Protein AF-0000000079821027 (afdb_homodimer)

Sequence (710 aa):
MTSHADPDRARQIRRLFRLGMSVQAATDAVDADRVTMALVDHLIGGGRDFTREEAAGRAGLSLHVAETIDRVAGVGDDARYSESGIHHLALIARLLQVLPEEEVLEQIRADIPILRALALRTLDTARTVFIDAARRDHPDPVDAGVALSEVAKPLLDLSSELVGASYRRVILELMTSDIVVESLRSEGETVDVAVGFVDVVGYTSLSARVDPSGLDEVLTRFESDCQAVVEAHPAVSLVKFMGDAGMFVALDPVELATALFGLVSDRADDDEESIPTSAGIAHGPALLRGGDYFGPPVNEAARLTDLARRHSVLVSDQLKEPLSGDFDLRRLAPVSLHGIGRRRPYALRRAQDDGMTSHADPDRARQIRRLFRLGMSVQAATDAVDADRVTMALVDHLIGGGRDFTREEAAGRAGLSLHVAETIDRVAGVGDDARYSESGIHHLALIARLLQVLPEEEVLEQIRADIPILRALALRTLDTARTVFIDAARRDHPDPVDAGVALSEVAKPLLDLSSELVGASYRRVILELMTSDIVVESLRSEGETVDVAVGFVDVVGYTSLSARVDPSGLDEVLTRFESDCQAVVEAHPAVSLVKFMGDAGMFVALDPVELATALFGLVSDRADDDEESIPTSAGIAHGPALLRGGDYFGPPVNEAARLTDLARRHSVLVSDQLKEPLSGDFDLRRLAPVSLHGIGRRRPYALRRAQDDG

InterPro domains:
  IPR000551 MerR-type HTH domain [PS50937] (1-32)
  IPR001054 Adenylyl cyclase class-3/4/guanylyl cyclase [PF00211] (191-348)
  IPR001054 Adenylyl cyclase class-3/4/guanylyl cyclase [PS50125] (194-305)
  IPR001054 Adenylyl cyclase class-3/4/guanylyl cyclase [cd07302] (192-348)
  IPR029787 Nucleotide cyclase [G3DSA:3.30.70.1230] (178-348)
  IPR029787 Nucleotide cyclase [SSF55073] (187-351)

Foldseek 3Di:
DPPPPPVVLVVQLVLLVVLPDDSVLSNVCSVVVNSQVSLLCPLQQDDLPAFLCRLCVLLVHHSVLSVLLCVLLVHDNGGGHDPVRSVVSNVLVVVVVVDPSVVSSVVSNLCNVVVVVVVVVVVVVCCVPQLVVLCVVDVPSNSSNVRSNVVVNVVVVVVVVVVVVVVVVVVVVLCPDPVNVVCVVPPDQWAKKKKKKKFQPCLVVCVVPDDPVVLVVQQVVQVVLLVVLCVVQVQKDFQDDPRRMTMIIGRQNQSVCVSVLCSAAVPPPPPPPDGWMEMFMEIDIWRQDPSDTHDDRNLRRVQQRVVTDTSKYKYFPVCCVSNVVQWDWAWDDWDQGVPPGIGIIIITHGDPPPD/DPPPPPVVLVVQLVLLVVLPDDSVLSNVCSVVVNSQVSLLCPLQQDDLPAFLCRLCVLLVHHSVLSVLLCVLLVHDNGGGHDPVRSVVSNVLVVVVVVDPSVVSSVVSNLCNVVVVVVVVVVVVVCCVPQLVVLCVVPVPSNSSNVRSNVVVNVVVVVVVVVVVVVVVVVVVVLCPDPQNVVCVVPPDQWAWKKKKKKFQPCLVVCVVPDDPVVLVVLQVVQVVLVVVLCVVQVQKDFQDDPRRMTMIIGRQNQSVCVSVLCSAAVPDPPPPPDGWMEMFMEIDIWGQDPSDTHDDRNLRRVQQRVVTDTSWYKYFPVCCVSNVVQWDWAWDDWDQGPPPGIGIIIITHGDPPPD

Structure (mmCIF, N/CA/C/O backbone):
data_AF-0000000079821027-model_v1
#
loop_
_entity.id
_entity.type
_entity.pdbx_description
1 polymer 'Adenylate cyclase'
#
loop_
_atom_site.group_PDB
_atom_site.id
_atom_site.type_symbol
_atom_site.label_atom_id
_atom_site.label_alt_id
_atom_site.label_comp_id
_atom_site.label_asym_id
_atom_site.label_entity_id
_atom_site.label_seq_id
_atom_site.pdbx_PDB_ins_code
_atom_site.Cartn_x
_atom_site.Cartn_y
_atom_site.Cartn_z
_atom_site.occupancy
_atom_site.B_iso_or_equiv
_atom_site.auth_seq_id
_atom_site.auth_comp_id
_atom_site.auth_asym_id
_atom_site.auth_atom_id
_atom_site.pdbx_PDB_model_num
ATOM 1 N N . MET A 1 1 ? 2.717 -42.781 -24.969 1 29.23 1 MET A N 1
ATOM 2 C CA . MET A 1 1 ? 2.219 -43.062 -23.625 1 29.23 1 MET A CA 1
ATOM 3 C C . MET A 1 1 ? 0.734 -42.719 -23.516 1 29.23 1 MET A C 1
ATOM 5 O O . MET A 1 1 ? 0.291 -41.688 -23.984 1 29.23 1 MET A O 1
ATOM 9 N N . THR A 1 2 ? -0.175 -43.656 -23.547 1 33.66 2 THR A N 1
ATOM 10 C CA . THR A 1 2 ? -1.612 -43.781 -23.766 1 33.66 2 THR A CA 1
ATOM 11 C C . THR A 1 2 ? -2.381 -42.812 -22.891 1 33.66 2 THR A C 1
ATOM 13 O O . THR A 1 2 ? -2.068 -42.656 -21.703 1 33.66 2 THR A O 1
ATOM 16 N N . SER A 1 3 ? -2.816 -41.625 -23.391 1 38 3 SER A N 1
ATOM 17 C CA . SER A 1 3 ? -3.66 -40.5 -23.016 1 38 3 SER A CA 1
ATOM 18 C C . SER A 1 3 ? -4.844 -40.969 -22.172 1 38 3 SER A C 1
ATOM 20 O O . SER A 1 3 ? -5.898 -41.312 -22.703 1 38 3 SER A O 1
ATOM 22 N N . HIS A 1 4 ? -4.785 -42.156 -21.422 1 41.97 4 HIS A N 1
ATOM 23 C CA . HIS A 1 4 ? -5.719 -42.938 -20.625 1 41.97 4 HIS A CA 1
ATOM 24 C C . HIS A 1 4 ? -6.609 -42.031 -19.766 1 41.97 4 HIS A C 1
ATOM 26 O O . HIS A 1 4 ? -6.109 -41.188 -19.016 1 41.97 4 HIS A O 1
ATOM 32 N N . ALA A 1 5 ? -7.832 -41.75 -20.156 1 53.59 5 ALA A N 1
ATOM 33 C CA . ALA A 1 5 ? -9.031 -41.062 -19.703 1 53.59 5 ALA A CA 1
ATOM 34 C C . ALA A 1 5 ? -9.266 -41.281 -18.203 1 53.59 5 ALA A C 1
ATOM 36 O O . ALA A 1 5 ? -9.578 -42.406 -17.781 1 53.59 5 ALA A O 1
ATOM 37 N N . ASP A 1 6 ? -8.492 -40.844 -17.312 1 70.19 6 ASP A N 1
ATOM 38 C CA . ASP A 1 6 ? -8.633 -41 -15.867 1 70.19 6 ASP A CA 1
ATOM 39 C C . ASP A 1 6 ? -10.078 -40.781 -15.43 1 70.19 6 ASP A C 1
ATOM 41 O O . ASP A 1 6 ? -10.68 -39.75 -15.734 1 70.19 6 ASP A O 1
ATOM 45 N N . PRO A 1 7 ? -10.906 -41.906 -15.352 1 77.31 7 PRO A N 1
ATOM 46 C CA . PRO A 1 7 ? -12.312 -41.875 -14.938 1 77.31 7 PRO A CA 1
ATOM 47 C C . PRO A 1 7 ? -12.602 -40.75 -13.945 1 77.31 7 PRO A C 1
ATOM 49 O O . PRO A 1 7 ? -13.664 -40.125 -14.008 1 77.31 7 PRO A O 1
ATOM 52 N N . ASP A 1 8 ? -11.711 -40.469 -13.148 1 85.56 8 ASP A N 1
ATOM 53 C CA . ASP A 1 8 ? -11.906 -39.406 -12.164 1 85.56 8 ASP A CA 1
ATOM 54 C C . ASP A 1 8 ? -11.906 -38.062 -12.836 1 85.56 8 ASP A C 1
ATOM 56 O O . ASP A 1 8 ? -12.695 -37.188 -12.461 1 85.56 8 ASP A O 1
ATOM 60 N N . ARG A 1 9 ? -11.141 -37.938 -13.836 1 90.06 9 ARG A N 1
ATOM 61 C CA . ARG A 1 9 ? -11.094 -36.688 -14.594 1 90.06 9 ARG A CA 1
ATOM 62 C C . ARG A 1 9 ? -12.422 -36.406 -15.281 1 90.06 9 ARG A C 1
ATOM 64 O O . ARG A 1 9 ? -12.977 -35.312 -15.164 1 90.06 9 ARG A O 1
ATOM 71 N N . ALA A 1 10 ? -12.977 -37.375 -15.992 1 90 10 ALA A N 1
ATOM 72 C CA . ALA A 1 10 ? -14.242 -37.219 -16.703 1 90 10 ALA A CA 1
ATOM 73 C C . ALA A 1 10 ? -15.391 -36.969 -15.734 1 90 10 ALA A C 1
ATOM 75 O O . ALA A 1 10 ? -16.281 -36.156 -16.031 1 90 10 ALA A O 1
ATOM 76 N N . ARG A 1 11 ? -15.344 -37.625 -14.68 1 91.06 11 ARG A N 1
ATOM 77 C CA . ARG A 1 11 ? -16.375 -37.438 -13.656 1 91.06 11 ARG A CA 1
ATOM 78 C C . ARG A 1 11 ? -16.359 -36 -13.125 1 91.06 11 ARG A C 1
ATOM 80 O O . ARG A 1 11 ? -17.406 -35.406 -12.961 1 91.06 11 ARG A O 1
ATOM 87 N N . GLN A 1 12 ? -15.203 -35.5 -12.82 1 91.94 12 GLN A N 1
ATOM 88 C CA . GLN A 1 12 ? -15.078 -34.125 -12.305 1 91.94 12 GLN A CA 1
ATOM 89 C C . GLN A 1 12 ? -15.57 -33.125 -13.32 1 91.94 12 GLN A C 1
ATOM 91 O O . GLN A 1 12 ? -16.297 -32.188 -12.969 1 91.94 12 GLN A O 1
ATOM 96 N N . ILE A 1 13 ? -15.211 -33.281 -14.547 1 93.19 13 ILE A N 1
ATOM 97 C CA . ILE A 1 13 ? -15.609 -32.375 -15.609 1 93.19 13 ILE A CA 1
ATOM 98 C C . ILE A 1 13 ? -17.125 -32.375 -15.742 1 93.19 13 ILE A C 1
ATOM 100 O O . ILE A 1 13 ? -17.75 -31.297 -15.852 1 93.19 13 ILE A O 1
ATOM 104 N N . ARG A 1 14 ? -17.75 -33.531 -15.711 1 91.94 14 ARG A N 1
ATOM 105 C CA . ARG A 1 14 ? -19.203 -33.656 -15.812 1 91.94 14 ARG A CA 1
ATOM 106 C C . ARG A 1 14 ? -19.891 -32.969 -14.648 1 91.94 14 ARG A C 1
ATOM 108 O O . ARG A 1 14 ? -20.906 -32.281 -14.836 1 91.94 14 ARG A O 1
ATOM 115 N N . ARG A 1 15 ? -19.391 -33.094 -13.531 1 92.94 15 ARG A N 1
ATOM 116 C CA . ARG A 1 15 ? -19.969 -32.469 -12.344 1 92.94 15 ARG A CA 1
ATOM 117 C C . ARG A 1 15 ? -19.859 -30.953 -12.422 1 92.94 15 ARG A C 1
ATOM 119 O O . ARG A 1 15 ? -20.812 -30.25 -12.086 1 92.94 15 ARG A O 1
ATOM 126 N N . LEU A 1 16 ? -18.703 -30.516 -12.797 1 92.12 16 LEU A N 1
ATOM 127 C CA . LEU A 1 16 ? -18.516 -29.078 -12.953 1 92.12 16 LEU A CA 1
ATOM 128 C C . LEU A 1 16 ? -19.469 -28.516 -13.992 1 92.12 16 LEU A C 1
ATOM 130 O O . LEU A 1 16 ? -20.031 -27.438 -13.812 1 92.12 16 LEU A O 1
ATOM 134 N N . PHE A 1 17 ? -19.688 -29.281 -15.039 1 90.38 17 PHE A N 1
ATOM 135 C CA . PHE A 1 17 ? -20.625 -28.875 -16.078 1 90.38 17 PHE A CA 1
ATOM 136 C C . PHE A 1 17 ? -22.047 -28.781 -15.531 1 90.38 17 PHE A C 1
ATOM 138 O O . PHE A 1 17 ? -22.766 -27.844 -15.836 1 90.38 17 PHE A O 1
ATOM 145 N N . ARG A 1 18 ? -22.422 -29.672 -14.734 1 90.62 18 ARG A N 1
ATOM 146 C CA . ARG A 1 18 ? -23.75 -29.703 -14.125 1 90.62 18 ARG A CA 1
ATOM 147 C C . ARG A 1 18 ? -23.938 -28.516 -13.188 1 90.62 18 ARG A C 1
ATOM 149 O O . ARG A 1 18 ? -25.062 -28.078 -12.945 1 90.62 18 ARG A O 1
ATOM 156 N N . LEU A 1 19 ? -22.812 -28.047 -12.727 1 89.94 19 LEU A N 1
ATOM 157 C CA . LEU A 1 19 ? -22.859 -26.922 -11.797 1 89.94 19 LEU A CA 1
ATOM 158 C C . LEU A 1 19 ? -22.766 -25.594 -12.547 1 89.94 19 LEU A C 1
ATOM 160 O O . LEU A 1 19 ? -22.594 -24.547 -11.93 1 89.94 19 LEU A O 1
ATOM 164 N N . GLY A 1 20 ? -22.734 -25.672 -13.883 1 86.25 20 GLY A N 1
ATOM 165 C CA . GLY A 1 20 ? -22.938 -24.453 -14.664 1 86.25 20 GLY A CA 1
ATOM 166 C C . GLY A 1 20 ? -21.672 -23.984 -15.367 1 86.25 20 GLY A C 1
ATOM 167 O O . GLY A 1 20 ? -21.672 -22.969 -16.047 1 86.25 20 GLY A O 1
ATOM 168 N N . MET A 1 21 ? -20.578 -24.734 -15.18 1 86.62 21 MET A N 1
ATOM 169 C CA . MET A 1 21 ? -19.359 -24.328 -15.867 1 86.62 21 MET A CA 1
ATOM 170 C C . MET A 1 21 ? -19.375 -24.781 -17.328 1 86.62 21 MET A C 1
ATOM 172 O O . MET A 1 21 ? -19.969 -25.797 -17.656 1 86.62 21 MET A O 1
ATOM 176 N N . SER A 1 22 ? -18.812 -23.953 -18.188 1 84.75 22 SER A N 1
ATOM 177 C CA . SER A 1 22 ? -18.609 -24.438 -19.562 1 84.75 22 SER A CA 1
ATOM 178 C C . SER A 1 22 ? -17.672 -25.641 -19.594 1 84.75 22 SER A C 1
ATOM 180 O O . SER A 1 22 ? -16.891 -25.844 -18.672 1 84.75 22 SER A O 1
ATOM 182 N N . VAL A 1 23 ? -17.766 -26.375 -20.641 1 87.19 23 VAL A N 1
ATOM 183 C CA . VAL A 1 23 ? -16.922 -27.562 -20.797 1 87.19 23 VAL A CA 1
ATOM 184 C C . VAL A 1 23 ? -15.445 -27.141 -20.812 1 87.19 23 VAL A C 1
ATOM 186 O O . VAL A 1 23 ? -14.609 -27.797 -20.188 1 87.19 23 VAL A O 1
ATOM 189 N N . GLN A 1 24 ? -15.188 -26.109 -21.484 1 86.12 24 GLN A N 1
ATOM 190 C CA . GLN A 1 24 ? -13.812 -25.625 -21.562 1 86.12 24 GLN A CA 1
ATOM 191 C C . GLN A 1 24 ? -13.297 -25.203 -20.203 1 86.12 24 GLN A C 1
ATOM 193 O O . GLN A 1 24 ? -12.18 -25.578 -19.812 1 86.12 24 GLN A O 1
ATOM 198 N N . ALA A 1 25 ? -14.031 -24.484 -19.5 1 82.75 25 ALA A N 1
ATOM 199 C CA . ALA A 1 25 ? -13.625 -24.016 -18.188 1 82.75 25 ALA A CA 1
ATOM 200 C C . ALA A 1 25 ? -13.422 -25.188 -17.219 1 82.75 25 ALA A C 1
ATOM 202 O O . ALA A 1 25 ? -12.484 -25.203 -16.422 1 82.75 25 ALA A O 1
ATOM 203 N N . ALA A 1 26 ? -14.367 -26.125 -17.297 1 89.06 26 ALA A N 1
ATOM 204 C CA . ALA A 1 26 ? -14.273 -27.328 -16.469 1 89.06 26 ALA A CA 1
ATOM 205 C C . ALA A 1 26 ? -13.008 -28.125 -16.766 1 89.06 26 ALA A C 1
ATOM 207 O O . ALA A 1 26 ? -12.297 -28.547 -15.852 1 89.06 26 ALA A O 1
ATOM 208 N N . THR A 1 27 ? -12.766 -28.25 -18.031 1 89.12 27 THR A N 1
ATOM 209 C CA . THR A 1 27 ? -11.586 -29 -18.469 1 89.12 27 THR A CA 1
ATOM 210 C C . THR A 1 27 ? -10.312 -28.297 -18.016 1 89.12 27 THR A C 1
ATOM 212 O O . THR A 1 27 ? -9.391 -28.938 -17.516 1 89.12 27 THR A O 1
ATOM 215 N N . ASP A 1 28 ? -10.281 -27.016 -18.172 1 84 28 ASP A N 1
ATOM 216 C CA . ASP A 1 28 ? -9.117 -26.234 -17.766 1 84 28 ASP A CA 1
ATOM 217 C C . ASP A 1 28 ? -8.867 -26.359 -16.266 1 84 28 ASP A C 1
ATOM 219 O O . ASP A 1 28 ? -7.723 -26.484 -15.82 1 84 28 ASP A O 1
ATOM 223 N N . ALA A 1 29 ? -9.891 -26.297 -15.516 1 85.56 29 ALA A N 1
ATOM 224 C CA . ALA A 1 29 ? -9.789 -26.375 -14.062 1 85.56 29 ALA A CA 1
ATOM 225 C C . ALA A 1 29 ? -9.227 -27.719 -13.625 1 85.56 29 ALA A C 1
ATOM 227 O O . ALA A 1 29 ? -8.375 -27.781 -12.727 1 85.56 29 ALA A O 1
ATOM 228 N N . VAL A 1 30 ? -9.727 -28.781 -14.242 1 87.94 30 VAL A N 1
ATOM 229 C CA . VAL A 1 30 ? -9.305 -30.125 -13.883 1 87.94 30 VAL A CA 1
ATOM 230 C C . VAL A 1 30 ? -7.852 -30.344 -14.305 1 87.94 30 VAL A C 1
ATOM 232 O O . VAL A 1 30 ? -7.047 -30.875 -13.539 1 87.94 30 VAL A O 1
ATOM 235 N N . ASP A 1 31 ? -7.551 -29.828 -15.469 1 85.44 31 ASP A N 1
ATOM 236 C CA . ASP A 1 31 ? -6.207 -30.016 -16 1 85.44 31 ASP A CA 1
ATOM 237 C C . ASP A 1 31 ? -5.176 -29.234 -15.18 1 85.44 31 ASP A C 1
ATOM 239 O O . ASP A 1 31 ? -4.035 -29.672 -15.031 1 85.44 31 ASP A O 1
ATOM 243 N N . ALA A 1 32 ? -5.648 -28.156 -14.711 1 78 32 ALA A N 1
ATOM 244 C CA . ALA A 1 32 ? -4.742 -27.312 -13.953 1 78 32 ALA A CA 1
ATOM 245 C C . ALA A 1 32 ? -4.809 -27.625 -12.461 1 78 32 ALA A C 1
ATOM 247 O O . ALA A 1 32 ? -4.137 -26.984 -11.648 1 78 32 ALA A O 1
ATOM 248 N N . ASP A 1 33 ? -5.602 -28.594 -12.086 1 80.5 33 ASP A N 1
ATOM 249 C CA . ASP A 1 33 ? -5.797 -29 -10.695 1 80.5 33 ASP A CA 1
ATOM 250 C C . ASP A 1 33 ? -6.246 -27.812 -9.844 1 80.5 33 ASP A C 1
ATOM 252 O O . ASP A 1 33 ? -5.66 -27.547 -8.789 1 80.5 33 ASP A O 1
ATOM 256 N N . ARG A 1 34 ? -7.184 -27.109 -10.375 1 82.69 34 ARG A N 1
ATOM 257 C CA . ARG A 1 34 ? -7.715 -25.938 -9.695 1 82.69 34 ARG A CA 1
ATOM 258 C C . ARG A 1 34 ? -9.234 -26.016 -9.57 1 82.69 34 ARG A C 1
ATOM 260 O O . ARG A 1 34 ? -9.914 -25 -9.617 1 82.69 34 ARG A O 1
ATOM 267 N N . VAL A 1 35 ? -9.672 -27.141 -9.422 1 86 35 VAL A N 1
ATOM 268 C CA . VAL A 1 35 ? -11.102 -27.406 -9.492 1 86 35 VAL A CA 1
ATOM 269 C C . VAL A 1 35 ? -11.836 -26.625 -8.406 1 86 35 VAL A C 1
ATOM 271 O O . VAL A 1 35 ? -12.812 -25.922 -8.68 1 86 35 VAL A O 1
ATOM 274 N N . THR A 1 36 ? -11.336 -26.672 -7.18 1 85.75 36 THR A N 1
ATOM 275 C CA . THR A 1 36 ? -12.031 -26.062 -6.047 1 85.75 36 THR A CA 1
ATOM 276 C C . THR A 1 36 ? -12.188 -24.562 -6.246 1 85.75 36 THR A C 1
ATOM 278 O O . THR A 1 36 ? -13.305 -24.047 -6.227 1 85.75 36 THR A O 1
ATOM 281 N N . MET A 1 37 ? -11.156 -23.891 -6.566 1 82.69 37 MET A N 1
ATOM 282 C CA . MET A 1 37 ? -11.195 -22.438 -6.637 1 82.69 37 MET A CA 1
ATOM 283 C C . MET A 1 37 ? -11.883 -21.969 -7.918 1 82.69 37 MET A C 1
ATOM 285 O O . MET A 1 37 ? -12.547 -20.938 -7.926 1 82.69 37 MET A O 1
ATOM 289 N N . ALA A 1 38 ? -11.703 -22.734 -8.969 1 82.25 38 ALA A N 1
ATOM 290 C CA . ALA A 1 38 ? -12.391 -22.391 -10.219 1 82.25 38 ALA A CA 1
ATOM 291 C C . ALA A 1 38 ? -13.906 -22.469 -10.047 1 82.25 38 ALA A C 1
ATOM 293 O O . ALA A 1 38 ? -14.633 -21.641 -10.586 1 82.25 38 ALA A O 1
ATOM 294 N N . LEU A 1 39 ? -14.281 -23.453 -9.328 1 84.56 39 LEU A N 1
ATOM 295 C CA . LEU A 1 39 ? -15.711 -23.609 -9.086 1 84.56 39 LEU A CA 1
ATOM 296 C C . LEU A 1 39 ? -16.234 -22.5 -8.188 1 84.56 39 LEU A C 1
ATOM 298 O O . LEU A 1 39 ? -17.312 -21.953 -8.43 1 84.56 39 LEU A O 1
ATOM 302 N N . VAL A 1 40 ? -15.492 -22.125 -7.188 1 85.38 40 VAL A N 1
ATOM 303 C CA . VAL A 1 40 ? -15.891 -21.047 -6.301 1 85.38 40 VAL A CA 1
ATOM 304 C C . VAL A 1 40 ? -16.031 -19.75 -7.098 1 85.38 40 VAL A C 1
ATOM 306 O O . VAL A 1 40 ? -17.016 -19.031 -6.957 1 85.38 40 VAL A O 1
ATOM 309 N N . ASP A 1 41 ? -15.047 -19.484 -7.863 1 82.12 41 ASP A N 1
ATOM 310 C CA . ASP A 1 41 ? -15.07 -18.297 -8.703 1 82.12 41 ASP A CA 1
ATOM 311 C C . ASP A 1 41 ? -16.328 -18.266 -9.57 1 82.12 41 ASP A C 1
ATOM 313 O O . ASP A 1 41 ? -16.984 -17.219 -9.688 1 82.12 41 ASP A O 1
ATOM 317 N N . HIS A 1 42 ? -16.594 -19.406 -10.148 1 80.5 42 HIS A N 1
ATOM 318 C CA . HIS A 1 42 ? -17.75 -19.516 -11.023 1 80.5 42 HIS A CA 1
ATOM 319 C C . HIS A 1 42 ? -19.047 -19.281 -10.242 1 80.5 42 HIS A C 1
ATOM 321 O O . HIS A 1 42 ? -19.922 -18.531 -10.695 1 80.5 42 HIS A O 1
ATOM 327 N N . LEU A 1 43 ? -19.141 -19.828 -9.141 1 80.31 43 LEU A N 1
ATOM 328 C CA . LEU A 1 43 ? -20.391 -19.812 -8.383 1 80.31 43 LEU A CA 1
ATOM 329 C C . LEU A 1 43 ? -20.609 -18.453 -7.73 1 80.31 43 LEU A C 1
ATOM 331 O O . LEU A 1 43 ? -21.75 -18.016 -7.562 1 80.31 43 LEU A O 1
ATOM 335 N N . ILE A 1 44 ? -19.5 -17.766 -7.383 1 80.25 44 ILE A N 1
ATOM 336 C CA . ILE A 1 44 ? -19.625 -16.484 -6.688 1 80.25 44 ILE A CA 1
ATOM 337 C C . ILE A 1 44 ? -19.656 -15.352 -7.703 1 80.25 44 ILE A C 1
ATOM 339 O O . ILE A 1 44 ? -20.359 -14.359 -7.52 1 80.25 44 ILE A O 1
ATOM 343 N N . GLY A 1 45 ? -18.781 -15.359 -8.609 1 74.44 45 GLY A N 1
ATOM 344 C CA . GLY A 1 45 ? -18.625 -14.273 -9.562 1 74.44 45 GLY A CA 1
ATOM 345 C C . GLY A 1 45 ? -19.734 -14.219 -10.586 1 74.44 45 GLY A C 1
ATOM 346 O O . GLY A 1 45 ? -19.922 -13.195 -11.258 1 74.44 45 GLY A O 1
ATOM 347 N N . GLY A 1 46 ? -20.531 -15.211 -10.547 1 69.56 46 GLY A N 1
ATOM 348 C CA . GLY A 1 46 ? -21.562 -15.297 -11.57 1 69.56 46 GLY A CA 1
ATOM 349 C C . GLY A 1 46 ? -21.016 -15.641 -12.945 1 69.56 46 GLY A C 1
ATOM 350 O O . GLY A 1 46 ? -19.797 -15.812 -13.109 1 69.56 46 GLY A O 1
ATOM 351 N N . GLY A 1 47 ? -21.797 -15.922 -13.891 1 67.69 47 GLY A N 1
ATOM 352 C CA . GLY A 1 47 ? -21.406 -16.219 -15.258 1 67.69 47 GLY A CA 1
ATOM 353 C C . GLY A 1 47 ? -20.812 -15.016 -15.977 1 67.69 47 GLY A C 1
ATOM 354 O O . GLY A 1 47 ? -21.219 -13.875 -15.734 1 67.69 47 GLY A O 1
ATOM 355 N N . ARG A 1 48 ? -19.484 -15.023 -16.469 1 77.5 48 ARG A N 1
ATOM 356 C CA . ARG A 1 48 ? -18.891 -14.016 -17.344 1 77.5 48 ARG A CA 1
ATOM 357 C C . ARG A 1 48 ? -19.406 -14.148 -18.766 1 77.5 48 ARG A C 1
ATOM 359 O O . ARG A 1 48 ? -18.641 -14.484 -19.688 1 77.5 48 ARG A O 1
ATOM 366 N N . ASP A 1 49 ? -20.766 -13.68 -18.797 1 79.31 49 ASP A N 1
ATOM 367 C CA . ASP A 1 49 ? -21.5 -13.992 -20.016 1 79.31 49 ASP A CA 1
ATOM 368 C C . ASP A 1 49 ? -21.438 -12.836 -21.016 1 79.31 49 ASP A C 1
ATOM 370 O O . ASP A 1 49 ? -21.859 -12.977 -22.172 1 79.31 49 ASP A O 1
ATOM 374 N N . PHE A 1 50 ? -20.922 -11.781 -20.672 1 88.44 50 PHE A N 1
ATOM 375 C CA . PHE A 1 50 ? -20.969 -10.602 -21.516 1 88.44 50 PHE A CA 1
ATOM 376 C C . PHE A 1 50 ? -19.609 -10.305 -22.125 1 88.44 50 PHE A C 1
ATOM 378 O O . PHE A 1 50 ? -18.578 -10.453 -21.453 1 88.44 50 PHE A O 1
ATOM 385 N N . THR A 1 51 ? -19.656 -9.992 -23.344 1 90.56 51 THR A N 1
ATOM 386 C CA . THR A 1 51 ? -18.438 -9.508 -23.984 1 90.56 51 THR A CA 1
ATOM 387 C C . THR A 1 51 ? -18.109 -8.094 -23.516 1 90.56 51 THR A C 1
ATOM 389 O O . THR A 1 51 ? -18.938 -7.418 -22.906 1 90.56 51 THR A O 1
ATOM 392 N N . ARG A 1 52 ? -16.922 -7.703 -23.828 1 91.88 52 ARG A N 1
ATOM 393 C CA . ARG A 1 52 ? -16.531 -6.34 -23.484 1 91.88 52 ARG A CA 1
ATOM 394 C C . ARG A 1 52 ? -17.422 -5.316 -24.172 1 91.88 52 ARG A C 1
ATOM 396 O O . ARG A 1 52 ? -17.781 -4.293 -23.578 1 91.88 52 ARG A O 1
ATOM 403 N N . GLU A 1 53 ? -17.688 -5.625 -25.391 1 94 53 GLU A N 1
ATOM 404 C CA . GLU A 1 53 ? -18.547 -4.727 -26.141 1 94 53 GLU A CA 1
ATOM 405 C C . GLU A 1 53 ? -19.922 -4.605 -25.5 1 94 53 GLU A C 1
ATOM 407 O O . GLU A 1 53 ? -20.453 -3.5 -25.359 1 94 53 GLU A O 1
ATOM 412 N N . GLU A 1 54 ? -20.484 -5.707 -25.125 1 94.31 54 GLU A N 1
ATOM 413 C CA . GLU A 1 54 ? -21.781 -5.711 -24.469 1 94.31 54 GLU A CA 1
ATOM 414 C C . GLU A 1 54 ? -21.719 -4.984 -23.125 1 94.31 54 GLU A C 1
ATOM 416 O O . GLU A 1 54 ? -22.625 -4.207 -22.797 1 94.31 54 GLU A O 1
ATOM 421 N N . ALA A 1 55 ? -20.703 -5.309 -22.375 1 94.06 55 ALA A N 1
ATOM 422 C CA . ALA A 1 55 ? -20.531 -4.695 -21.047 1 94.06 55 ALA A CA 1
ATOM 423 C C . ALA A 1 55 ? -20.375 -3.182 -21.172 1 94.06 55 ALA A C 1
ATOM 425 O O . ALA A 1 55 ? -20.984 -2.428 -20.406 1 94.06 55 ALA A O 1
ATOM 426 N N . ALA A 1 56 ? -19.547 -2.77 -22.125 1 95.5 56 ALA A N 1
ATOM 427 C CA . ALA A 1 56 ? -19.359 -1.343 -22.359 1 95.5 56 ALA A CA 1
ATOM 428 C C . ALA A 1 56 ? -20.672 -0.656 -22.703 1 95.5 56 ALA A C 1
ATOM 430 O O . ALA A 1 56 ? -20.984 0.402 -22.156 1 95.5 56 ALA A O 1
ATOM 431 N N . GLY A 1 57 ? -21.438 -1.253 -23.562 1 95.75 57 GLY A N 1
ATOM 432 C CA . GLY A 1 57 ? -22.734 -0.708 -23.938 1 95.75 57 GLY A CA 1
ATOM 433 C C . GLY A 1 57 ? -23.688 -0.579 -22.766 1 95.75 57 GLY A C 1
ATOM 434 O O . GLY A 1 57 ? -24.328 0.454 -22.594 1 95.75 57 GLY A O 1
ATOM 435 N N . ARG A 1 58 ? -23.734 -1.531 -21.953 1 95.38 58 ARG A N 1
ATOM 436 C CA . ARG A 1 58 ? -24.625 -1.535 -20.797 1 95.38 58 ARG A CA 1
ATOM 437 C C . ARG A 1 58 ? -24.172 -0.527 -19.75 1 95.38 58 ARG A C 1
ATOM 439 O O . ARG A 1 58 ? -25 0.013 -19 1 95.38 58 ARG A O 1
ATOM 446 N N . ALA A 1 59 ? -22.922 -0.295 -19.703 1 95.38 59 ALA A N 1
ATOM 447 C CA . ALA A 1 59 ? -22.359 0.632 -18.734 1 95.38 59 ALA A CA 1
ATOM 448 C C . ALA A 1 59 ? -22.391 2.066 -19.25 1 95.38 59 ALA A C 1
ATOM 450 O O . ALA A 1 59 ? -22.094 3.008 -18.516 1 95.38 59 ALA A O 1
ATOM 451 N N . GLY A 1 60 ? -22.75 2.242 -20.547 1 94.44 60 GLY A N 1
ATOM 452 C CA . GLY A 1 60 ? -22.781 3.57 -21.141 1 94.44 60 GLY A CA 1
ATOM 453 C C . GLY A 1 60 ? -21.406 4.078 -21.531 1 94.44 60 GLY A C 1
ATOM 454 O O . GLY A 1 60 ? -21.125 5.273 -21.422 1 94.44 60 GLY A O 1
ATOM 455 N N . LEU A 1 61 ? -20.484 3.199 -21.828 1 95.38 61 LEU A N 1
ATOM 456 C CA . LEU A 1 61 ? -19.141 3.559 -22.25 1 95.38 61 LEU A CA 1
ATOM 457 C C . LEU A 1 61 ? -18.891 3.16 -23.688 1 95.38 61 LEU A C 1
ATOM 459 O O . LEU A 1 61 ? -19.531 2.242 -24.203 1 95.38 61 LEU A O 1
ATOM 463 N N . SER A 1 62 ? -18.047 3.883 -24.359 1 94.62 62 SER A N 1
ATOM 464 C CA . SER A 1 62 ? -17.547 3.4 -25.641 1 94.62 62 SER A CA 1
ATOM 465 C C . SER A 1 62 ? -16.641 2.188 -25.469 1 94.62 62 SER A C 1
ATOM 467 O O . SER A 1 62 ? -16.047 2.002 -24.406 1 94.62 62 SER A O 1
ATOM 469 N N . LEU A 1 63 ? -16.594 1.32 -26.484 1 94.06 63 LEU A N 1
ATOM 470 C CA . LEU A 1 63 ? -15.727 0.151 -26.453 1 94.06 63 LEU A CA 1
ATOM 471 C C . LEU A 1 63 ? -14.273 0.562 -26.234 1 94.06 63 LEU A C 1
ATOM 473 O O . LEU A 1 63 ? -13.539 -0.106 -25.5 1 94.06 63 LEU A O 1
ATOM 477 N N . HIS A 1 64 ? -13.922 1.671 -26.828 1 92.75 64 HIS A N 1
ATOM 478 C CA . HIS A 1 64 ? -12.547 2.152 -26.719 1 92.75 64 HIS A CA 1
ATOM 479 C C . HIS A 1 64 ? -12.195 2.5 -25.281 1 92.75 64 HIS A C 1
ATOM 481 O O . HIS A 1 64 ? -11.117 2.139 -24.797 1 92.75 64 HIS A O 1
ATOM 487 N N . VAL A 1 65 ? -13.078 3.162 -24.594 1 92.88 65 VAL A N 1
ATOM 488 C CA . VAL A 1 65 ? -12.828 3.564 -23.203 1 92.88 65 VAL A CA 1
ATOM 489 C C . VAL A 1 65 ? -12.789 2.33 -22.312 1 92.88 65 VAL A C 1
ATOM 491 O O . VAL A 1 65 ? -11.938 2.229 -21.422 1 92.88 65 VAL A O 1
ATOM 494 N N . ALA A 1 66 ? -13.719 1.427 -22.562 1 93.12 66 ALA A N 1
ATOM 495 C CA . ALA A 1 66 ? -13.727 0.193 -21.781 1 93.12 66 ALA A CA 1
ATOM 496 C C . ALA A 1 66 ? -12.43 -0.584 -21.969 1 93.12 66 ALA A C 1
ATOM 498 O O . ALA A 1 66 ? -11.898 -1.15 -21 1 93.12 66 ALA A O 1
ATOM 499 N N . GLU A 1 67 ? -11.93 -0.619 -23.172 1 90.19 67 GLU A N 1
ATOM 500 C CA . GLU A 1 67 ? -10.664 -1.289 -23.469 1 90.19 67 GLU A CA 1
ATOM 501 C C . GLU A 1 67 ? -9.508 -0.62 -22.734 1 90.19 67 GLU A C 1
ATOM 503 O O . GLU A 1 67 ? -8.617 -1.299 -22.219 1 90.19 67 GLU A O 1
ATOM 508 N N . THR A 1 68 ? -9.555 0.676 -22.719 1 87.44 68 THR A N 1
ATOM 509 C CA . THR A 1 68 ? -8.5 1.426 -22.047 1 87.44 68 THR A CA 1
ATOM 510 C C . THR A 1 68 ? -8.531 1.157 -20.547 1 87.44 68 THR A C 1
ATOM 512 O O . THR A 1 68 ? -7.48 0.985 -19.922 1 87.44 68 THR A O 1
ATOM 515 N N . ILE A 1 69 ? -9.75 1.106 -19.984 1 88.94 69 ILE A N 1
ATOM 516 C CA . ILE A 1 69 ? -9.922 0.831 -18.562 1 88.94 69 ILE A CA 1
ATOM 517 C C . ILE A 1 69 ? -9.383 -0.562 -18.25 1 88.94 69 ILE A C 1
ATOM 519 O O . ILE A 1 69 ? -8.648 -0.741 -17.266 1 88.94 69 ILE A O 1
ATOM 523 N N . ASP A 1 70 ? -9.75 -1.495 -19.078 1 86.12 70 ASP A N 1
ATOM 524 C CA . ASP A 1 70 ? -9.305 -2.871 -18.875 1 86.12 70 ASP A CA 1
ATOM 525 C C . ASP A 1 70 ? -7.785 -2.979 -18.953 1 86.12 70 ASP A C 1
ATOM 527 O O . ASP A 1 70 ? -7.168 -3.703 -18.156 1 86.12 70 ASP A O 1
ATOM 531 N N . ARG A 1 71 ? -7.238 -2.314 -19.875 1 78.69 71 ARG A N 1
ATOM 532 C CA . ARG A 1 71 ? -5.789 -2.324 -20.047 1 78.69 71 ARG A CA 1
ATOM 533 C C . ARG A 1 71 ? -5.09 -1.776 -18.812 1 78.69 71 ARG A C 1
ATOM 535 O O . ARG A 1 71 ? -4.121 -2.367 -18.328 1 78.69 71 ARG A O 1
ATOM 542 N N . VAL A 1 72 ? -5.648 -0.693 -18.297 1 77.62 72 VAL A N 1
ATOM 543 C CA . VAL A 1 72 ? -5.039 -0.058 -17.141 1 77.62 72 VAL A CA 1
ATOM 544 C C . VAL A 1 72 ? -5.238 -0.938 -15.906 1 77.62 72 VAL A C 1
ATOM 546 O O . VAL A 1 72 ? -4.375 -0.991 -15.031 1 77.62 72 VAL A O 1
ATOM 549 N N . ALA A 1 73 ? -6.34 -1.671 -15.938 1 77.25 73 ALA A N 1
ATOM 550 C CA . ALA A 1 73 ? -6.66 -2.521 -14.797 1 77.25 73 ALA A CA 1
ATOM 551 C C . ALA A 1 73 ? -5.965 -3.875 -14.906 1 77.25 73 ALA A C 1
ATOM 553 O O . ALA A 1 73 ? -6.074 -4.711 -14.008 1 77.25 73 ALA A O 1
ATOM 554 N N . GLY A 1 74 ? -5.301 -4.156 -16.031 1 69.56 74 GLY A N 1
ATOM 555 C CA . GLY A 1 74 ? -4.598 -5.414 -16.234 1 69.56 74 GLY A CA 1
ATOM 556 C C . GLY A 1 74 ? -5.512 -6.547 -16.656 1 69.56 74 GLY A C 1
ATOM 557 O O . GLY A 1 74 ? -5.25 -7.711 -16.344 1 69.56 74 GLY A O 1
ATOM 558 N N . VAL A 1 75 ? -6.633 -6.199 -17.203 1 71.75 75 VAL A N 1
ATOM 559 C CA . VAL A 1 75 ? -7.582 -7.207 -17.656 1 71.75 75 VAL A CA 1
ATOM 560 C C . VAL A 1 75 ? -7.281 -7.57 -19.109 1 71.75 75 VAL A C 1
ATOM 562 O O . VAL A 1 75 ? -7.023 -6.691 -19.938 1 71.75 75 VAL A O 1
ATOM 565 N N . GLY A 1 76 ? -7.223 -8.812 -19.344 1 69.5 76 GLY A N 1
ATOM 566 C CA . GLY A 1 76 ? -6.855 -9.32 -20.672 1 69.5 76 GLY A CA 1
ATOM 567 C C . GLY A 1 76 ? -7.887 -9 -21.734 1 69.5 76 GLY A C 1
ATOM 568 O O . GLY A 1 76 ? -9.031 -8.656 -21.422 1 69.5 76 GLY A O 1
ATOM 569 N N . ASP A 1 77 ? -7.508 -9.086 -22.906 1 64.56 77 ASP A N 1
ATOM 570 C CA . ASP A 1 77 ? -8.305 -8.711 -24.062 1 64.56 77 ASP A CA 1
ATOM 571 C C . ASP A 1 77 ? -9.539 -9.602 -24.188 1 64.56 77 ASP A C 1
ATOM 573 O O . ASP A 1 77 ? -10.586 -9.156 -24.672 1 64.56 77 ASP A O 1
ATOM 577 N N . ASP A 1 78 ? -9.438 -10.758 -23.766 1 68.75 78 ASP A N 1
ATOM 578 C CA . ASP A 1 78 ? -10.539 -11.695 -23.953 1 68.75 78 ASP A CA 1
ATOM 579 C C . ASP A 1 78 ? -11.375 -11.828 -22.672 1 68.75 78 ASP A C 1
ATOM 581 O O . ASP A 1 78 ? -12.086 -12.82 -22.5 1 68.75 78 ASP A O 1
ATOM 585 N N . ALA A 1 79 ? -11.227 -10.828 -22.078 1 74.69 79 ALA A N 1
ATOM 586 C CA . ALA A 1 79 ? -11.922 -10.922 -20.797 1 74.69 79 ALA A CA 1
ATOM 587 C C . ALA A 1 79 ? -13.438 -10.828 -20.984 1 74.69 79 ALA A C 1
ATOM 589 O O . ALA A 1 79 ? -13.914 -10.109 -21.859 1 74.69 79 ALA A O 1
ATOM 590 N N . ARG A 1 80 ? -14.18 -11.656 -20.266 1 83.12 80 ARG A N 1
ATOM 591 C CA . ARG A 1 80 ? -15.633 -11.594 -20.203 1 83.12 80 ARG A CA 1
ATOM 592 C C . ARG A 1 80 ? -16.094 -10.945 -18.891 1 83.12 80 ARG A C 1
ATOM 594 O O . ARG A 1 80 ? -15.328 -10.875 -17.938 1 83.12 80 ARG A O 1
ATOM 601 N N . TYR A 1 81 ? -17.344 -10.367 -18.984 1 86.81 81 TYR A N 1
ATOM 602 C CA . TYR A 1 81 ? -17.828 -9.586 -17.844 1 86.81 81 TYR A CA 1
ATOM 603 C C . TYR A 1 81 ? -19.047 -10.25 -17.219 1 86.81 81 TYR A C 1
ATOM 605 O O . TYR A 1 81 ? -19.875 -10.836 -17.922 1 86.81 81 TYR A O 1
ATOM 613 N N . SER A 1 82 ? -19.062 -10.203 -15.922 1 85.06 82 SER A N 1
ATOM 614 C CA . SER A 1 82 ? -20.266 -10.508 -15.164 1 85.06 82 SER A CA 1
ATOM 615 C C . SER A 1 82 ? -21.109 -9.258 -14.93 1 85.06 82 SER A C 1
ATOM 617 O O . SER A 1 82 ? -20.703 -8.156 -15.312 1 85.06 82 SER A O 1
ATOM 619 N N . GLU A 1 83 ? -22.297 -9.484 -14.32 1 85.25 83 GLU A N 1
ATOM 620 C CA . GLU A 1 83 ? -23.125 -8.344 -13.953 1 85.25 83 GLU A CA 1
ATOM 621 C C . GLU A 1 83 ? -22.375 -7.395 -13.016 1 85.25 83 GLU A C 1
ATOM 623 O O . GLU A 1 83 ? -22.516 -6.176 -13.125 1 85.25 83 GLU A O 1
ATOM 628 N N . SER A 1 84 ? -21.641 -8 -12.156 1 86.19 84 SER A N 1
ATOM 629 C CA . SER A 1 84 ? -20.859 -7.188 -11.234 1 86.19 84 SER A CA 1
ATOM 630 C C . SER A 1 84 ? -19.797 -6.395 -11.977 1 86.19 84 SER A C 1
ATOM 632 O O . SER A 1 84 ? -19.469 -5.27 -11.586 1 86.19 84 SER A O 1
ATOM 634 N N . GLY A 1 85 ? -19.219 -7.02 -12.938 1 88.88 85 GLY A N 1
ATOM 635 C CA . GLY A 1 85 ? -18.266 -6.301 -13.766 1 88.88 85 GLY A CA 1
ATOM 636 C C . GLY A 1 85 ? -18.891 -5.129 -14.508 1 88.88 85 GLY A C 1
ATOM 637 O O . GLY A 1 85 ? -18.266 -4.07 -14.625 1 88.88 85 GLY A O 1
ATOM 638 N N . ILE A 1 86 ? -20.078 -5.332 -14.992 1 91.81 86 ILE A N 1
ATOM 639 C CA . ILE A 1 86 ? -20.797 -4.266 -15.68 1 91.81 86 ILE A CA 1
ATOM 640 C C . ILE A 1 86 ? -21.109 -3.131 -14.703 1 91.81 86 ILE A C 1
ATOM 642 O O . ILE A 1 86 ? -20.953 -1.954 -15.039 1 91.81 86 ILE A O 1
ATOM 646 N N . HIS A 1 87 ? -21.516 -3.521 -13.555 1 92.19 87 HIS A N 1
ATOM 647 C CA . HIS A 1 87 ? -21.781 -2.523 -12.523 1 92.19 87 HIS A CA 1
ATOM 648 C C . HIS A 1 87 ? -20.516 -1.709 -12.227 1 92.19 87 HIS A C 1
ATOM 650 O O . HIS A 1 87 ? -20.594 -0.486 -12.078 1 92.19 87 HIS A O 1
ATOM 656 N N . HIS A 1 88 ? -19.391 -2.361 -12.133 1 93.25 88 HIS A N 1
ATOM 657 C CA . HIS A 1 88 ? -18.109 -1.7 -11.906 1 93.25 88 HIS A CA 1
ATOM 658 C C . HIS A 1 88 ? -17.812 -0.694 -13.016 1 93.25 88 HIS A C 1
ATOM 660 O O . HIS A 1 88 ? -17.422 0.443 -12.734 1 93.25 88 HIS A O 1
ATOM 666 N N . LEU A 1 89 ? -18.016 -1.085 -14.242 1 93.81 89 LEU A N 1
ATOM 667 C CA . LEU A 1 89 ? -17.781 -0.199 -15.375 1 93.81 89 LEU A CA 1
ATOM 668 C C . LEU A 1 89 ? -18.734 0.992 -15.328 1 93.81 89 LEU A C 1
ATOM 670 O O . LEU A 1 89 ? -18.359 2.109 -15.688 1 93.81 89 LEU A O 1
ATOM 674 N N . ALA A 1 90 ? -19.953 0.728 -14.914 1 95.56 90 ALA A N 1
ATOM 675 C CA . ALA A 1 90 ? -20.938 1.802 -14.828 1 95.56 90 ALA A CA 1
ATOM 676 C C . ALA A 1 90 ? -20.516 2.848 -13.805 1 95.56 90 ALA A C 1
ATOM 678 O O . ALA A 1 90 ? -20.75 4.043 -13.992 1 95.56 90 ALA A O 1
ATOM 679 N N . LEU A 1 91 ? -19.984 2.387 -12.75 1 95.06 91 LEU A N 1
ATOM 680 C CA . LEU A 1 91 ? -19.5 3.32 -11.742 1 95.06 91 LEU A CA 1
ATOM 681 C C . LEU A 1 91 ? -18.344 4.152 -12.289 1 95.06 91 LEU A C 1
ATOM 683 O O . LEU A 1 91 ? -18.266 5.355 -12.031 1 95.06 91 LEU A O 1
ATOM 687 N N . ILE A 1 92 ? -17.469 3.508 -13.023 1 94.81 92 ILE A N 1
ATOM 688 C CA . ILE A 1 92 ? -16.359 4.23 -13.648 1 94.81 92 ILE A CA 1
ATOM 689 C C . ILE A 1 92 ? -16.906 5.25 -14.648 1 94.81 92 ILE A C 1
ATOM 691 O O . ILE A 1 92 ? -16.406 6.371 -14.734 1 94.81 92 ILE A O 1
ATOM 695 N N . ALA A 1 93 ? -17.938 4.84 -15.344 1 95.38 93 ALA A N 1
ATOM 696 C CA . ALA A 1 93 ? -18.578 5.75 -16.297 1 95.38 93 ALA A CA 1
ATOM 697 C C . ALA A 1 93 ? -19.109 6.992 -15.578 1 95.38 93 ALA A C 1
ATOM 699 O O . ALA A 1 93 ? -19.016 8.102 -16.109 1 95.38 93 ALA A O 1
ATOM 700 N N . ARG A 1 94 ? -19.703 6.809 -14.461 1 94.56 94 ARG A N 1
ATOM 701 C CA . ARG A 1 94 ? -20.188 7.941 -13.68 1 94.56 94 ARG A CA 1
ATOM 702 C C . ARG A 1 94 ? -19.047 8.844 -13.234 1 94.56 94 ARG A C 1
ATOM 704 O O . ARG A 1 94 ? -19.172 10.062 -13.219 1 94.56 94 ARG A O 1
ATOM 711 N N . LEU A 1 95 ? -17.953 8.242 -12.852 1 92.75 95 LEU A N 1
ATOM 712 C CA . LEU A 1 95 ? -16.781 9.023 -12.453 1 92.75 95 LEU A CA 1
ATOM 713 C C . LEU A 1 95 ? -16.25 9.852 -13.617 1 92.75 95 LEU A C 1
ATOM 715 O O . LEU A 1 95 ? -15.789 10.977 -13.422 1 92.75 95 LEU A O 1
ATOM 719 N N . LEU A 1 96 ? -16.344 9.281 -14.82 1 93.31 96 LEU A N 1
ATOM 720 C CA . LEU A 1 96 ? -15.875 9.93 -16.031 1 93.31 96 LEU A CA 1
ATOM 721 C C . LEU A 1 96 ? -16.734 11.141 -16.375 1 93.31 96 LEU A C 1
ATOM 723 O O . LEU A 1 96 ? -16.344 11.984 -17.188 1 93.31 96 LEU A O 1
ATOM 727 N N . GLN A 1 97 ? -17.906 11.25 -15.758 1 91.69 97 GLN A N 1
ATOM 728 C CA . GLN A 1 97 ? -18.766 12.414 -15.961 1 91.69 97 GLN A CA 1
ATOM 729 C C . GLN A 1 97 ? -18.297 13.594 -15.102 1 91.69 97 GLN A C 1
ATOM 731 O O . GLN A 1 97 ? -18.688 14.734 -15.344 1 91.69 97 GLN A O 1
ATOM 736 N N . VAL A 1 98 ? -17.484 13.305 -14.117 1 88.88 98 VAL A N 1
ATOM 737 C CA . VAL A 1 98 ? -17.141 14.344 -13.148 1 88.88 98 VAL A CA 1
ATOM 738 C C . VAL A 1 98 ? -15.641 14.648 -13.227 1 88.88 98 VAL A C 1
ATOM 740 O O . VAL A 1 98 ? -15.203 15.734 -12.828 1 88.88 98 VAL A O 1
ATOM 743 N N . LEU A 1 99 ? -14.852 13.688 -13.664 1 90.06 99 LEU A N 1
ATOM 744 C CA . LEU A 1 99 ? -13.398 13.844 -13.719 1 90.06 99 LEU A CA 1
ATOM 745 C C . LEU A 1 99 ? -12.883 13.648 -15.141 1 90.06 99 LEU A C 1
ATOM 747 O O . LEU A 1 99 ? -13.477 12.898 -15.922 1 90.06 99 LEU A O 1
ATOM 751 N N . PRO A 1 100 ? -11.836 14.367 -15.43 1 88 100 PRO A N 1
ATOM 752 C CA . PRO A 1 100 ? -11.195 14.102 -16.719 1 88 100 PRO A CA 1
ATOM 753 C C . PRO A 1 100 ? -10.727 12.656 -16.859 1 88 100 PRO A C 1
ATOM 755 O O . PRO A 1 100 ? -10.32 12.039 -15.867 1 88 100 PRO A O 1
ATOM 758 N N . GLU A 1 101 ? -10.828 12.109 -18.094 1 89.56 101 GLU A N 1
ATOM 759 C CA . GLU A 1 101 ? -10.492 10.719 -18.375 1 89.56 101 GLU A CA 1
ATOM 760 C C . GLU A 1 101 ? -9.086 10.383 -17.875 1 89.56 101 GLU A C 1
ATOM 762 O O . GLU A 1 101 ? -8.875 9.32 -17.297 1 89.56 101 GLU A O 1
ATOM 767 N N . GLU A 1 102 ? -8.156 11.289 -18.078 1 83.19 102 GLU A N 1
ATOM 768 C CA . GLU A 1 102 ? -6.77 11.039 -17.688 1 83.19 102 GLU A CA 1
ATOM 769 C C . GLU A 1 102 ? -6.656 10.82 -16.172 1 83.19 102 GLU A C 1
ATOM 771 O O . GLU A 1 102 ? -5.887 9.977 -15.727 1 83.19 102 GLU A O 1
ATOM 776 N N . GLU A 1 103 ? -7.43 11.594 -15.391 1 84.12 103 GLU A N 1
ATOM 777 C CA . GLU A 1 103 ? -7.406 11.469 -13.938 1 84.12 103 GLU A CA 1
ATOM 778 C C . GLU A 1 103 ? -8.039 10.156 -13.484 1 84.12 103 GLU A C 1
ATOM 780 O O . GLU A 1 103 ? -7.555 9.523 -12.539 1 84.12 103 GLU A O 1
ATOM 785 N N . VAL A 1 104 ? -9.117 9.812 -14.172 1 89.75 104 VAL A N 1
ATOM 786 C CA . VAL A 1 104 ? -9.797 8.562 -13.836 1 89.75 104 VAL A CA 1
ATOM 787 C C . VAL A 1 104 ? -8.875 7.379 -14.102 1 89.75 104 VAL A C 1
ATOM 789 O O . VAL A 1 104 ? -8.727 6.496 -13.25 1 89.75 104 VAL A O 1
ATOM 792 N N . LEU A 1 105 ? -8.242 7.352 -15.258 1 85.31 105 LEU A N 1
ATOM 793 C CA . LEU A 1 105 ? -7.359 6.254 -15.633 1 85.31 105 LEU A CA 1
ATOM 794 C C . LEU A 1 105 ? -6.164 6.176 -14.688 1 85.31 105 LEU A C 1
ATOM 796 O O . LEU A 1 105 ? -5.742 5.082 -14.305 1 85.31 105 LEU A O 1
ATOM 800 N N . GLU A 1 106 ? -5.648 7.324 -14.297 1 78.75 106 GLU A N 1
ATOM 801 C CA . GLU A 1 106 ? -4.539 7.359 -13.352 1 78.75 106 GLU A CA 1
ATOM 802 C C . GLU A 1 106 ? -4.961 6.816 -11.984 1 78.75 106 GLU A C 1
ATOM 804 O O . GLU A 1 106 ? -4.191 6.121 -11.32 1 78.75 106 GLU A O 1
ATOM 809 N N . GLN A 1 107 ? -6.148 7.16 -11.633 1 83.44 107 GLN A N 1
ATOM 810 C CA . GLN A 1 107 ? -6.664 6.688 -10.352 1 83.44 107 GLN A CA 1
ATOM 811 C C . GLN A 1 107 ? -6.82 5.168 -10.344 1 83.44 107 GLN A C 1
ATOM 813 O O . GLN A 1 107 ? -6.445 4.504 -9.383 1 83.44 107 GLN A O 1
ATOM 818 N N . ILE A 1 108 ? -7.387 4.66 -11.414 1 85.94 108 ILE A N 1
ATOM 819 C CA . ILE A 1 108 ? -7.566 3.217 -11.523 1 85.94 108 ILE A CA 1
ATOM 820 C C . ILE A 1 108 ? -6.211 2.518 -11.461 1 85.94 108 ILE A C 1
ATOM 822 O O . ILE A 1 108 ? -6.027 1.565 -10.703 1 85.94 108 ILE A O 1
ATOM 826 N N . ARG A 1 109 ? -5.297 3.018 -12.219 1 76.75 109 ARG A N 1
ATOM 827 C CA . ARG A 1 109 ? -3.955 2.449 -12.273 1 76.75 109 ARG A CA 1
ATOM 828 C C . ARG A 1 109 ? -3.305 2.436 -10.898 1 76.75 109 ARG A C 1
ATOM 830 O O . ARG A 1 109 ? -2.646 1.463 -10.523 1 76.75 109 ARG A O 1
ATOM 837 N N . ALA A 1 110 ? -3.471 3.477 -10.195 1 74.38 110 ALA A N 1
ATOM 838 C CA . ALA A 1 110 ? -2.832 3.639 -8.891 1 74.38 110 ALA A CA 1
ATOM 839 C C . ALA A 1 110 ? -3.537 2.807 -7.828 1 74.38 110 ALA A C 1
ATOM 841 O O . ALA A 1 110 ? -2.904 2.328 -6.883 1 74.38 110 ALA A O 1
ATOM 842 N N . ASP A 1 111 ? -4.809 2.566 -7.961 1 85.44 111 ASP A N 1
ATOM 843 C CA . ASP A 1 111 ? -5.613 1.911 -6.934 1 85.44 111 ASP A CA 1
ATOM 844 C C . ASP A 1 111 ? -5.453 0.393 -6.996 1 85.44 111 ASP A C 1
ATOM 846 O O . ASP A 1 111 ? -5.551 -0.289 -5.973 1 85.44 111 ASP A O 1
ATOM 850 N N . ILE A 1 112 ? -5.176 -0.127 -8.164 1 81.62 112 ILE A N 1
ATOM 851 C CA . ILE A 1 112 ? -5.254 -1.567 -8.383 1 81.62 112 ILE A CA 1
ATOM 852 C C . ILE A 1 112 ? -4.246 -2.281 -7.488 1 81.62 112 ILE A C 1
ATOM 854 O O . ILE A 1 112 ? -4.598 -3.223 -6.77 1 81.62 112 ILE A O 1
ATOM 858 N N . PRO A 1 113 ? -2.998 -1.818 -7.473 1 74.19 113 PRO A N 1
ATOM 859 C CA . PRO A 1 113 ? -2.053 -2.518 -6.602 1 74.19 113 PRO A CA 1
ATOM 860 C C . PRO A 1 113 ? -2.447 -2.445 -5.125 1 74.19 113 PRO A C 1
ATOM 862 O O . PRO A 1 113 ? -2.174 -3.375 -4.363 1 74.19 113 PRO A O 1
ATOM 865 N N . ILE A 1 114 ? -3.047 -1.362 -4.73 1 80.69 114 ILE A N 1
ATOM 866 C CA . ILE A 1 114 ? -3.48 -1.185 -3.348 1 80.69 114 ILE A CA 1
ATOM 867 C C . ILE A 1 114 ? -4.641 -2.131 -3.045 1 80.69 114 ILE A C 1
ATOM 869 O O . ILE A 1 114 ? -4.645 -2.809 -2.014 1 80.69 114 ILE A O 1
ATOM 873 N N . LEU A 1 115 ? -5.57 -2.205 -3.959 1 88.19 115 LEU A N 1
ATOM 874 C CA . LEU A 1 115 ? -6.723 -3.086 -3.793 1 88.19 115 LEU A CA 1
ATOM 875 C C . LEU A 1 115 ? -6.297 -4.551 -3.82 1 88.19 115 LEU A C 1
ATOM 877 O O . LEU A 1 115 ? -6.891 -5.387 -3.139 1 88.19 115 LEU A O 1
ATOM 881 N N . ARG A 1 116 ? -5.301 -4.812 -4.605 1 82.62 116 ARG A N 1
ATOM 882 C CA . ARG A 1 116 ? -4.758 -6.168 -4.637 1 82.62 116 ARG A CA 1
ATOM 883 C C . ARG A 1 116 ? -4.219 -6.574 -3.268 1 82.62 116 ARG A C 1
ATOM 885 O O . ARG A 1 116 ? -4.426 -7.707 -2.824 1 82.62 116 ARG A O 1
ATOM 892 N N . ALA A 1 117 ? -3.508 -5.695 -2.662 1 77.44 117 ALA A N 1
ATOM 893 C CA . ALA A 1 117 ? -2.994 -5.977 -1.324 1 77.44 117 ALA A CA 1
ATOM 894 C C . ALA A 1 117 ? -4.133 -6.27 -0.35 1 77.44 117 ALA A C 1
ATOM 896 O O . ALA A 1 117 ? -4.059 -7.215 0.437 1 77.44 117 ALA A O 1
ATOM 897 N N . LEU A 1 118 ? -5.188 -5.465 -0.403 1 86.5 118 LEU A N 1
ATOM 898 C CA . LEU A 1 118 ? -6.359 -5.672 0.441 1 86.5 118 LEU A CA 1
ATOM 899 C C . LEU A 1 118 ? -6.992 -7.035 0.168 1 86.5 118 LEU A C 1
ATOM 901 O O . LEU A 1 118 ? -7.332 -7.762 1.103 1 86.5 118 LEU A O 1
ATOM 905 N N . ALA A 1 119 ? -7.152 -7.328 -1.093 1 88.19 119 ALA A N 1
ATOM 906 C CA . ALA A 1 119 ? -7.789 -8.57 -1.511 1 88.19 119 ALA A CA 1
ATOM 907 C C . ALA A 1 119 ? -6.965 -9.781 -1.068 1 88.19 119 ALA A C 1
ATOM 909 O O . ALA A 1 119 ? -7.52 -10.789 -0.617 1 88.19 119 ALA A O 1
ATOM 910 N N . LEU A 1 120 ? -5.699 -9.688 -1.218 1 81.56 120 LEU A N 1
ATOM 911 C CA . LEU A 1 120 ? -4.832 -10.797 -0.853 1 81.56 120 LEU A CA 1
ATOM 912 C C . LEU A 1 120 ? -4.875 -11.055 0.651 1 81.56 120 LEU A C 1
ATOM 914 O O . LEU A 1 120 ? -4.816 -12.203 1.093 1 81.56 120 LEU A O 1
ATOM 918 N N . ARG A 1 121 ? -4.926 -10.047 1.416 1 79.06 121 ARG A N 1
ATOM 919 C CA . ARG A 1 121 ? -5.062 -10.211 2.859 1 79.06 121 ARG A CA 1
ATOM 920 C C . ARG A 1 121 ? -6.375 -10.906 3.211 1 79.06 121 ARG A C 1
ATOM 922 O O . ARG A 1 121 ? -6.414 -11.758 4.102 1 79.06 121 ARG A O 1
ATOM 929 N N . THR A 1 122 ? -7.441 -10.492 2.529 1 85.25 122 THR A N 1
ATOM 930 C CA . THR A 1 122 ? -8.734 -11.133 2.732 1 85.25 122 THR A CA 1
ATOM 931 C C . THR A 1 122 ? -8.672 -12.609 2.371 1 85.25 122 THR A C 1
ATOM 933 O O . THR A 1 122 ? -9.188 -13.453 3.1 1 85.25 122 THR A O 1
ATOM 936 N N . LEU A 1 123 ? -8.016 -12.891 1.269 1 82.62 123 LEU A N 1
ATOM 937 C CA . LEU A 1 123 ? -7.906 -14.273 0.819 1 82.62 123 LEU A CA 1
ATOM 938 C C . LEU A 1 123 ? -7.066 -15.102 1.789 1 82.62 123 LEU A C 1
ATOM 940 O O . LEU A 1 123 ? -7.34 -16.281 2.006 1 82.62 123 LEU A O 1
ATOM 944 N N . ASP A 1 124 ? -6.086 -14.492 2.352 1 76.62 124 ASP A N 1
ATOM 945 C CA . ASP A 1 124 ? -5.258 -15.18 3.344 1 76.62 124 ASP A CA 1
ATOM 946 C C . ASP A 1 124 ? -6.082 -15.555 4.574 1 76.62 124 ASP A C 1
ATOM 948 O O . ASP A 1 124 ? -5.953 -16.656 5.098 1 76.62 124 ASP A O 1
ATOM 952 N N . THR A 1 125 ? -6.828 -14.617 5.039 1 78.56 125 THR A N 1
ATOM 953 C CA . THR A 1 125 ? -7.711 -14.891 6.172 1 78.56 125 THR A CA 1
ATOM 954 C C . THR A 1 125 ? -8.711 -15.992 5.824 1 78.56 125 THR A C 1
ATOM 956 O O . THR A 1 125 ? -8.969 -16.875 6.637 1 78.56 125 THR A O 1
ATOM 959 N N . ALA A 1 126 ? -9.289 -15.93 4.613 1 82 126 ALA A N 1
ATOM 960 C CA . ALA A 1 126 ? -10.266 -16.922 4.164 1 82 126 ALA A CA 1
ATOM 961 C C . ALA A 1 126 ? -9.633 -18.312 4.074 1 82 126 ALA A C 1
ATOM 963 O O . ALA A 1 126 ? -10.289 -19.328 4.324 1 82 126 ALA A O 1
ATOM 964 N N . ARG A 1 127 ? -8.406 -18.328 3.65 1 77.62 127 ARG A N 1
ATOM 965 C CA . ARG A 1 127 ? -7.695 -19.609 3.562 1 77.62 127 ARG A CA 1
ATOM 966 C C . ARG A 1 127 ? -7.629 -20.297 4.926 1 77.62 127 ARG A C 1
ATOM 968 O O . ARG A 1 127 ? -7.988 -21.469 5.055 1 77.62 127 ARG A O 1
ATOM 975 N N . THR A 1 128 ? -7.203 -19.562 5.902 1 73.88 128 THR A N 1
ATOM 976 C CA . THR A 1 128 ? -6.977 -20.094 7.238 1 73.88 128 THR A CA 1
ATOM 977 C C . THR A 1 128 ? -8.297 -20.5 7.891 1 73.88 128 THR A C 1
ATOM 979 O O . THR A 1 128 ? -8.367 -21.516 8.578 1 73.88 128 THR A O 1
ATOM 982 N N . VAL A 1 129 ? -9.328 -19.797 7.531 1 80.94 129 VAL A N 1
ATOM 983 C CA . VAL A 1 129 ? -10.555 -19.984 8.289 1 80.94 129 VAL A CA 1
ATOM 984 C C . VAL A 1 129 ? -11.508 -20.891 7.527 1 80.94 129 VAL A C 1
ATOM 986 O O . VAL A 1 129 ? -12.242 -21.688 8.133 1 80.94 129 VAL A O 1
ATOM 989 N N . PHE A 1 130 ? -11.492 -20.797 6.184 1 85.06 130 PHE A N 1
ATOM 990 C CA . PHE A 1 130 ? -12.547 -21.484 5.445 1 85.06 130 PHE A CA 1
ATOM 991 C C . PHE A 1 130 ? -11.961 -22.516 4.484 1 85.06 130 PHE A C 1
ATOM 993 O O . PHE A 1 130 ? -12.422 -23.656 4.438 1 85.06 130 PHE A O 1
ATOM 1000 N N . ILE A 1 131 ? -10.969 -22.156 3.744 1 80.19 131 ILE A N 1
ATOM 1001 C CA . ILE A 1 131 ? -10.5 -22.984 2.629 1 80.19 131 ILE A CA 1
ATOM 1002 C C . ILE A 1 131 ? -9.852 -24.25 3.16 1 80.19 131 ILE A C 1
ATOM 1004 O O . ILE A 1 131 ? -10.188 -25.359 2.717 1 80.19 131 ILE A O 1
ATOM 1008 N N . ASP A 1 132 ? -9.016 -24.125 4.125 1 78 132 ASP A N 1
ATOM 1009 C CA . ASP A 1 132 ? -8.359 -25.297 4.695 1 78 132 ASP A CA 1
ATOM 1010 C C . ASP A 1 132 ? -9.367 -26.219 5.355 1 78 132 ASP A C 1
ATOM 1012 O O . ASP A 1 132 ? -9.266 -27.453 5.223 1 78 132 ASP A O 1
ATOM 1016 N N . ALA A 1 133 ? -10.305 -25.656 5.992 1 82.56 133 ALA A N 1
ATOM 1017 C CA . ALA A 1 133 ? -11.344 -26.453 6.641 1 82.56 133 ALA A CA 1
ATOM 1018 C C . ALA A 1 133 ? -12.203 -27.188 5.609 1 82.56 133 ALA A C 1
ATOM 1020 O O . ALA A 1 133 ? -12.539 -28.359 5.789 1 82.56 133 ALA A O 1
ATOM 1021 N N . ALA A 1 134 ? -12.609 -26.531 4.574 1 84.19 134 ALA A N 1
ATOM 1022 C CA . ALA A 1 134 ? -13.43 -27.125 3.527 1 84.19 134 ALA A CA 1
ATOM 1023 C C . ALA A 1 134 ? -12.695 -28.297 2.865 1 84.19 134 ALA A C 1
ATOM 1025 O O . ALA A 1 134 ? -13.305 -29.328 2.562 1 84.19 134 ALA A O 1
ATOM 1026 N N . ARG A 1 135 ? -11.453 -28.156 2.676 1 80.94 135 ARG A N 1
ATOM 1027 C CA . ARG A 1 135 ? -10.656 -29.203 2.045 1 80.94 135 ARG A CA 1
ATOM 1028 C C . ARG A 1 135 ? -10.5 -30.406 2.971 1 80.94 135 ARG A C 1
ATOM 1030 O O . ARG A 1 135 ? -10.477 -31.562 2.512 1 80.94 135 ARG A O 1
ATOM 1037 N N . ARG A 1 136 ? -10.367 -30.078 4.172 1 83.25 136 ARG A N 1
ATOM 1038 C CA . ARG A 1 136 ? -10.266 -31.156 5.16 1 83.25 136 ARG A CA 1
ATOM 1039 C C . ARG A 1 136 ? -11.578 -31.922 5.277 1 83.25 136 ARG A C 1
ATOM 1041 O O . ARG A 1 136 ? -11.578 -33.156 5.324 1 83.25 136 ARG A O 1
ATOM 1048 N N . ASP A 1 137 ? -12.602 -31.203 5.266 1 89.62 137 ASP A N 1
ATOM 1049 C CA . ASP A 1 137 ? -13.914 -31.781 5.496 1 89.62 137 ASP A CA 1
ATOM 1050 C C . ASP A 1 137 ? -14.461 -32.438 4.227 1 89.62 137 ASP A C 1
ATOM 1052 O O . ASP A 1 137 ? -15.32 -33.312 4.293 1 89.62 137 ASP A O 1
ATOM 1056 N N . HIS A 1 138 ? -14.008 -31.906 3.062 1 90.5 138 HIS A N 1
ATOM 1057 C CA . HIS A 1 138 ? -14.453 -32.406 1.77 1 90.5 138 HIS A CA 1
ATOM 1058 C C . HIS A 1 138 ? -13.258 -32.781 0.882 1 90.5 138 HIS A C 1
ATOM 1060 O O . HIS A 1 138 ? -12.805 -31.938 0.087 1 90.5 138 HIS A O 1
ATOM 1066 N N . PRO A 1 139 ? -12.875 -33.969 0.867 1 85.12 139 PRO A N 1
ATOM 1067 C CA . PRO A 1 139 ? -11.695 -34.375 0.098 1 85.12 139 PRO A CA 1
ATOM 1068 C C . PRO A 1 139 ? -11.898 -34.25 -1.409 1 85.12 139 PRO A C 1
ATOM 1070 O O . PRO A 1 139 ? -10.938 -34.062 -2.15 1 85.12 139 PRO A O 1
ATOM 1073 N N . ASP A 1 140 ? -13.172 -34.438 -1.831 1 89.5 140 ASP A N 1
ATOM 1074 C CA . ASP A 1 140 ? -13.469 -34.219 -3.242 1 89.5 140 ASP A CA 1
ATOM 1075 C C . ASP A 1 140 ? -13.445 -32.719 -3.582 1 89.5 140 ASP A C 1
ATOM 1077 O O . ASP A 1 140 ? -14.18 -31.938 -2.984 1 89.5 140 ASP A O 1
ATOM 1081 N N . PRO A 1 141 ? -12.633 -32.312 -4.523 1 88.88 141 PRO A N 1
ATOM 1082 C CA . PRO A 1 141 ? -12.469 -30.891 -4.828 1 88.88 141 PRO A CA 1
ATOM 1083 C C . PRO A 1 141 ? -13.766 -30.234 -5.27 1 88.88 141 PRO A C 1
ATOM 1085 O O . PRO A 1 141 ? -13.977 -29.047 -5.004 1 88.88 141 PRO A O 1
ATOM 1088 N N . VAL A 1 142 ? -14.617 -30.984 -5.906 1 91.62 142 VAL A N 1
ATOM 1089 C CA . VAL A 1 142 ? -15.891 -30.422 -6.332 1 91.62 142 VAL A CA 1
ATOM 1090 C C . VAL A 1 142 ? -16.766 -30.141 -5.113 1 91.62 142 VAL A C 1
ATOM 1092 O O . VAL A 1 142 ? -17.391 -29.094 -5.012 1 91.62 142 VAL A O 1
ATOM 1095 N N . ASP A 1 143 ? -16.766 -31.078 -4.199 1 91.94 143 ASP A N 1
ATOM 1096 C CA . ASP A 1 143 ? -17.547 -30.906 -2.971 1 91.94 143 ASP A CA 1
ATOM 1097 C C . ASP A 1 143 ? -16.984 -29.766 -2.135 1 91.94 143 ASP A C 1
ATOM 1099 O O . ASP A 1 143 ? -17.75 -29 -1.536 1 91.94 143 ASP A O 1
ATOM 1103 N N . ALA A 1 144 ? -15.695 -29.734 -2.07 1 89.75 144 ALA A N 1
ATOM 1104 C CA . ALA A 1 144 ? -15.055 -28.625 -1.359 1 89.75 144 ALA A CA 1
ATOM 1105 C C . ALA A 1 144 ? -15.422 -27.281 -1.981 1 89.75 144 ALA A C 1
ATOM 1107 O O . ALA A 1 144 ? -15.672 -26.312 -1.268 1 89.75 144 ALA A O 1
ATOM 1108 N N . GLY A 1 145 ? -15.445 -27.219 -3.303 1 89 145 GLY A N 1
ATOM 1109 C CA . GLY A 1 145 ? -15.812 -26 -4.004 1 89 145 GLY A CA 1
ATOM 1110 C C . GLY A 1 145 ? -17.234 -25.562 -3.732 1 89 145 GLY A C 1
ATOM 1111 O O . GLY A 1 145 ? -17.484 -24.375 -3.533 1 89 145 GLY A O 1
ATOM 1112 N N . VAL A 1 146 ? -18.109 -26.516 -3.701 1 89.94 146 VAL A N 1
ATOM 1113 C CA . VAL A 1 146 ? -19.516 -26.219 -3.428 1 89.94 146 VAL A CA 1
ATOM 1114 C C . VAL A 1 146 ? -19.656 -25.688 -2.004 1 89.94 146 VAL A C 1
ATOM 1116 O O . VAL 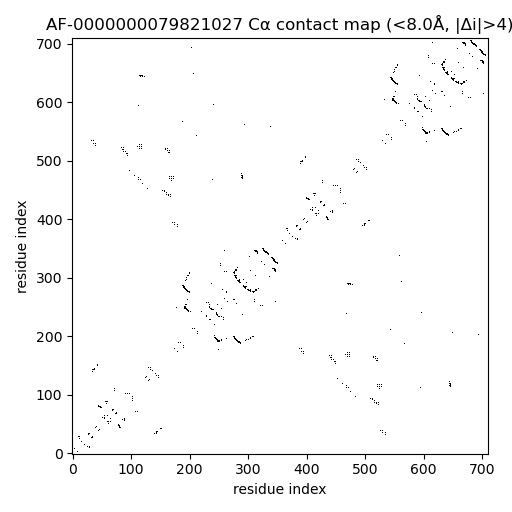A 1 146 ? -20.312 -24.656 -1.78 1 89.94 146 VAL A O 1
ATOM 1119 N N . ALA A 1 147 ? -19.047 -26.359 -1.107 1 89.69 147 ALA A N 1
ATOM 1120 C CA . ALA A 1 147 ? -19.109 -25.953 0.294 1 89.69 147 ALA A CA 1
ATOM 1121 C C . ALA A 1 147 ? -18.531 -24.547 0.488 1 89.69 147 ALA A C 1
ATOM 1123 O O . ALA A 1 147 ? -19.125 -23.719 1.201 1 89.69 147 ALA A O 1
ATOM 1124 N N . LEU A 1 148 ? -17.422 -24.281 -0.12 1 88.38 148 LEU A N 1
ATOM 1125 C CA . LEU A 1 148 ? -16.766 -22.984 0.003 1 88.38 148 LEU A CA 1
ATOM 1126 C C . LEU A 1 148 ? -17.594 -21.891 -0.635 1 88.38 148 LEU A C 1
ATOM 1128 O O . LEU A 1 148 ? -17.609 -20.75 -0.148 1 88.38 148 LEU A O 1
ATOM 1132 N N . SER A 1 149 ? -18.25 -22.234 -1.711 1 88.69 149 SER A N 1
ATOM 1133 C CA . SER A 1 149 ? -19.031 -21.219 -2.424 1 88.69 149 SER A CA 1
ATOM 1134 C C . SER A 1 149 ? -20.203 -20.719 -1.574 1 88.69 149 SER A C 1
ATOM 1136 O O . SER A 1 149 ? -20.578 -19.547 -1.666 1 88.69 149 SER A O 1
ATOM 1138 N N . GLU A 1 150 ? -20.734 -21.5 -0.77 1 87.69 150 GLU A N 1
ATOM 1139 C CA . GLU A 1 150 ? -21.859 -21.141 0.083 1 87.69 150 GLU A CA 1
ATOM 1140 C C . GLU A 1 150 ? -21.469 -20.062 1.09 1 87.69 150 GLU A C 1
ATOM 1142 O O . GLU A 1 150 ? -22.281 -19.203 1.439 1 87.69 150 GLU A O 1
ATOM 1147 N N . VAL A 1 151 ? -20.266 -20.094 1.446 1 87.69 151 VAL A N 1
ATOM 1148 C CA . VAL A 1 151 ? -19.797 -19.125 2.428 1 87.69 151 VAL A CA 1
ATOM 1149 C C . VAL A 1 151 ? -19.141 -17.938 1.716 1 87.69 151 VAL A C 1
ATOM 1151 O O . VAL A 1 151 ? -19.219 -16.797 2.174 1 87.69 151 VAL A O 1
ATOM 1154 N N . ALA A 1 152 ? -18.578 -18.234 0.614 1 88.31 152 ALA A N 1
ATOM 1155 C CA . ALA A 1 152 ? -17.75 -17.25 -0.084 1 88.31 152 ALA A CA 1
ATOM 1156 C C . ALA A 1 152 ? -18.609 -16.109 -0.635 1 88.31 152 ALA A C 1
ATOM 1158 O O . ALA A 1 152 ? -18.203 -14.945 -0.61 1 88.31 152 ALA A O 1
ATOM 1159 N N . LYS A 1 153 ? -19.797 -16.438 -1.086 1 87.5 153 LYS A N 1
ATOM 1160 C CA . LYS A 1 153 ? -20.625 -15.414 -1.724 1 87.5 153 LYS A CA 1
ATOM 1161 C C . LYS A 1 153 ? -21.047 -14.352 -0.718 1 87.5 153 LYS A C 1
ATOM 1163 O O . LYS A 1 153 ? -20.797 -13.156 -0.918 1 87.5 153 LYS A O 1
ATOM 1168 N N . PRO A 1 154 ? -21.703 -14.766 0.377 1 87.94 154 PRO A N 1
ATOM 1169 C CA . PRO A 1 154 ? -22.078 -13.742 1.354 1 87.94 154 PRO A CA 1
ATOM 1170 C C . PRO A 1 154 ? -20.875 -13 1.929 1 87.94 154 PRO A C 1
ATOM 1172 O O . PRO A 1 154 ? -20.969 -11.805 2.223 1 87.94 154 PRO A O 1
ATOM 1175 N N . LEU A 1 155 ? -19.781 -13.648 2.062 1 89.56 155 LEU A N 1
ATOM 1176 C CA . LEU A 1 155 ? -18.594 -13.016 2.605 1 89.56 155 LEU A CA 1
ATOM 1177 C C . LEU A 1 155 ? -18.031 -11.977 1.631 1 89.56 155 LEU A C 1
ATOM 1179 O O . LEU A 1 155 ? -17.547 -10.93 2.047 1 89.56 155 LEU A O 1
ATOM 1183 N N . LEU A 1 156 ? -18.047 -12.344 0.403 1 90.25 156 LEU A N 1
ATOM 1184 C CA . LEU A 1 156 ? -17.578 -11.406 -0.617 1 90.25 156 LEU A CA 1
ATOM 1185 C C . LEU A 1 156 ? -18.453 -10.156 -0.653 1 90.25 156 LEU A C 1
ATOM 1187 O O . LEU A 1 156 ? -17.938 -9.039 -0.768 1 90.25 156 LEU A O 1
ATOM 1191 N N . ASP A 1 157 ? -19.797 -10.352 -0.568 1 90.94 157 ASP A N 1
ATOM 1192 C CA . ASP A 1 157 ? -20.719 -9.219 -0.532 1 90.94 157 ASP A CA 1
ATOM 1193 C C . ASP A 1 157 ? -20.438 -8.328 0.676 1 90.94 157 ASP A C 1
ATOM 1195 O O . ASP A 1 157 ? -20.344 -7.102 0.543 1 90.94 157 ASP A O 1
ATOM 1199 N N . LEU A 1 158 ? -20.297 -8.945 1.771 1 92.88 158 LEU A N 1
ATOM 1200 C CA . LEU A 1 158 ? -20.062 -8.227 3.018 1 92.88 158 LEU A CA 1
ATOM 1201 C C . LEU A 1 158 ? -18.719 -7.508 2.982 1 92.88 158 LEU A C 1
ATOM 1203 O O . LEU A 1 158 ? -18.625 -6.336 3.355 1 92.88 158 LEU A O 1
ATOM 1207 N N . SER A 1 159 ? -17.719 -8.188 2.539 1 93.69 159 SER A N 1
ATOM 1208 C CA . SER A 1 159 ? -16.375 -7.613 2.518 1 93.69 159 SER A CA 1
ATOM 1209 C C . SER A 1 159 ? -16.297 -6.43 1.557 1 93.69 159 SER A C 1
ATOM 1211 O O . SER A 1 159 ? -15.641 -5.43 1.848 1 93.69 159 SER A O 1
ATOM 1213 N N . SER A 1 160 ? -16.953 -6.566 0.416 1 93.31 160 SER A N 1
ATOM 1214 C CA . SER A 1 160 ? -16.953 -5.473 -0.553 1 93.31 160 SER A CA 1
ATOM 1215 C C . SER A 1 160 ? -17.641 -4.234 0.015 1 93.31 160 SER A C 1
ATOM 1217 O O . SER A 1 160 ? -17.141 -3.115 -0.161 1 93.31 160 SER A O 1
ATOM 1219 N N . GLU A 1 161 ? -18.719 -4.48 0.638 1 93.38 161 GLU A N 1
ATOM 1220 C CA . GLU A 1 161 ? -19.422 -3.373 1.271 1 93.38 161 GLU A CA 1
ATOM 1221 C C . GLU A 1 161 ? -18.594 -2.748 2.385 1 93.38 161 GLU A C 1
ATOM 1223 O O . GLU A 1 161 ? -18.547 -1.523 2.525 1 93.38 161 GLU A O 1
ATOM 1228 N N . LEU A 1 162 ? -17.984 -3.561 3.146 1 94.31 162 LEU A N 1
ATOM 1229 C CA . LEU A 1 162 ? -17.172 -3.098 4.27 1 94.31 162 LEU A CA 1
ATOM 1230 C C . LEU A 1 162 ? -15.977 -2.287 3.781 1 94.31 162 LEU A C 1
ATOM 1232 O O . LEU A 1 162 ? -15.617 -1.278 4.395 1 94.31 162 LEU A O 1
ATOM 1236 N N . VAL A 1 163 ? -15.367 -2.727 2.732 1 94.62 163 VAL A N 1
ATOM 1237 C CA . VAL A 1 163 ? -14.234 -2.006 2.174 1 94.62 163 VAL A CA 1
ATOM 1238 C C . VAL A 1 163 ? -14.664 -0.599 1.762 1 94.62 163 VAL A C 1
ATOM 1240 O O . VAL A 1 163 ? -13.984 0.382 2.082 1 94.62 163 VAL A O 1
ATOM 1243 N N . GLY A 1 164 ? -15.797 -0.518 1.05 1 94.38 164 GLY A N 1
ATOM 1244 C CA . GLY A 1 164 ? -16.312 0.788 0.677 1 94.38 164 GLY A CA 1
ATOM 1245 C C . GLY A 1 164 ? -16.641 1.668 1.872 1 94.38 164 GLY A C 1
ATOM 1246 O O . GLY A 1 164 ? -16.312 2.857 1.878 1 94.38 164 GLY A O 1
ATOM 1247 N N . ALA A 1 165 ? -17.203 1.067 2.879 1 92.5 165 ALA A N 1
ATOM 1248 C CA . ALA A 1 165 ? -17.578 1.808 4.086 1 92.5 165 ALA A CA 1
ATOM 1249 C C . ALA A 1 165 ? -16.328 2.246 4.855 1 92.5 165 ALA A C 1
ATOM 1251 O O . ALA A 1 165 ? -16.297 3.346 5.414 1 92.5 165 ALA A O 1
ATOM 1252 N N . SER A 1 166 ? -15.375 1.383 4.98 1 93.69 166 SER A N 1
ATOM 1253 C CA . SER A 1 166 ? -14.133 1.71 5.672 1 93.69 166 SER A CA 1
ATOM 1254 C C . SER A 1 166 ? -13.383 2.83 4.957 1 93.69 166 SER A C 1
ATOM 1256 O O . SER A 1 166 ? -12.828 3.725 5.602 1 93.69 166 SER A O 1
ATOM 1258 N N . TYR A 1 167 ? -13.367 2.73 3.662 1 93.44 167 TYR A N 1
ATOM 1259 C CA . TYR A 1 167 ? -12.758 3.779 2.848 1 93.44 167 TYR A CA 1
ATOM 1260 C C . TYR A 1 167 ? -13.414 5.129 3.117 1 93.44 167 TYR A C 1
ATOM 1262 O O . TYR A 1 167 ? -12.727 6.137 3.291 1 93.44 167 TYR A O 1
ATOM 1270 N N . ARG A 1 168 ? -14.688 5.145 3.131 1 88.69 168 ARG A N 1
ATOM 1271 C CA . ARG A 1 168 ? -15.453 6.359 3.412 1 88.69 168 ARG A CA 1
ATOM 1272 C C . ARG A 1 168 ? -15.07 6.945 4.766 1 88.69 168 ARG A C 1
ATOM 1274 O O . ARG A 1 168 ? -14.844 8.148 4.883 1 88.69 168 ARG A O 1
ATOM 1281 N N . ARG A 1 169 ? -15.023 6.125 5.703 1 87.19 169 ARG A N 1
ATOM 1282 C CA . ARG A 1 169 ? -14.672 6.574 7.043 1 87.19 169 ARG A CA 1
ATOM 1283 C C . ARG A 1 169 ? -13.258 7.148 7.074 1 87.19 169 ARG A C 1
ATOM 1285 O O . ARG A 1 169 ? -13.023 8.195 7.684 1 87.19 169 ARG A O 1
ATOM 1292 N N . VAL A 1 170 ? -12.375 6.5 6.453 1 86.75 170 VAL A N 1
ATOM 1293 C CA . VAL A 1 170 ? -10.969 6.895 6.473 1 86.75 170 VAL A CA 1
ATOM 1294 C C . VAL A 1 170 ? -10.805 8.234 5.773 1 86.75 170 VAL A C 1
ATOM 1296 O O . VAL A 1 170 ? -10.102 9.125 6.273 1 86.75 170 VAL A O 1
ATOM 1299 N N . ILE A 1 171 ? -11.445 8.375 4.594 1 87.56 171 ILE A N 1
ATOM 1300 C CA . ILE A 1 171 ? -11.281 9.609 3.838 1 87.56 171 ILE A CA 1
ATOM 1301 C C . ILE A 1 171 ? -11.852 10.781 4.625 1 87.56 171 ILE A C 1
ATOM 1303 O O . ILE A 1 171 ? -11.281 11.883 4.629 1 87.56 171 ILE A O 1
ATOM 1307 N N . LEU A 1 172 ? -12.953 10.617 5.344 1 82.69 172 LEU A N 1
ATOM 1308 C CA . LEU A 1 172 ? -13.555 11.664 6.16 1 82.69 172 LEU A CA 1
ATOM 1309 C C . LEU A 1 172 ? -12.633 12.047 7.316 1 82.69 172 LEU A C 1
ATOM 1311 O O . LEU A 1 172 ? -12.508 13.227 7.656 1 82.69 172 LEU A O 1
ATOM 1315 N N . GLU A 1 173 ? -11.992 11.078 7.879 1 79.25 173 GLU A N 1
ATOM 1316 C CA . GLU A 1 173 ? -11.047 11.344 8.953 1 79.25 173 GLU A CA 1
ATOM 1317 C C . GLU A 1 173 ? -9.828 12.117 8.453 1 79.25 173 GLU A C 1
ATOM 1319 O O . GLU A 1 173 ? -9.352 13.031 9.117 1 79.25 173 GLU A O 1
ATOM 1324 N N . LEU A 1 174 ? -9.383 11.742 7.312 1 77.5 174 LEU A N 1
ATOM 1325 C CA . LEU A 1 174 ? -8.195 12.375 6.742 1 77.5 174 LEU A CA 1
ATOM 1326 C C . LEU A 1 174 ? -8.484 13.828 6.367 1 77.5 174 LEU A C 1
ATOM 1328 O O . LEU A 1 174 ? -7.605 14.688 6.48 1 77.5 174 LEU A O 1
ATOM 1332 N N . MET A 1 175 ? -9.664 14.117 5.93 1 76 175 MET A N 1
ATOM 1333 C CA . MET A 1 175 ? -10.047 15.469 5.512 1 76 175 MET A CA 1
ATOM 1334 C C . MET A 1 175 ? -9.953 16.438 6.68 1 76 175 MET A C 1
ATOM 1336 O O . MET A 1 175 ? -9.836 17.656 6.473 1 76 175 MET A O 1
ATOM 1340 N N . THR A 1 176 ? -10 15.891 7.879 1 71.88 176 THR A N 1
ATOM 1341 C CA . THR A 1 176 ? -9.961 16.766 9.047 1 71.88 176 THR A CA 1
ATOM 1342 C C . THR A 1 176 ? -8.625 16.625 9.781 1 71.88 176 THR A C 1
ATOM 1344 O O . THR A 1 176 ? -8.43 17.234 10.836 1 71.88 176 THR A O 1
ATOM 1347 N N . SER A 1 177 ? -7.785 15.742 9.227 1 68.69 177 SER A N 1
ATOM 1348 C CA . SER A 1 177 ? -6.484 15.578 9.867 1 68.69 177 SER A CA 1
ATOM 1349 C C . SER A 1 177 ? -5.574 16.766 9.57 1 68.69 177 SER A C 1
ATOM 1351 O O . SER A 1 177 ? -5.605 17.328 8.477 1 68.69 177 SER A O 1
ATOM 1353 N N . ASP A 1 178 ? -4.773 17.078 10.531 1 61.56 178 ASP A N 1
ATOM 1354 C CA . ASP A 1 178 ? -3.922 18.25 10.453 1 61.56 178 ASP A CA 1
ATOM 1355 C C . ASP A 1 178 ? -2.984 18.172 9.25 1 61.56 178 ASP A C 1
ATOM 1357 O O . ASP A 1 178 ? -2.828 19.141 8.508 1 61.56 178 ASP A O 1
ATOM 1361 N N . ILE A 1 179 ? -2.465 17.031 9.062 1 55.22 179 ILE A N 1
ATOM 1362 C CA . ILE A 1 179 ? -1.442 16.891 8.031 1 55.22 179 ILE A CA 1
ATOM 1363 C C . ILE A 1 179 ? -2.072 17.047 6.648 1 55.22 179 ILE A C 1
ATOM 1365 O O . ILE A 1 179 ? -1.525 17.75 5.789 1 55.22 179 ILE A O 1
ATOM 1369 N N . VAL A 1 180 ? -3.223 16.5 6.441 1 64 180 VAL A N 1
ATOM 1370 C CA . VAL A 1 180 ? -3.867 16.547 5.133 1 64 180 VAL A CA 1
ATOM 1371 C C . VAL A 1 180 ? -4.41 17.953 4.875 1 64 180 VAL A C 1
ATOM 1373 O O . VAL A 1 180 ? -4.254 18.5 3.775 1 64 180 VAL A O 1
ATOM 1376 N N . VAL A 1 181 ? -4.859 18.578 5.941 1 65.06 181 VAL A N 1
ATOM 1377 C CA . VAL A 1 181 ? -5.379 19.922 5.801 1 65.06 181 VAL A CA 1
ATOM 1378 C C . VAL A 1 181 ? -4.242 20.875 5.445 1 65.06 181 VAL A C 1
ATOM 1380 O O . VAL A 1 181 ? -4.398 21.75 4.574 1 65.06 181 VAL A O 1
ATOM 1383 N N . GLU A 1 182 ? -3.17 20.625 6.109 1 65.75 182 GLU A N 1
ATOM 1384 C CA . GLU A 1 182 ? -2.012 21.469 5.816 1 65.75 182 GLU A CA 1
ATOM 1385 C C . GLU A 1 182 ? -1.512 21.25 4.395 1 65.75 182 GLU A C 1
ATOM 1387 O O . GLU A 1 182 ? -1.127 22.188 3.707 1 65.75 182 GLU A O 1
ATOM 1392 N N . SER A 1 183 ? -1.542 20.047 4.023 1 63.34 183 SER A N 1
ATOM 1393 C CA . SER A 1 183 ? -1.083 19.719 2.678 1 63.34 183 SER A CA 1
ATOM 1394 C C . SER A 1 183 ? -2.006 20.312 1.617 1 63.34 183 SER A C 1
ATOM 1396 O O . SER A 1 183 ? -1.55 20.719 0.548 1 63.34 183 SER A O 1
ATOM 1398 N N . LEU A 1 184 ? -3.207 20.359 1.998 1 63.19 184 LEU A N 1
ATOM 1399 C CA . LEU A 1 184 ? -4.191 20.875 1.053 1 63.19 184 LEU A CA 1
ATOM 1400 C C . LEU A 1 184 ? -4.152 22.391 1.008 1 63.19 184 LEU A C 1
ATOM 1402 O O . LEU A 1 184 ? -4.605 23 0.036 1 63.19 184 LEU A O 1
ATOM 1406 N N . ARG A 1 185 ? -3.584 22.938 2.078 1 62.53 185 ARG A N 1
ATOM 1407 C CA . ARG A 1 185 ? -3.475 24.391 2.168 1 62.53 185 ARG A CA 1
ATOM 1408 C C . ARG A 1 185 ? -2.193 24.875 1.507 1 62.53 185 ARG A C 1
ATOM 1410 O O . ARG A 1 185 ? -2.148 26 0.988 1 62.53 185 ARG A O 1
ATOM 1417 N N . SER A 1 186 ? -1.168 24.031 1.737 1 56.34 186 SER A N 1
ATOM 1418 C CA . SER A 1 186 ? 0.14 24.484 1.285 1 56.34 186 SER A CA 1
ATOM 1419 C C . SER A 1 186 ? 0.153 24.719 -0.222 1 56.34 186 SER A C 1
ATOM 1421 O O . SER A 1 186 ? -0.49 23.984 -0.975 1 56.34 186 SER A O 1
ATOM 1423 N N . GLU A 1 187 ? 0.323 25.953 -0.523 1 54.03 187 GLU A N 1
ATOM 1424 C CA . GLU A 1 187 ? 0.472 26.281 -1.935 1 54.03 187 GLU A CA 1
ATOM 1425 C C . GLU A 1 187 ? 1.524 25.406 -2.605 1 54.03 187 GLU A C 1
ATOM 1427 O O . GLU A 1 187 ? 1.492 25.219 -3.822 1 54.03 187 GLU A O 1
ATOM 1432 N N . GLY A 1 188 ? 2.426 24.844 -1.755 1 59.69 188 GLY A N 1
ATOM 1433 C CA . GLY A 1 188 ? 3.516 24.078 -2.348 1 59.69 188 GLY A CA 1
ATOM 1434 C C . GLY A 1 188 ? 3.242 22.594 -2.4 1 59.69 188 GLY A C 1
ATOM 1435 O O . GLY A 1 188 ? 2.178 22.141 -1.979 1 59.69 188 GLY A O 1
ATOM 1436 N N . GLU A 1 189 ? 4.059 22.016 -3.178 1 67.88 189 GLU A N 1
ATOM 1437 C CA . GLU A 1 189 ? 3.916 20.578 -3.426 1 67.88 189 GLU A CA 1
ATOM 1438 C C . GLU A 1 189 ? 4.508 19.766 -2.283 1 67.88 189 GLU A C 1
ATOM 1440 O O . GLU A 1 189 ? 4.375 18.531 -2.258 1 67.88 189 GLU A O 1
ATOM 1445 N N . THR A 1 190 ? 5.16 20.641 -1.316 1 78.75 190 THR A N 1
ATOM 1446 C CA . THR A 1 190 ? 5.816 19.891 -0.253 1 78.75 190 THR A CA 1
ATOM 1447 C C . THR A 1 190 ? 5.254 20.266 1.111 1 78.75 190 THR A C 1
ATOM 1449 O O . THR A 1 190 ? 4.621 21.312 1.252 1 78.75 190 THR A O 1
ATOM 1452 N N . VAL A 1 191 ? 5.375 19.516 2.107 1 80.88 191 VAL A N 1
ATOM 1453 C CA . VAL A 1 191 ? 5.035 19.75 3.51 1 80.88 191 VAL A CA 1
ATOM 1454 C C . VAL A 1 191 ? 6.273 19.562 4.379 1 80.88 191 VAL A C 1
ATOM 1456 O O . VAL A 1 191 ? 7.062 18.625 4.164 1 80.88 191 VAL A O 1
ATOM 1459 N N . ASP A 1 192 ? 6.539 20.484 5.258 1 88.75 192 ASP A N 1
ATOM 1460 C CA . ASP A 1 192 ? 7.617 20.312 6.227 1 88.75 192 ASP A CA 1
ATOM 1461 C C . ASP A 1 192 ? 7.238 19.281 7.285 1 88.75 192 ASP A C 1
ATOM 1463 O O . ASP A 1 192 ? 6.32 19.5 8.078 1 88.75 192 ASP A O 1
ATOM 1467 N N . VAL A 1 193 ? 7.953 18.156 7.297 1 91.69 193 VAL A N 1
ATOM 1468 C CA . VAL A 1 193 ? 7.539 17.047 8.148 1 91.69 193 VAL A CA 1
ATOM 1469 C C . VAL A 1 193 ? 8.766 16.312 8.68 1 91.69 193 VAL A C 1
ATOM 1471 O O . VAL A 1 193 ? 9.82 16.328 8.047 1 91.69 193 VAL A O 1
ATOM 1474 N N . ALA A 1 194 ? 8.648 15.797 9.875 1 96.25 194 ALA A N 1
ATOM 1475 C CA . ALA A 1 194 ? 9.609 14.812 10.375 1 96.25 194 ALA A CA 1
ATOM 1476 C C . ALA A 1 194 ? 9.297 13.414 9.844 1 96.25 194 ALA A C 1
ATOM 1478 O O . ALA A 1 194 ? 8.141 12.992 9.859 1 96.25 194 ALA A O 1
ATOM 1479 N N . VAL A 1 195 ? 10.289 12.789 9.344 1 96.94 195 VAL A N 1
ATOM 1480 C CA . VAL A 1 195 ? 10.156 11.438 8.812 1 96.94 195 VAL A CA 1
ATOM 1481 C C . VAL A 1 195 ? 11.023 10.477 9.625 1 96.94 195 VAL A C 1
ATOM 1483 O O . VAL A 1 195 ? 12.164 10.797 9.969 1 96.94 195 VAL A O 1
ATOM 1486 N N . GLY A 1 196 ? 10.445 9.328 9.938 1 97.44 196 GLY A N 1
ATOM 1487 C CA . GLY A 1 196 ? 11.18 8.297 10.648 1 97.44 196 GLY A CA 1
ATOM 1488 C C . GLY A 1 196 ? 10.969 6.91 10.07 1 97.44 196 GLY A C 1
ATOM 1489 O O . GLY A 1 196 ? 9.875 6.59 9.594 1 97.44 196 GLY A O 1
ATOM 1490 N N . PHE A 1 197 ? 12 6.191 10.094 1 96.81 197 PHE A N 1
ATOM 1491 C CA . PHE A 1 197 ? 11.93 4.773 9.758 1 96.81 197 PHE A CA 1
ATOM 1492 C C . PHE A 1 197 ? 12.352 3.916 10.945 1 96.81 197 PHE A C 1
ATOM 1494 O O . PHE A 1 197 ? 13.242 4.297 11.711 1 96.81 197 PHE A O 1
ATOM 1501 N N . VAL A 1 198 ? 11.711 2.811 11.109 1 95.62 198 VAL A N 1
ATOM 1502 C CA . VAL A 1 198 ? 12.102 1.775 12.062 1 95.62 198 VAL A CA 1
ATOM 1503 C C . VAL A 1 198 ? 12.367 0.466 11.32 1 95.62 198 VAL A C 1
ATOM 1505 O O . VAL A 1 198 ? 11.586 0.068 10.453 1 95.62 198 VAL A O 1
ATOM 1508 N N . ASP A 1 199 ? 13.391 -0.144 11.641 1 92.88 199 ASP A N 1
ATOM 1509 C CA . ASP A 1 199 ? 13.773 -1.382 10.977 1 92.88 199 ASP A CA 1
ATOM 1510 C C . ASP A 1 199 ? 14.102 -2.477 11.984 1 92.88 199 ASP A C 1
ATOM 1512 O O . ASP A 1 199 ? 14.695 -2.207 13.031 1 92.88 199 ASP A O 1
ATOM 1516 N N . VAL A 1 200 ? 13.664 -3.684 11.633 1 90.25 200 VAL A N 1
ATOM 1517 C CA . VAL A 1 200 ? 14.031 -4.844 12.438 1 90.25 200 VAL A CA 1
ATOM 1518 C C . VAL A 1 200 ? 15.516 -5.148 12.258 1 90.25 200 VAL A C 1
ATOM 1520 O O . VAL A 1 200 ? 15.969 -5.418 11.148 1 90.25 200 VAL A O 1
ATOM 1523 N N . VAL A 1 201 ? 16.297 -5.098 13.32 1 87.06 201 VAL A N 1
ATOM 1524 C CA . VAL A 1 201 ? 17.734 -5.355 13.25 1 87.06 201 VAL A CA 1
ATOM 1525 C C . VAL A 1 201 ? 17.984 -6.855 13.125 1 87.06 201 VAL A C 1
ATOM 1527 O O . VAL A 1 201 ? 17.422 -7.652 13.875 1 87.06 201 VAL A O 1
ATOM 1530 N N . GLY A 1 202 ? 18.797 -7.219 12.156 1 82.75 202 GLY A N 1
ATOM 1531 C CA . GLY A 1 202 ? 19.156 -8.617 11.945 1 82.75 202 GLY A CA 1
ATOM 1532 C C . GLY A 1 202 ? 18.109 -9.375 11.148 1 82.75 202 GLY A C 1
ATOM 1533 O O . GLY A 1 202 ? 18.109 -10.609 11.141 1 82.75 202 GLY A O 1
ATOM 1534 N N . TYR A 1 203 ? 17.188 -8.758 10.555 1 81.56 203 TYR A N 1
ATOM 1535 C CA . TYR A 1 203 ? 16.094 -9.375 9.82 1 81.56 203 TYR A CA 1
ATOM 1536 C C . TYR A 1 203 ? 16.625 -10.273 8.711 1 81.56 203 TYR A C 1
ATOM 1538 O O . TYR A 1 203 ? 16.109 -11.375 8.5 1 81.56 203 TYR A O 1
ATOM 1546 N N . THR A 1 204 ? 17.625 -9.75 8.031 1 75.88 204 THR A N 1
ATOM 1547 C CA . THR A 1 204 ? 18.141 -10.5 6.895 1 75.88 204 THR A CA 1
ATOM 1548 C C . THR A 1 204 ? 18.672 -11.867 7.344 1 75.88 204 THR A C 1
ATOM 1550 O O . THR A 1 204 ? 18.375 -12.883 6.715 1 75.88 204 THR A O 1
ATOM 1553 N N . SER A 1 205 ? 19.391 -11.852 8.438 1 78.62 205 SER A N 1
ATOM 1554 C CA . SER A 1 205 ? 19.859 -13.109 9.008 1 78.62 205 SER A CA 1
ATOM 1555 C C . SER A 1 205 ? 18.719 -13.953 9.539 1 78.62 205 SER A C 1
ATOM 1557 O O . SER A 1 205 ? 18.703 -15.172 9.359 1 78.62 205 SER A O 1
ATOM 1559 N N . LEU A 1 206 ? 17.766 -13.328 10.148 1 79.88 206 LEU A N 1
ATOM 1560 C CA . LEU A 1 206 ? 16.609 -14.008 10.711 1 79.88 206 LEU A CA 1
ATOM 1561 C C . LEU A 1 206 ? 15.781 -14.656 9.602 1 79.88 206 LEU A C 1
ATOM 1563 O O . LEU A 1 206 ? 15.336 -15.797 9.75 1 79.88 206 LEU A O 1
ATOM 1567 N N . SER A 1 207 ? 15.555 -13.922 8.57 1 80.69 207 SER A N 1
ATOM 1568 C CA . SER A 1 207 ? 14.719 -14.414 7.477 1 80.69 207 SER A CA 1
ATOM 1569 C C . SER A 1 207 ? 15.359 -15.617 6.793 1 80.69 207 SER A C 1
ATOM 1571 O O . SER A 1 207 ? 14.672 -16.422 6.172 1 80.69 207 SER A O 1
ATOM 1573 N N . ALA A 1 208 ? 16.688 -15.734 6.891 1 76.56 208 ALA A N 1
ATOM 1574 C CA . ALA A 1 208 ? 17.422 -16.844 6.289 1 76.56 208 ALA A CA 1
ATOM 1575 C C . ALA A 1 208 ? 17.375 -18.078 7.191 1 76.56 208 ALA A C 1
ATOM 1577 O O . ALA A 1 208 ? 17.484 -19.203 6.715 1 76.56 208 ALA A O 1
ATOM 1578 N N . ARG A 1 209 ? 17.172 -17.812 8.461 1 77.31 209 ARG A N 1
ATOM 1579 C CA . ARG A 1 209 ? 17.359 -18.891 9.422 1 77.31 209 ARG A CA 1
ATOM 1580 C C . ARG A 1 209 ? 16.016 -19.438 9.906 1 77.31 209 ARG A C 1
ATOM 1582 O O . ARG A 1 209 ? 15.898 -20.609 10.273 1 77.31 209 ARG A O 1
ATOM 1589 N N . VAL A 1 210 ? 15.047 -18.594 9.977 1 75.56 210 VAL A N 1
ATOM 1590 C CA . VAL A 1 210 ? 13.773 -18.969 10.578 1 75.56 210 VAL A CA 1
ATOM 1591 C C . VAL A 1 210 ? 12.844 -19.547 9.516 1 75.56 210 VAL A C 1
ATOM 1593 O O . VAL A 1 210 ? 12.93 -19.188 8.344 1 75.56 210 VAL A O 1
ATOM 1596 N N . ASP A 1 211 ? 12.094 -20.438 9.914 1 79.44 211 ASP A N 1
ATOM 1597 C CA . ASP A 1 211 ? 11.094 -20.984 8.992 1 79.44 211 ASP A CA 1
ATOM 1598 C C . ASP A 1 211 ? 10.008 -19.938 8.703 1 79.44 211 ASP A C 1
ATOM 1600 O O . ASP A 1 211 ? 9.898 -18.938 9.406 1 79.44 211 ASP A O 1
ATOM 1604 N N . PRO A 1 212 ? 9.297 -20.141 7.719 1 77.19 212 PRO A N 1
ATOM 1605 C CA . PRO A 1 212 ? 8.305 -19.156 7.258 1 77.19 212 PRO A CA 1
ATOM 1606 C C . PRO A 1 212 ? 7.301 -18.781 8.344 1 77.19 212 PRO A C 1
ATOM 1608 O O . PRO A 1 212 ? 6.914 -17.625 8.453 1 77.19 212 PRO A O 1
ATOM 1611 N N . SER A 1 213 ? 6.891 -19.766 9.094 1 77.75 213 SER A N 1
ATOM 1612 C CA . SER A 1 213 ? 5.961 -19.484 10.18 1 77.75 213 SER A CA 1
ATOM 1613 C C . SER A 1 213 ? 6.59 -18.562 11.227 1 77.75 213 SER A C 1
ATOM 1615 O O . SER A 1 213 ? 5.934 -17.656 11.742 1 77.75 213 SER A O 1
ATOM 1617 N N . GLY A 1 214 ? 7.832 -18.891 11.5 1 81 214 GLY A N 1
ATOM 1618 C CA . GLY A 1 214 ? 8.562 -18.031 12.422 1 81 214 GLY A CA 1
ATOM 1619 C C . GLY A 1 214 ? 8.742 -16.609 11.914 1 81 214 GLY A C 1
ATOM 1620 O O . GLY A 1 214 ? 8.578 -15.648 12.664 1 81 214 GLY A O 1
ATOM 1621 N N . LEU A 1 215 ? 9 -16.516 10.672 1 82.69 215 LEU A N 1
ATOM 1622 C CA . LEU A 1 215 ? 9.156 -15.195 10.07 1 82.69 215 LEU A CA 1
ATOM 1623 C C . LEU A 1 215 ? 7.84 -14.422 10.117 1 82.69 215 LEU A C 1
ATOM 1625 O O . LEU A 1 215 ? 7.832 -13.219 10.398 1 82.69 215 LEU A O 1
ATOM 1629 N N . ASP A 1 216 ? 6.746 -15.094 9.859 1 80 216 ASP A N 1
ATOM 1630 C CA . ASP A 1 216 ? 5.422 -14.492 9.922 1 80 216 ASP A CA 1
ATOM 1631 C C . ASP A 1 216 ? 5.129 -13.945 11.312 1 80 216 ASP A C 1
ATOM 1633 O O . ASP A 1 216 ? 4.559 -12.859 11.453 1 80 216 ASP A O 1
ATOM 1637 N N . GLU A 1 217 ? 5.539 -14.672 12.242 1 81.69 217 GLU A N 1
ATOM 1638 C CA . GLU A 1 217 ? 5.312 -14.266 13.633 1 81.69 217 GLU A CA 1
ATOM 1639 C C . GLU A 1 217 ? 6.098 -13 13.969 1 81.69 217 GLU A C 1
ATOM 1641 O O . GLU A 1 217 ? 5.578 -12.109 14.641 1 81.69 217 GLU A O 1
ATOM 1646 N N . VAL A 1 218 ? 7.32 -12.977 13.547 1 83.62 218 VAL A N 1
ATOM 1647 C CA . VAL A 1 218 ? 8.18 -11.828 13.805 1 83.62 218 VAL A CA 1
ATOM 1648 C C . VAL A 1 218 ? 7.609 -10.586 13.133 1 83.62 218 VAL A C 1
ATOM 1650 O O . VAL A 1 218 ? 7.523 -9.523 13.75 1 83.62 218 VAL A O 1
ATOM 1653 N N . LEU A 1 219 ? 7.164 -10.734 11.906 1 83.5 219 LEU A N 1
ATOM 1654 C CA . LEU A 1 219 ? 6.625 -9.609 11.148 1 83.5 219 LEU A CA 1
ATOM 1655 C C . LEU A 1 219 ? 5.309 -9.133 11.758 1 83.5 219 LEU A C 1
ATOM 1657 O O . LEU A 1 219 ? 5.07 -7.926 11.859 1 83.5 219 LEU A O 1
ATOM 1661 N N . THR A 1 220 ? 4.48 -10.078 12.203 1 79.56 220 THR A N 1
ATOM 1662 C CA . THR A 1 220 ? 3.207 -9.742 12.828 1 79.56 220 THR A CA 1
ATOM 1663 C C . THR A 1 220 ? 3.428 -8.977 14.133 1 79.56 220 THR A C 1
ATOM 1665 O O . THR A 1 220 ? 2.748 -7.98 14.391 1 79.56 220 THR A O 1
ATOM 1668 N N . ARG A 1 221 ? 4.328 -9.406 14.859 1 82.88 221 ARG A N 1
ATOM 1669 C CA . ARG A 1 221 ? 4.641 -8.742 16.125 1 82.88 221 ARG A CA 1
ATOM 1670 C C . ARG A 1 221 ? 5.199 -7.348 15.883 1 82.88 221 ARG A C 1
ATOM 1672 O O . ARG A 1 221 ? 4.836 -6.398 16.578 1 82.88 221 ARG A O 1
ATOM 1679 N N . PHE A 1 222 ? 6.086 -7.281 14.93 1 87.56 222 PHE A N 1
ATOM 1680 C CA . PHE A 1 222 ? 6.66 -5.992 14.57 1 87.56 222 PHE A CA 1
ATOM 1681 C C . PHE A 1 222 ? 5.57 -5.008 14.164 1 87.56 222 PHE A C 1
ATOM 1683 O O . PHE A 1 222 ? 5.527 -3.877 14.648 1 87.56 222 PHE A O 1
ATOM 1690 N N . GLU A 1 223 ? 4.742 -5.438 13.297 1 82.25 223 GLU A N 1
ATOM 1691 C CA . GLU A 1 223 ? 3.646 -4.59 12.828 1 82.25 223 GLU A CA 1
ATOM 1692 C C . GLU A 1 223 ? 2.742 -4.176 13.984 1 82.25 223 GLU A C 1
ATOM 1694 O O . GLU A 1 223 ? 2.309 -3.021 14.062 1 82.25 223 GLU A O 1
ATOM 1699 N N . SER A 1 224 ? 2.475 -5.098 14.859 1 80.81 224 SER A N 1
ATOM 1700 C CA . SER A 1 224 ? 1.65 -4.816 16.031 1 80.81 224 SER A CA 1
ATOM 1701 C C . SER A 1 224 ? 2.293 -3.756 16.922 1 80.81 224 SER A C 1
ATOM 1703 O O . SER A 1 224 ? 1.609 -2.857 17.422 1 80.81 224 SER A O 1
ATOM 1705 N N . ASP A 1 225 ? 3.555 -3.875 17.094 1 86.44 225 ASP A N 1
ATOM 1706 C CA . ASP A 1 225 ? 4.285 -2.91 17.906 1 86.44 225 ASP A CA 1
ATOM 1707 C C . ASP A 1 225 ? 4.234 -1.517 17.297 1 86.44 225 ASP A C 1
ATOM 1709 O O . ASP A 1 225 ? 4.043 -0.523 18 1 86.44 225 ASP A O 1
ATOM 1713 N N . CYS A 1 226 ? 4.461 -1.462 16 1 88.06 226 CYS A N 1
ATOM 1714 C CA . CYS A 1 226 ? 4.41 -0.186 15.305 1 88.06 226 CYS A CA 1
ATOM 1715 C C . CYS A 1 226 ? 3.025 0.443 15.414 1 88.06 226 CYS A C 1
ATOM 1717 O O . CYS A 1 226 ? 2.902 1.649 15.625 1 88.06 226 CYS A O 1
ATOM 1719 N N . GLN A 1 227 ? 2.047 -0.356 15.297 1 80.12 227 GLN A N 1
ATOM 1720 C CA . GLN A 1 227 ? 0.678 0.142 15.367 1 80.12 227 GLN A CA 1
ATOM 1721 C C . GLN A 1 227 ? 0.35 0.642 16.781 1 80.12 227 GLN A C 1
ATOM 1723 O O . GLN A 1 227 ? -0.341 1.649 16.938 1 80.12 227 GLN A O 1
ATOM 1728 N N . ALA A 1 228 ? 0.803 -0.055 17.75 1 80.12 228 ALA A N 1
ATOM 1729 C CA . ALA A 1 228 ? 0.582 0.345 19.141 1 80.12 228 ALA A CA 1
ATOM 1730 C C . ALA A 1 228 ? 1.187 1.719 19.422 1 80.12 228 ALA A C 1
ATOM 1732 O O . ALA A 1 228 ? 0.625 2.508 20.188 1 80.12 228 ALA A O 1
ATOM 1733 N N . VAL A 1 229 ? 2.258 2.006 18.781 1 85 229 VAL A N 1
ATOM 1734 C CA . VAL A 1 229 ? 2.939 3.281 18.969 1 85 229 VAL A CA 1
ATOM 1735 C C . VAL A 1 229 ? 2.084 4.414 18.406 1 85 229 VAL A C 1
ATOM 1737 O O . VAL A 1 229 ? 1.918 5.453 19.047 1 85 229 VAL A O 1
ATOM 1740 N N . VAL A 1 230 ? 1.567 4.242 17.25 1 81.88 230 VAL A N 1
ATOM 1741 C CA . VAL A 1 230 ? 0.775 5.289 16.609 1 81.88 230 VAL A CA 1
ATOM 1742 C C . VAL A 1 230 ? -0.535 5.48 17.375 1 81.88 230 VAL A C 1
ATOM 1744 O O . VAL A 1 230 ? -1.054 6.594 17.469 1 81.88 230 VAL A O 1
ATOM 1747 N N . GLU A 1 231 ? -1.016 4.402 17.969 1 74.88 231 GLU A N 1
ATOM 1748 C CA . GLU A 1 231 ? -2.207 4.508 18.812 1 74.88 231 GLU A CA 1
ATOM 1749 C C . GLU A 1 231 ? -1.947 5.379 20.031 1 74.88 231 GLU A C 1
ATOM 1751 O O . GLU A 1 231 ? -2.811 6.164 20.438 1 74.88 231 GLU A O 1
ATOM 1756 N N . ALA A 1 232 ? -0.803 5.25 20.594 1 81.56 232 ALA A N 1
ATOM 1757 C CA . ALA A 1 232 ? -0.434 5.969 21.812 1 81.56 232 ALA A CA 1
ATOM 1758 C C . ALA A 1 232 ? -0.028 7.406 21.5 1 81.56 232 ALA A C 1
ATOM 1760 O O . ALA A 1 232 ? -0.015 8.258 22.391 1 81.56 232 ALA A O 1
ATOM 1761 N N . HIS A 1 233 ? 0.369 7.691 20.25 1 86.38 233 HIS A N 1
ATOM 1762 C CA . HIS A 1 233 ? 0.816 9.008 19.812 1 86.38 233 HIS A CA 1
ATOM 1763 C C . HIS A 1 233 ? 0.015 9.492 18.609 1 86.38 233 HIS A C 1
ATOM 1765 O O . HIS A 1 233 ? 0.502 9.445 17.469 1 86.38 233 HIS A O 1
ATOM 1771 N N . PRO A 1 234 ? -1.09 10.078 18.766 1 75.31 234 PRO A N 1
ATOM 1772 C CA . PRO A 1 234 ? -2.012 10.43 17.688 1 75.31 234 PRO A CA 1
ATOM 1773 C C . PRO A 1 234 ? -1.404 11.414 16.688 1 75.31 234 PRO A C 1
ATOM 1775 O O . PRO A 1 234 ? -1.886 11.531 15.562 1 75.31 234 PRO A O 1
ATOM 1778 N N . ALA A 1 235 ? -0.391 12.117 17.125 1 82.12 235 ALA A N 1
ATOM 1779 C CA . ALA A 1 235 ? 0.258 13.086 16.25 1 82.12 235 ALA A CA 1
ATOM 1780 C C . ALA A 1 235 ? 1.187 12.383 15.258 1 82.12 235 ALA A C 1
ATOM 1782 O O . ALA A 1 235 ? 1.668 13 14.305 1 82.12 235 ALA A O 1
ATOM 1783 N N . VAL A 1 236 ? 1.426 11.094 15.516 1 87.56 236 VAL A N 1
ATOM 1784 C CA . VAL A 1 236 ? 2.322 10.312 14.672 1 87.56 236 VAL A CA 1
ATOM 1785 C C . VAL A 1 236 ? 1.506 9.406 13.758 1 87.56 236 VAL A C 1
ATOM 1787 O O . VAL A 1 236 ? 0.533 8.789 14.195 1 87.56 236 VAL A O 1
ATOM 1790 N N . SER A 1 237 ? 1.857 9.43 12.516 1 84.44 237 SER A N 1
ATOM 1791 C CA . SER A 1 237 ? 1.154 8.594 11.555 1 84.44 237 SER A CA 1
ATOM 1792 C C . SER A 1 237 ? 2.064 7.496 11.008 1 84.44 237 SER A C 1
ATOM 1794 O O . SER A 1 237 ? 3.209 7.762 10.633 1 84.44 237 SER A O 1
ATOM 1796 N N . LEU A 1 238 ? 1.581 6.305 10.992 1 87 238 LEU A N 1
ATOM 1797 C CA . LEU A 1 238 ? 2.207 5.223 10.242 1 87 238 LEU A CA 1
ATOM 1798 C C . LEU A 1 238 ? 1.838 5.301 8.766 1 87 238 LEU A C 1
ATOM 1800 O O . LEU A 1 238 ? 0.668 5.152 8.406 1 87 238 LEU A O 1
ATOM 1804 N N . VAL A 1 239 ? 2.811 5.555 7.941 1 83.94 239 VAL A N 1
ATOM 1805 C CA . VAL A 1 239 ? 2.566 5.777 6.523 1 83.94 239 VAL A CA 1
ATOM 1806 C C . VAL A 1 239 ? 2.438 4.438 5.805 1 83.94 239 VAL A C 1
ATOM 1808 O O . VAL A 1 239 ? 1.489 4.219 5.047 1 83.94 239 VAL A O 1
ATOM 1811 N N . LYS A 1 240 ? 3.43 3.531 5.984 1 82.5 240 LYS A N 1
ATOM 1812 C CA . LYS A 1 240 ? 3.424 2.225 5.332 1 82.5 240 LYS A CA 1
ATOM 1813 C C . LYS A 1 240 ? 4.473 1.301 5.941 1 82.5 240 LYS A C 1
ATOM 1815 O O . LYS A 1 240 ? 5.395 1.762 6.617 1 82.5 240 LYS A O 1
ATOM 1820 N N . PHE A 1 241 ? 4.23 0.032 5.676 1 82.94 241 PHE A N 1
ATOM 1821 C CA . PHE A 1 241 ? 5.242 -0.973 5.969 1 82.94 241 PHE A CA 1
ATOM 1822 C C . PHE A 1 241 ? 6.055 -1.305 4.723 1 82.94 241 PHE A C 1
ATOM 1824 O O . PHE A 1 241 ? 5.527 -1.28 3.609 1 82.94 241 PHE A O 1
ATOM 1831 N N . MET A 1 242 ? 7.293 -1.483 4.895 1 81.44 242 MET A N 1
ATOM 1832 C CA . MET A 1 242 ? 8.203 -1.901 3.832 1 81.44 242 MET A CA 1
ATOM 1833 C C . MET A 1 242 ? 8.789 -3.279 4.125 1 81.44 242 MET A C 1
ATOM 1835 O O . MET A 1 242 ? 10 -3.482 4.008 1 81.44 242 MET A O 1
ATOM 1839 N N . GLY A 1 243 ? 7.863 -4.176 4.625 1 78.06 243 GLY A N 1
ATOM 1840 C CA . GLY A 1 243 ? 8.305 -5.484 5.078 1 78.06 243 GLY A CA 1
ATOM 1841 C C . GLY A 1 243 ? 8.727 -5.504 6.531 1 78.06 243 GLY A C 1
ATOM 1842 O O . GLY A 1 243 ? 7.887 -5.617 7.43 1 78.06 243 GLY A O 1
ATOM 1843 N N . ASP A 1 244 ? 10.078 -5.324 6.637 1 84.5 244 ASP A N 1
ATOM 1844 C CA . ASP A 1 244 ? 10.641 -5.371 7.984 1 84.5 244 ASP A CA 1
ATOM 1845 C C . ASP A 1 244 ? 10.867 -3.965 8.531 1 84.5 244 ASP A C 1
ATOM 1847 O O . ASP A 1 244 ? 11.562 -3.789 9.531 1 84.5 244 ASP A O 1
ATOM 1851 N N . ALA A 1 245 ? 10.336 -3.027 7.797 1 90.62 245 ALA A N 1
ATOM 1852 C CA . ALA A 1 245 ? 10.492 -1.636 8.211 1 90.62 245 ALA A CA 1
ATOM 1853 C C . ALA A 1 245 ? 9.156 -0.894 8.164 1 90.62 245 ALA A C 1
ATOM 1855 O O . ALA A 1 245 ? 8.25 -1.283 7.434 1 90.62 245 ALA A O 1
ATOM 1856 N N . GLY A 1 246 ? 9.039 0.072 8.984 1 91.69 246 GLY A N 1
ATOM 1857 C CA . GLY A 1 246 ? 7.902 0.979 8.984 1 91.69 246 GLY A CA 1
ATOM 1858 C C . GLY A 1 246 ? 8.297 2.432 8.805 1 91.69 246 GLY A C 1
ATOM 1859 O O . GLY A 1 246 ? 9.344 2.861 9.297 1 91.69 246 GLY A O 1
ATOM 1860 N N . MET A 1 247 ? 7.496 3.145 8.102 1 93.62 247 MET A N 1
ATOM 1861 C CA . MET A 1 247 ? 7.688 4.578 7.887 1 93.62 247 MET A CA 1
ATOM 1862 C C . MET A 1 247 ? 6.676 5.387 8.688 1 93.62 247 MET A C 1
ATOM 1864 O O . MET A 1 247 ? 5.477 5.105 8.648 1 93.62 247 MET A O 1
ATOM 1868 N N . PHE A 1 248 ? 7.184 6.359 9.352 1 94.69 248 PHE A N 1
ATOM 1869 C CA . PHE A 1 248 ? 6.363 7.219 10.203 1 94.69 248 PHE A CA 1
ATOM 1870 C C . PHE A 1 248 ? 6.594 8.688 9.859 1 94.69 248 PHE A C 1
ATOM 1872 O O . PHE A 1 248 ? 7.668 9.062 9.383 1 94.69 248 PHE A O 1
ATOM 1879 N N . VAL A 1 249 ? 5.535 9.484 10.148 1 92.75 249 VAL A N 1
ATOM 1880 C CA . VAL A 1 249 ? 5.688 10.93 9.969 1 92.75 249 VAL A CA 1
ATOM 1881 C C . VAL A 1 249 ? 4.945 11.672 11.078 1 92.75 249 VAL A C 1
ATOM 1883 O O . VAL A 1 249 ? 4.004 11.133 11.664 1 92.75 249 VAL A O 1
ATOM 1886 N N . ALA A 1 250 ? 5.418 12.836 11.383 1 92.5 250 ALA A N 1
ATOM 1887 C CA . ALA A 1 250 ? 4.766 13.797 12.266 1 92.5 250 ALA A CA 1
ATOM 1888 C C . ALA A 1 250 ? 5.156 15.227 11.906 1 92.5 250 ALA A C 1
ATOM 1890 O O . ALA A 1 250 ? 6.246 15.469 11.383 1 92.5 250 ALA A O 1
ATOM 1891 N N . LEU A 1 251 ? 4.258 16.172 12.172 1 89.62 251 LEU A N 1
ATOM 1892 C CA . LEU A 1 251 ? 4.602 17.562 11.953 1 89.62 251 LEU A CA 1
ATOM 1893 C C . LEU A 1 251 ? 5.637 18.031 12.969 1 89.62 251 LEU A C 1
ATOM 1895 O O . LEU A 1 251 ? 6.57 18.766 12.617 1 89.62 251 LEU A O 1
ATOM 1899 N N . ASP A 1 252 ? 5.465 17.609 14.164 1 92.31 252 ASP A N 1
ATOM 1900 C CA . ASP A 1 252 ? 6.387 17.969 15.242 1 92.31 252 ASP A CA 1
ATOM 1901 C C . ASP A 1 252 ? 7.457 16.891 15.43 1 92.31 252 ASP A C 1
ATOM 1903 O O . ASP A 1 252 ? 7.156 15.773 15.844 1 92.31 252 ASP A O 1
ATOM 1907 N N . PRO A 1 253 ? 8.711 17.234 15.203 1 95.5 253 PRO A N 1
ATOM 1908 C CA . PRO A 1 253 ? 9.781 16.234 15.328 1 95.5 253 PRO A CA 1
ATOM 1909 C C . PRO A 1 253 ? 9.898 15.672 16.734 1 95.5 253 PRO A C 1
ATOM 1911 O O . PRO A 1 253 ? 10.312 14.523 16.906 1 95.5 253 PRO A O 1
ATOM 1914 N N . VAL A 1 254 ? 9.555 16.422 17.719 1 95.44 254 VAL A N 1
ATOM 1915 C CA . VAL A 1 254 ? 9.641 15.953 19.094 1 95.44 254 VAL A CA 1
ATOM 1916 C C . VAL A 1 254 ? 8.664 14.805 19.312 1 95.44 254 VAL A C 1
ATOM 1918 O O . VAL A 1 254 ? 8.992 13.812 19.969 1 95.44 254 VAL A O 1
ATOM 1921 N N . GLU A 1 255 ? 7.453 14.961 18.766 1 94.06 255 GLU A N 1
ATOM 1922 C CA . GLU A 1 255 ? 6.445 13.914 18.891 1 94.06 255 GLU A CA 1
ATOM 1923 C C . GLU A 1 255 ? 6.914 12.617 18.234 1 94.06 255 GLU A C 1
ATOM 1925 O O . GLU A 1 255 ? 6.738 11.531 18.781 1 94.06 255 GLU A O 1
ATOM 1930 N N . LEU A 1 256 ? 7.492 12.766 17.062 1 96.25 256 LEU A N 1
ATOM 1931 C CA . LEU A 1 256 ? 7.969 11.578 16.359 1 96.25 256 LEU A CA 1
ATOM 1932 C C . LEU A 1 256 ? 9.117 10.922 17.109 1 96.25 256 LEU A C 1
ATOM 1934 O O . LEU A 1 256 ? 9.141 9.703 17.281 1 96.25 256 LEU A O 1
ATOM 1938 N N . ALA A 1 257 ? 10.078 11.719 17.531 1 96.25 257 ALA A N 1
ATOM 1939 C CA . ALA A 1 257 ? 11.234 11.203 18.266 1 96.25 257 ALA A CA 1
ATOM 1940 C C . ALA A 1 257 ? 10.805 10.484 19.531 1 96.25 257 ALA A C 1
ATOM 1942 O O . ALA A 1 257 ? 11.344 9.422 19.875 1 96.25 257 ALA A O 1
ATOM 1943 N N . THR A 1 258 ? 9.852 11.047 20.234 1 94.75 258 THR A N 1
ATOM 1944 C CA . THR A 1 258 ? 9.352 10.445 21.469 1 94.75 258 THR A CA 1
ATOM 1945 C C . THR A 1 258 ? 8.727 9.086 21.188 1 94.75 258 THR A C 1
ATOM 1947 O O . THR A 1 258 ? 9 8.109 21.891 1 94.75 258 THR A O 1
ATOM 1950 N N . ALA A 1 259 ? 7.922 9.039 20.188 1 94.38 259 ALA A N 1
ATOM 1951 C CA . ALA A 1 259 ? 7.238 7.805 19.812 1 94.38 259 ALA A CA 1
ATOM 1952 C C . ALA A 1 259 ? 8.242 6.723 19.422 1 94.38 259 ALA A C 1
ATOM 1954 O O . ALA A 1 259 ? 8.172 5.594 19.922 1 94.38 259 ALA A O 1
ATOM 1955 N N . LEU A 1 260 ? 9.188 7.098 18.547 1 95.62 260 LEU A N 1
ATOM 1956 C CA . LEU A 1 260 ? 10.102 6.098 18 1 95.62 260 LEU A CA 1
ATOM 1957 C C . LEU A 1 260 ? 11.141 5.695 19.047 1 95.62 260 LEU A C 1
ATOM 1959 O O . LEU A 1 260 ? 11.586 4.547 19.078 1 95.62 260 LEU A O 1
ATOM 1963 N N . PHE A 1 261 ? 11.484 6.633 19.844 1 93.56 261 PHE A N 1
ATOM 1964 C CA . PHE A 1 261 ? 12.398 6.289 20.922 1 93.56 261 PHE A CA 1
ATOM 1965 C C . PHE A 1 261 ? 11.773 5.254 21.859 1 93.56 261 PHE A C 1
ATOM 1967 O O . PHE A 1 261 ? 12.445 4.312 22.281 1 93.56 261 PHE A O 1
ATOM 1974 N N . GLY A 1 262 ? 10.547 5.445 22.188 1 90.62 262 GLY A N 1
ATOM 1975 C CA . GLY A 1 262 ? 9.836 4.477 23.016 1 90.62 262 GLY A CA 1
ATOM 1976 C C . GLY A 1 262 ? 9.758 3.104 22.375 1 90.62 262 GLY A C 1
ATOM 1977 O O . GLY A 1 262 ? 9.891 2.086 23.047 1 90.62 262 GLY A O 1
ATOM 1978 N N . LEU A 1 263 ? 9.531 3.09 21.109 1 90.62 263 LEU A N 1
ATOM 1979 C CA . LEU A 1 263 ? 9.398 1.844 20.359 1 90.62 263 LEU A CA 1
ATOM 1980 C C . LEU A 1 263 ? 10.727 1.088 20.328 1 90.62 263 LEU A C 1
ATOM 1982 O O . LEU A 1 263 ? 10.742 -0.139 20.453 1 90.62 263 LEU A O 1
ATOM 1986 N N . VAL A 1 264 ? 11.797 1.832 20.156 1 91.19 264 VAL A N 1
ATOM 1987 C CA . VAL A 1 264 ? 13.109 1.238 19.906 1 91.19 264 VAL A CA 1
ATOM 1988 C C . VAL A 1 264 ? 13.805 0.936 21.234 1 91.19 264 VAL A C 1
ATOM 1990 O O . VAL A 1 264 ? 14.438 -0.108 21.375 1 91.19 264 VAL A O 1
ATOM 1993 N N . SER A 1 265 ? 13.844 1.918 22.188 1 76.31 265 SER A N 1
ATOM 1994 C CA . SER A 1 265 ? 14.633 1.843 23.406 1 76.31 265 SER A CA 1
ATOM 1995 C C . SER A 1 265 ? 13.938 1 24.469 1 76.31 265 SER A C 1
ATOM 1997 O O . SER A 1 265 ? 14.594 0.377 25.312 1 76.31 265 SER A O 1
ATOM 1999 N N . ASP A 1 266 ? 12.641 1.412 24.75 1 60.22 266 ASP A N 1
ATOM 2000 C CA . ASP A 1 266 ? 11.961 0.904 25.938 1 60.22 266 ASP A CA 1
ATOM 2001 C C . ASP A 1 266 ? 11.914 -0.622 25.938 1 60.22 266 ASP A C 1
ATOM 2003 O O . ASP A 1 266 ? 11.398 -1.234 26.875 1 60.22 266 ASP A O 1
ATOM 2007 N N . ARG A 1 267 ? 12.375 -1.267 25.062 1 53.91 267 ARG A N 1
ATOM 2008 C CA . ARG A 1 267 ? 12.195 -2.701 25.266 1 53.91 267 ARG A CA 1
ATOM 2009 C C . ARG A 1 267 ? 13.367 -3.297 26.031 1 53.91 267 ARG A C 1
ATOM 2011 O O . ARG A 1 267 ? 14.516 -3.207 25.609 1 53.91 267 ARG A O 1
ATOM 2018 N N . ALA A 1 268 ? 13.203 -3.217 27.281 1 47.69 268 ALA A N 1
ATOM 2019 C CA . ALA A 1 268 ? 14.086 -3.775 28.312 1 47.69 268 ALA A CA 1
ATOM 2020 C C . ALA A 1 268 ? 14.836 -4.992 27.781 1 47.69 268 ALA A C 1
ATOM 2022 O O . ALA A 1 268 ? 14.258 -5.828 27.078 1 47.69 268 ALA A O 1
ATOM 2023 N N . ASP A 1 269 ? 16.141 -4.887 27.875 1 46.22 269 ASP A N 1
ATOM 2024 C CA . ASP A 1 269 ? 17.109 -5.941 27.641 1 46.22 269 ASP A CA 1
ATOM 2025 C C . ASP A 1 269 ? 16.5 -7.324 27.859 1 46.22 269 ASP A C 1
ATOM 2027 O O . ASP A 1 269 ? 16.953 -8.312 27.281 1 46.22 269 ASP A O 1
ATOM 2031 N N . ASP A 1 270 ? 15.609 -7.348 28.844 1 45.84 270 ASP A N 1
ATOM 2032 C CA . ASP A 1 270 ? 15.281 -8.641 29.438 1 45.84 270 ASP A CA 1
ATOM 2033 C C . ASP A 1 270 ? 14.094 -9.281 28.719 1 45.84 270 ASP A C 1
ATOM 2035 O O . ASP A 1 270 ? 13.641 -10.359 29.094 1 45.84 270 ASP A O 1
ATOM 2039 N N . ASP A 1 271 ? 13.461 -8.508 27.938 1 50.94 271 ASP A N 1
ATOM 2040 C CA . ASP A 1 271 ? 12.32 -9.234 27.391 1 50.94 271 ASP A CA 1
ATOM 2041 C C . ASP A 1 271 ? 12.711 -10 26.125 1 50.94 271 ASP A C 1
ATOM 2043 O O . ASP A 1 271 ? 12.883 -9.406 25.062 1 50.94 271 ASP A O 1
ATOM 2047 N N . GLU A 1 272 ? 13.242 -11.078 26.328 1 53.28 272 GLU A N 1
ATOM 2048 C CA . GLU A 1 272 ? 13.656 -12.07 25.344 1 53.28 272 GLU A CA 1
ATOM 2049 C C . GLU A 1 272 ? 12.719 -12.07 24.141 1 53.28 272 GLU A C 1
ATOM 2051 O O . GLU A 1 272 ? 13.117 -12.461 23.031 1 53.28 272 GLU A O 1
ATOM 2056 N N . GLU A 1 273 ? 11.508 -11.477 24.281 1 60.78 273 GLU A N 1
ATOM 2057 C CA . GLU A 1 273 ? 10.531 -11.656 23.219 1 60.78 273 GLU A CA 1
ATOM 2058 C C . GLU A 1 273 ? 10.453 -10.422 22.328 1 60.78 273 GLU A C 1
ATOM 2060 O O . GLU A 1 273 ? 9.789 -10.43 21.297 1 60.78 273 GLU A O 1
ATOM 2065 N N . SER A 1 274 ? 11.336 -9.445 22.625 1 70.75 274 SER A N 1
ATOM 2066 C CA . SER A 1 274 ? 11.195 -8.227 21.844 1 70.75 274 SER A CA 1
ATOM 2067 C C . SER A 1 274 ? 12.039 -8.281 20.562 1 70.75 274 SER A C 1
ATOM 2069 O O . SER A 1 274 ? 13.109 -8.891 20.562 1 70.75 274 SER A O 1
ATOM 2071 N N . ILE A 1 275 ? 11.492 -7.758 19.531 1 81.38 275 ILE A N 1
ATOM 2072 C CA . ILE A 1 275 ? 12.188 -7.699 18.25 1 81.38 275 ILE A CA 1
ATOM 2073 C C . ILE A 1 275 ? 13.109 -6.48 18.219 1 81.38 275 ILE A C 1
ATOM 2075 O O . ILE A 1 275 ? 12.648 -5.344 18.344 1 81.38 275 ILE A O 1
ATOM 2079 N N . PRO A 1 276 ? 14.414 -6.734 18.219 1 88.12 276 PRO A N 1
ATOM 2080 C CA . PRO A 1 276 ? 15.32 -5.586 18.156 1 88.12 276 PRO A CA 1
ATOM 2081 C C . PRO A 1 276 ? 15.094 -4.711 16.938 1 88.12 276 PRO A C 1
ATOM 2083 O O . PRO A 1 276 ? 15.031 -5.223 15.812 1 88.12 276 PRO A O 1
ATOM 2086 N N . THR A 1 277 ? 14.938 -3.396 17.203 1 93.56 277 THR A N 1
ATOM 2087 C CA . THR A 1 277 ? 14.711 -2.465 16.109 1 93.56 277 THR A CA 1
ATOM 2088 C C . THR A 1 277 ? 15.656 -1.271 16.203 1 93.56 277 THR A C 1
ATOM 2090 O O . THR A 1 277 ? 16.297 -1.067 17.234 1 93.56 277 THR A O 1
ATOM 2093 N N . SER A 1 278 ? 15.883 -0.612 15.148 1 94.44 278 SER A N 1
ATOM 2094 C CA . SER A 1 278 ? 16.594 0.661 15.039 1 94.44 278 SER A CA 1
ATOM 2095 C C . SER A 1 278 ? 15.758 1.692 14.289 1 94.44 278 SER A C 1
ATOM 2097 O O . SER A 1 278 ? 14.797 1.34 13.602 1 94.44 278 SER A O 1
ATOM 2099 N N . ALA A 1 279 ? 16.156 2.924 14.484 1 96.75 279 ALA A N 1
ATOM 2100 C CA . ALA A 1 279 ? 15.359 3.955 13.828 1 96.75 279 ALA A CA 1
ATOM 2101 C C . ALA A 1 279 ? 16.234 5.121 13.375 1 96.75 279 ALA A C 1
ATOM 2103 O O . ALA A 1 279 ? 17.312 5.348 13.93 1 96.75 279 ALA A O 1
ATOM 2104 N N . GLY A 1 280 ? 15.82 5.781 12.398 1 97.25 280 GLY A N 1
ATOM 2105 C CA . GLY A 1 280 ? 16.359 7.035 11.898 1 97.25 280 GLY A CA 1
ATOM 2106 C C . GLY A 1 280 ? 15.305 8.094 11.664 1 97.25 280 GLY A C 1
ATOM 2107 O O . GLY A 1 280 ? 14.195 7.781 11.211 1 97.25 280 GLY A O 1
ATOM 2108 N N . ILE A 1 281 ? 15.641 9.312 12.023 1 98.06 281 ILE A N 1
ATOM 2109 C CA . ILE A 1 281 ? 14.68 10.398 11.875 1 98.06 281 ILE A CA 1
ATOM 2110 C C . ILE A 1 281 ? 15.352 11.594 11.195 1 98.06 281 ILE A C 1
ATOM 2112 O O . ILE A 1 281 ? 16.5 11.93 11.508 1 98.06 281 ILE A O 1
ATOM 2116 N N . ALA A 1 282 ? 14.688 12.188 10.297 1 97.19 282 ALA A N 1
ATOM 2117 C CA . ALA A 1 282 ? 15.094 13.422 9.648 1 97.19 282 ALA A CA 1
ATOM 2118 C C . ALA A 1 282 ? 13.906 14.367 9.469 1 97.19 282 ALA A C 1
ATOM 2120 O O . ALA A 1 282 ? 12.766 14.008 9.781 1 97.19 282 ALA A O 1
ATOM 2121 N N . HIS A 1 283 ? 14.188 15.555 9.125 1 96 283 HIS A N 1
ATOM 2122 C CA . HIS A 1 283 ? 13.148 16.578 8.984 1 96 283 HIS A CA 1
ATOM 2123 C C . HIS A 1 283 ? 13.414 17.469 7.789 1 96 283 HIS A C 1
ATOM 2125 O O . HIS A 1 283 ? 14.57 17.781 7.477 1 96 283 HIS A O 1
ATOM 2131 N N . GLY A 1 284 ? 12.352 17.859 7.109 1 92.38 284 GLY A N 1
ATOM 2132 C CA . GLY A 1 284 ? 12.453 18.797 5.996 1 92.38 284 GLY A CA 1
ATOM 2133 C C . GLY A 1 284 ? 11.266 18.734 5.059 1 92.38 284 GLY A C 1
ATOM 2134 O O . GLY A 1 284 ? 10.258 18.094 5.363 1 92.38 284 GLY A O 1
ATOM 2135 N N . PRO A 1 285 ? 11.328 19.5 3.984 1 89.31 285 PRO A N 1
ATOM 2136 C CA . PRO A 1 285 ? 10.25 19.484 2.994 1 89.31 285 PRO A CA 1
ATOM 2137 C C . PRO A 1 285 ? 10.156 18.156 2.246 1 89.31 285 PRO A C 1
ATOM 2139 O O . PRO A 1 285 ? 11.148 17.688 1.694 1 89.31 285 PRO A O 1
ATOM 2142 N N . ALA A 1 286 ? 9.008 17.531 2.281 1 88.94 286 ALA A N 1
ATOM 2143 C CA . ALA A 1 286 ? 8.758 16.266 1.581 1 88.94 286 ALA A CA 1
ATOM 2144 C C . ALA A 1 286 ? 7.555 16.391 0.65 1 88.94 286 ALA A C 1
ATOM 2146 O O . ALA A 1 286 ? 6.559 17.047 0.993 1 88.94 286 ALA A O 1
ATOM 2147 N N . LEU A 1 287 ? 7.68 15.852 -0.473 1 83.12 287 LEU A N 1
ATOM 2148 C CA . LEU A 1 287 ? 6.562 15.766 -1.409 1 83.12 287 LEU A CA 1
ATOM 2149 C C . LEU A 1 287 ? 5.555 14.719 -0.96 1 83.12 287 LEU A C 1
ATOM 2151 O O . LEU A 1 287 ? 5.914 13.562 -0.735 1 83.12 287 LEU A O 1
ATOM 2155 N N . LEU A 1 288 ? 4.367 15.125 -0.7 1 76.75 288 LEU A N 1
ATOM 2156 C CA . LEU A 1 288 ? 3.285 14.188 -0.413 1 76.75 288 LEU A CA 1
ATOM 2157 C C . LEU A 1 288 ? 2.562 13.789 -1.693 1 76.75 288 LEU A C 1
ATOM 2159 O O . LEU A 1 288 ? 2.051 14.641 -2.42 1 76.75 288 LEU A O 1
ATOM 2163 N N . ARG A 1 289 ? 2.613 12.523 -1.976 1 68.81 289 ARG A N 1
ATOM 2164 C CA . ARG A 1 289 ? 2.002 11.977 -3.186 1 68.81 289 ARG A CA 1
ATOM 2165 C C . ARG A 1 289 ? 1.422 10.594 -2.932 1 68.81 289 ARG A C 1
ATOM 2167 O O . ARG A 1 289 ? 2.143 9.68 -2.531 1 68.81 289 ARG A O 1
ATOM 2174 N N . GLY A 1 290 ? 0.133 10.5 -3.197 1 63.69 290 GLY A N 1
ATOM 2175 C CA . GLY A 1 290 ? -0.49 9.195 -3.059 1 63.69 290 GLY A CA 1
ATOM 2176 C C . GLY A 1 290 ? -0.381 8.625 -1.656 1 63.69 290 GLY A C 1
ATOM 2177 O O . GLY A 1 290 ? -0.175 7.426 -1.482 1 63.69 290 GLY A O 1
ATOM 2178 N N . GLY A 1 291 ? -0.274 9.57 -0.717 1 68.19 291 GLY A N 1
ATOM 2179 C CA . GLY A 1 291 ? -0.218 9.117 0.663 1 68.19 291 GLY A CA 1
ATOM 2180 C C . GLY A 1 291 ? 1.187 8.773 1.122 1 68.19 291 GLY A C 1
ATOM 2181 O O . GLY A 1 291 ? 1.387 8.344 2.26 1 68.19 291 GLY A O 1
ATOM 2182 N N . ASP A 1 292 ? 2.014 8.953 0.196 1 80.12 292 ASP A N 1
ATOM 2183 C CA . ASP A 1 292 ? 3.41 8.68 0.522 1 80.12 292 ASP A CA 1
ATOM 2184 C C . ASP A 1 292 ? 4.23 9.969 0.536 1 80.12 292 ASP A C 1
ATOM 2186 O O . ASP A 1 292 ? 3.742 11.023 0.121 1 80.12 292 ASP A O 1
ATOM 2190 N N . TYR A 1 293 ? 5.363 9.844 1.074 1 86.12 293 TYR A N 1
ATOM 2191 C CA . TYR A 1 293 ? 6.266 10.984 1.185 1 86.12 293 TYR A CA 1
ATOM 2192 C C . TYR A 1 293 ? 7.566 10.727 0.438 1 86.12 293 TYR A C 1
ATOM 2194 O O . TYR A 1 293 ? 8.109 9.617 0.486 1 86.12 293 TYR A O 1
ATOM 2202 N N . PHE A 1 294 ? 8.016 11.766 -0.273 1 86.75 294 PHE A N 1
ATOM 2203 C CA . PHE A 1 294 ? 9.242 11.656 -1.059 1 86.75 294 PHE A CA 1
ATOM 2204 C C . PHE A 1 294 ? 10.133 12.875 -0.85 1 86.75 294 PHE A C 1
ATOM 2206 O O . PHE A 1 294 ? 9.648 13.961 -0.535 1 86.75 294 PHE A O 1
ATOM 2213 N N . GLY A 1 295 ? 11.477 12.633 -1.034 1 89.69 295 GLY A N 1
ATOM 2214 C CA . GLY A 1 295 ? 12.398 13.766 -0.99 1 89.69 295 GLY A CA 1
ATOM 2215 C C . GLY A 1 295 ? 13.57 13.539 -0.055 1 89.69 295 GLY A C 1
ATOM 2216 O O . GLY A 1 295 ? 13.742 12.445 0.487 1 89.69 295 GLY A O 1
ATOM 2217 N N . PRO A 1 296 ? 14.344 14.539 0.216 1 88.62 296 PRO A N 1
ATOM 2218 C CA . PRO A 1 296 ? 15.617 14.422 0.927 1 88.62 296 PRO A CA 1
ATOM 2219 C C . PRO A 1 296 ? 15.453 13.945 2.367 1 88.62 296 PRO A C 1
ATOM 2221 O O . PRO A 1 296 ? 16.203 13.086 2.83 1 88.62 296 PRO A O 1
ATOM 2224 N N . PRO A 1 297 ? 14.414 14.461 3.045 1 93.38 297 PRO A N 1
ATOM 2225 C CA . PRO A 1 297 ? 14.312 13.984 4.426 1 93.38 297 PRO A CA 1
ATOM 2226 C C . PRO A 1 297 ? 13.977 12.5 4.516 1 93.38 297 PRO A C 1
ATOM 2228 O O . PRO A 1 297 ? 14.398 11.82 5.457 1 93.38 297 PRO A O 1
ATOM 2231 N N . VAL A 1 298 ? 13.242 12.016 3.543 1 93.75 298 VAL A N 1
ATOM 2232 C CA . VAL A 1 298 ? 12.898 10.594 3.51 1 93.75 298 VAL A CA 1
ATOM 2233 C C . VAL A 1 298 ? 14.148 9.758 3.279 1 93.75 298 VAL A C 1
ATOM 2235 O O . VAL A 1 298 ? 14.391 8.781 3.99 1 93.75 298 VAL A O 1
ATOM 2238 N N . ASN A 1 299 ? 14.992 10.172 2.322 1 90.19 299 ASN A N 1
ATOM 2239 C CA . ASN A 1 299 ? 16.234 9.469 2.023 1 90.19 299 ASN A CA 1
ATOM 2240 C C . ASN A 1 299 ? 17.188 9.492 3.213 1 90.19 299 ASN A C 1
ATOM 2242 O O . ASN A 1 299 ? 17.812 8.477 3.531 1 90.19 299 ASN A O 1
ATOM 2246 N N . GLU A 1 300 ? 17.266 10.562 3.771 1 93.5 300 GLU A N 1
ATOM 2247 C CA . GLU A 1 300 ? 18.188 10.711 4.891 1 93.5 300 GLU A CA 1
ATOM 2248 C C . GLU A 1 300 ? 17.766 9.844 6.074 1 93.5 300 GLU A C 1
ATOM 2250 O O . GLU A 1 300 ? 18.609 9.188 6.695 1 93.5 300 GLU A O 1
ATOM 2255 N N . ALA A 1 301 ? 16.5 9.867 6.391 1 95.94 301 ALA A N 1
ATOM 2256 C CA . ALA A 1 301 ? 15.992 9.055 7.492 1 95.94 301 ALA A CA 1
ATOM 2257 C C . ALA A 1 301 ? 16.25 7.57 7.246 1 95.94 301 ALA A C 1
ATOM 2259 O O . ALA A 1 301 ? 16.641 6.844 8.164 1 95.94 301 ALA A O 1
ATOM 2260 N N . ALA A 1 302 ? 15.992 7.172 6.035 1 92.69 302 ALA A N 1
ATOM 2261 C CA . ALA A 1 302 ? 16.219 5.773 5.672 1 92.69 302 ALA A CA 1
ATOM 2262 C C . ALA A 1 302 ? 17.688 5.391 5.84 1 92.69 302 ALA A C 1
ATOM 2264 O O . ALA A 1 302 ? 18 4.344 6.41 1 92.69 302 ALA A O 1
ATOM 2265 N N . ARG A 1 303 ? 18.578 6.258 5.379 1 89.88 303 ARG A N 1
ATOM 2266 C CA . ARG A 1 303 ? 20 5.984 5.473 1 89.88 303 ARG A CA 1
ATOM 2267 C C . ARG A 1 303 ? 20.469 5.973 6.93 1 89.88 303 ARG A C 1
ATOM 2269 O O . ARG A 1 303 ? 21.359 5.199 7.301 1 89.88 303 ARG A O 1
ATOM 2276 N N . LEU A 1 304 ? 19.938 6.844 7.68 1 93.75 304 LEU A N 1
ATOM 2277 C CA . LEU A 1 304 ? 20.281 6.875 9.102 1 93.75 304 LEU A CA 1
ATOM 2278 C C . LEU A 1 304 ? 19.828 5.59 9.789 1 93.75 304 LEU A C 1
ATOM 2280 O O . LEU A 1 304 ? 20.531 5.082 10.672 1 93.75 304 LEU A O 1
ATOM 2284 N N . THR A 1 305 ? 18.688 5.121 9.422 1 93.19 305 THR A N 1
ATOM 2285 C CA . THR A 1 305 ? 18.188 3.875 9.984 1 93.19 305 THR A CA 1
ATOM 2286 C C . THR A 1 305 ? 19.125 2.715 9.656 1 93.19 305 THR A C 1
ATOM 2288 O O . THR A 1 305 ? 19.375 1.852 10.5 1 93.19 305 THR A O 1
ATOM 2291 N N . ASP A 1 306 ? 19.625 2.75 8.438 1 87.62 306 ASP A N 1
ATOM 2292 C CA . ASP A 1 306 ? 20.547 1.709 8.008 1 87.62 306 ASP A CA 1
ATOM 2293 C C . ASP A 1 306 ? 21.812 1.712 8.867 1 87.62 306 ASP A C 1
ATOM 2295 O O . ASP A 1 306 ? 22.438 0.665 9.07 1 87.62 306 ASP A O 1
ATOM 2299 N N . LEU A 1 307 ? 22.219 2.814 9.352 1 88.56 307 LEU A N 1
ATOM 2300 C CA . LEU A 1 307 ? 23.453 2.984 10.102 1 88.56 307 LEU A CA 1
ATOM 2301 C C . LEU A 1 307 ? 23.219 2.711 11.586 1 88.56 307 LEU A C 1
ATOM 2303 O O . LEU A 1 307 ? 24.172 2.426 12.32 1 88.56 307 LEU A O 1
ATOM 2307 N N . ALA A 1 308 ? 22 2.855 11.984 1 91.62 308 ALA A N 1
ATOM 2308 C CA . ALA A 1 308 ? 21.688 2.775 13.406 1 91.62 308 ALA A CA 1
ATOM 2309 C C . ALA A 1 308 ? 21.922 1.365 13.938 1 91.62 308 ALA A C 1
ATOM 2311 O O . ALA A 1 308 ? 21.625 0.38 13.258 1 91.62 308 ALA A O 1
ATOM 2312 N N . ARG A 1 309 ? 22.5 1.306 15.164 1 88.56 309 ARG A N 1
ATOM 2313 C CA . ARG A 1 309 ? 22.703 0.03 15.844 1 88.56 309 ARG A CA 1
ATOM 2314 C C . ARG A 1 309 ? 21.422 -0.435 16.531 1 88.56 309 ARG A C 1
ATOM 2316 O O . ARG A 1 309 ? 20.453 0.317 16.625 1 88.56 309 ARG A O 1
ATOM 2323 N N . ARG A 1 310 ? 21.469 -1.615 17 1 88.56 310 ARG A N 1
ATOM 2324 C CA . ARG A 1 310 ? 20.328 -2.176 17.719 1 88.56 310 ARG A CA 1
ATOM 2325 C C . ARG A 1 310 ? 19.906 -1.266 18.875 1 88.56 310 ARG A C 1
ATOM 2327 O O . ARG A 1 310 ? 20.75 -0.775 19.625 1 88.56 310 ARG A O 1
ATOM 2334 N N . HIS A 1 311 ? 18.625 -0.997 18.922 1 89.19 311 HIS A N 1
ATOM 2335 C CA . HIS A 1 311 ? 17.984 -0.243 20 1 89.19 311 HIS A CA 1
ATOM 2336 C C . HIS A 1 311 ? 18.453 1.207 20 1 89.19 311 HIS A C 1
ATOM 2338 O O . HIS A 1 311 ? 18.531 1.835 21.062 1 89.19 311 HIS A O 1
ATOM 2344 N N . SER A 1 312 ? 18.797 1.678 18.844 1 92 312 SER A N 1
ATOM 2345 C CA . SER A 1 312 ? 19.25 3.066 18.781 1 92 312 SER A CA 1
ATOM 2346 C C . SER A 1 312 ? 18.422 3.863 17.781 1 92 312 SER A C 1
ATOM 2348 O O . SER A 1 312 ? 17.844 3.293 16.844 1 92 312 SER A O 1
ATOM 2350 N N . VAL A 1 313 ? 18.375 5.145 18.078 1 95.69 313 VAL A N 1
ATOM 2351 C CA . VAL A 1 313 ? 17.719 6.098 17.188 1 95.69 313 VAL A CA 1
ATOM 2352 C C . VAL A 1 313 ? 18.719 7.168 16.75 1 95.69 313 VAL A C 1
ATOM 2354 O O . VAL A 1 313 ? 19.297 7.859 17.594 1 95.69 313 VAL A O 1
ATOM 2357 N N . LEU A 1 314 ? 18.938 7.277 15.477 1 96.31 314 LEU A N 1
ATOM 2358 C CA . LEU A 1 314 ? 19.781 8.328 14.922 1 96.31 314 LEU A CA 1
ATOM 2359 C C . LEU A 1 314 ? 18.938 9.438 14.305 1 96.31 314 LEU A C 1
ATOM 2361 O O . LEU A 1 314 ? 17.906 9.156 13.68 1 96.31 314 LEU A O 1
ATOM 2365 N N . VAL A 1 315 ? 19.391 10.641 14.5 1 97.12 315 VAL A N 1
ATOM 2366 C CA . VAL A 1 315 ? 18.656 11.766 13.938 1 97.12 315 VAL A CA 1
ATOM 2367 C C . VAL A 1 315 ? 19.594 12.641 13.117 1 97.12 315 VAL A C 1
ATOM 2369 O O . VAL A 1 315 ? 20.781 12.711 13.391 1 97.12 315 VAL A O 1
ATOM 2372 N N . SER A 1 316 ? 19.062 13.258 12.141 1 95.06 316 SER A N 1
ATOM 2373 C CA . SER A 1 316 ? 19.828 14.18 11.297 1 95.06 316 SER A CA 1
ATOM 2374 C C . SER A 1 316 ? 20.297 15.391 12.094 1 95.06 316 SER A C 1
ATOM 2376 O O . SER A 1 316 ? 19.719 15.719 13.133 1 95.06 316 SER A O 1
ATOM 2378 N N . ASP A 1 317 ? 21.234 16.047 11.531 1 91.38 317 ASP A N 1
ATOM 2379 C CA . ASP A 1 317 ? 21.875 17.172 12.211 1 91.38 317 ASP A CA 1
ATOM 2380 C C . ASP A 1 317 ? 20.891 18.312 12.406 1 91.38 317 ASP A C 1
ATOM 2382 O O . ASP A 1 317 ? 20.969 19.047 13.406 1 91.38 317 ASP A O 1
ATOM 2386 N N . GLN A 1 318 ? 19.938 18.469 11.586 1 91.06 318 GLN A N 1
ATOM 2387 C CA . GLN A 1 318 ? 18.969 19.562 11.648 1 91.06 318 GLN A CA 1
ATOM 2388 C C . GLN A 1 318 ? 18.047 19.406 12.852 1 91.06 318 GLN A C 1
ATOM 2390 O O . GLN A 1 318 ? 17.359 20.359 13.25 1 91.06 318 GLN A O 1
ATOM 2395 N N . LEU A 1 319 ? 18.062 18.281 13.438 1 94.94 319 LEU A N 1
ATOM 2396 C CA . LEU A 1 319 ? 17.125 18.016 14.523 1 94.94 319 LEU A CA 1
ATOM 2397 C C . LEU A 1 319 ? 17.781 18.219 15.883 1 94.94 319 LEU A C 1
ATOM 2399 O O . LEU A 1 319 ? 17.141 18.062 16.922 1 94.94 319 LEU A O 1
ATOM 2403 N N . LYS A 1 320 ? 19 18.578 15.898 1 92.56 320 LYS A N 1
ATOM 2404 C CA . LYS A 1 320 ? 19.703 18.797 17.156 1 92.56 320 LYS A CA 1
ATOM 2405 C C . LYS A 1 320 ? 18.984 19.828 18.016 1 92.56 320 LYS A C 1
ATOM 2407 O O . LYS A 1 320 ? 18.656 19.547 19.172 1 92.56 320 LYS A O 1
ATOM 2412 N N . GLU A 1 321 ? 18.75 20.938 17.484 1 91.69 321 GLU A N 1
ATOM 2413 C CA . GLU A 1 321 ? 18.172 22.016 18.266 1 91.69 321 GLU A CA 1
ATOM 2414 C C . GLU A 1 321 ? 16.719 21.719 18.641 1 91.69 321 GLU A C 1
ATOM 2416 O O . GLU A 1 321 ? 16.344 21.828 19.812 1 91.69 321 GLU A O 1
ATOM 2421 N N . PRO A 1 322 ? 15.961 21.266 17.703 1 92.88 322 PRO A N 1
ATOM 2422 C CA . PRO A 1 322 ? 14.562 20.984 18.031 1 92.88 322 PRO A CA 1
ATOM 2423 C C . PRO A 1 322 ? 14.414 19.922 19.125 1 92.88 322 PRO A C 1
ATOM 2425 O O . PRO A 1 322 ? 13.445 19.938 19.891 1 92.88 322 PRO A O 1
ATOM 2428 N N . LEU A 1 323 ? 15.383 19.062 19.234 1 94.19 323 LEU A N 1
ATOM 2429 C CA . LEU A 1 323 ? 15.203 17.922 20.125 1 94.19 323 LEU A CA 1
ATOM 2430 C C . LEU A 1 323 ? 15.977 18.109 21.422 1 94.19 323 LEU A C 1
ATOM 2432 O O . LEU A 1 323 ? 15.828 17.312 22.359 1 94.19 323 LEU A O 1
ATOM 2436 N N . SER A 1 324 ? 16.781 19.109 21.547 1 91.19 324 SER A N 1
ATOM 2437 C CA . SER A 1 324 ? 17.703 19.281 22.656 1 91.19 324 SER A CA 1
ATOM 2438 C C . SER A 1 324 ? 16.969 19.5 23.969 1 91.19 324 SER A C 1
ATOM 2440 O O . SER A 1 324 ? 17.5 19.219 25.047 1 91.19 324 SER A O 1
ATOM 2442 N N . GLY A 1 325 ? 15.773 19.938 23.922 1 89.5 325 GLY A N 1
ATOM 2443 C CA . GLY A 1 325 ? 15.008 20.172 25.125 1 89.5 325 GLY A CA 1
ATOM 2444 C C . GLY A 1 325 ? 14.438 18.891 25.719 1 89.5 325 GLY A C 1
ATOM 2445 O O . GLY A 1 325 ? 14.172 18.828 26.922 1 89.5 325 GLY A O 1
ATOM 2446 N N . ASP A 1 326 ? 14.305 17.891 24.969 1 90.5 326 ASP A N 1
ATOM 2447 C CA . ASP A 1 326 ? 13.578 16.703 25.391 1 90.5 326 ASP A CA 1
ATOM 2448 C C . ASP A 1 326 ? 14.5 15.492 25.469 1 90.5 326 ASP A C 1
ATOM 2450 O O . ASP A 1 326 ? 14.211 14.523 26.172 1 90.5 326 ASP A O 1
ATOM 2454 N N . PHE A 1 327 ? 15.641 15.625 24.75 1 92.38 327 PHE A N 1
ATOM 2455 C CA . PHE A 1 327 ? 16.547 14.484 24.672 1 92.38 327 PHE A CA 1
ATOM 2456 C C . PHE A 1 327 ? 17.984 14.922 24.844 1 92.38 327 PHE A C 1
ATOM 2458 O O . PHE A 1 327 ? 18.328 16.094 24.641 1 92.38 327 PHE A O 1
ATOM 2465 N N . ASP A 1 328 ? 18.766 13.953 25.297 1 92.06 328 ASP A N 1
ATOM 2466 C CA . ASP A 1 328 ? 20.219 14.078 25.172 1 92.06 328 ASP A CA 1
ATOM 2467 C C . ASP A 1 328 ? 20.688 13.586 23.812 1 92.06 328 ASP A C 1
ATOM 2469 O O . ASP A 1 328 ? 20.234 12.539 23.328 1 92.06 328 ASP A O 1
ATOM 2473 N N . LEU A 1 329 ? 21.5 14.383 23.172 1 93.75 329 LEU A N 1
ATOM 2474 C CA . LEU A 1 329 ? 21.969 14.047 21.828 1 93.75 329 LEU A CA 1
ATOM 2475 C C . LEU A 1 329 ? 23.484 13.898 21.797 1 93.75 329 LEU A C 1
ATOM 2477 O O . LEU A 1 329 ? 24.203 14.828 22.141 1 93.75 329 LEU A O 1
ATOM 2481 N N . ARG A 1 330 ? 23.875 12.719 21.406 1 92.69 330 ARG A N 1
ATOM 2482 C CA . ARG A 1 330 ? 25.312 12.461 21.266 1 92.69 330 ARG A CA 1
ATOM 2483 C C . ARG A 1 330 ? 25.734 12.547 19.797 1 92.69 330 ARG A C 1
ATOM 2485 O O . ARG A 1 330 ? 25.234 11.797 18.953 1 92.69 330 ARG A O 1
ATOM 2492 N N . ARG A 1 331 ? 26.641 13.359 19.594 1 92.12 331 ARG A N 1
ATOM 2493 C CA . ARG A 1 331 ? 27.141 13.547 18.234 1 92.12 331 ARG A CA 1
ATOM 2494 C C . ARG A 1 331 ? 28 12.352 17.797 1 92.12 331 ARG A C 1
ATOM 2496 O O . ARG A 1 331 ? 28.859 11.891 18.562 1 92.12 331 ARG A O 1
ATOM 2503 N N . LEU A 1 332 ? 27.781 11.875 16.625 1 92.31 332 LEU A N 1
ATOM 2504 C CA . LEU A 1 332 ? 28.562 10.75 16.109 1 92.31 332 LEU A CA 1
ATOM 2505 C C . LEU A 1 332 ? 29.578 11.227 15.078 1 92.31 332 LEU A C 1
ATOM 2507 O O . LEU A 1 332 ? 29.516 12.375 14.633 1 92.31 332 LEU A O 1
ATOM 2511 N N . ALA A 1 333 ? 30.484 10.344 14.773 1 89.25 333 ALA A N 1
ATOM 2512 C CA . ALA A 1 333 ? 31.453 10.633 13.719 1 89.25 333 ALA A CA 1
ATOM 2513 C C . ALA A 1 333 ? 30.766 10.82 12.375 1 89.25 333 ALA A C 1
ATOM 2515 O O . ALA A 1 333 ? 29.688 10.266 12.141 1 89.25 333 ALA A O 1
ATOM 2516 N N . PRO A 1 334 ? 31.406 11.633 11.57 1 89.56 334 PRO A N 1
ATOM 2517 C CA . PRO A 1 334 ? 30.828 11.828 10.242 1 89.56 334 PRO A CA 1
ATOM 2518 C C . PRO A 1 334 ? 30.734 10.539 9.438 1 89.56 334 PRO A C 1
ATOM 2520 O O . PRO A 1 334 ? 31.641 9.703 9.5 1 89.56 334 PRO A O 1
ATOM 2523 N N . VAL A 1 335 ? 29.688 10.398 8.734 1 86.12 335 VAL A N 1
ATOM 2524 C CA . VAL A 1 335 ? 29.469 9.219 7.906 1 86.12 335 VAL A CA 1
ATOM 2525 C C . VAL A 1 335 ? 29.094 9.641 6.492 1 86.12 335 VAL A C 1
ATOM 2527 O O . VAL A 1 335 ? 28.5 10.703 6.293 1 86.12 335 VAL A O 1
ATOM 2530 N N . SER A 1 336 ? 29.516 8.867 5.539 1 83 336 SER A N 1
ATOM 2531 C CA . SER A 1 336 ? 29.094 9.078 4.156 1 83 336 SER A CA 1
ATOM 2532 C C . SER A 1 336 ? 27.828 8.305 3.84 1 83 336 SER A C 1
ATOM 2534 O O . SER A 1 336 ? 27.812 7.07 3.904 1 83 336 SER A O 1
ATOM 2536 N N . LEU A 1 337 ? 26.828 9.023 3.602 1 77.56 337 LEU A N 1
ATOM 2537 C CA . LEU A 1 337 ? 25.562 8.398 3.232 1 77.56 337 LEU A CA 1
ATOM 2538 C C . LEU A 1 337 ? 25.406 8.336 1.717 1 77.56 337 LEU A C 1
ATOM 2540 O O . LEU A 1 337 ? 25.531 9.359 1.035 1 77.56 337 LEU A O 1
ATOM 2544 N N . HIS A 1 338 ? 25.109 7.148 1.298 1 69.38 338 HIS A N 1
ATOM 2545 C CA . HIS A 1 338 ? 25.016 6.93 -0.14 1 69.38 338 HIS A CA 1
ATOM 2546 C C . HIS A 1 338 ? 24.016 7.883 -0.776 1 69.38 338 HIS A C 1
ATOM 2548 O O . HIS A 1 338 ? 22.875 7.98 -0.322 1 69.38 338 HIS A O 1
ATOM 2554 N N . GLY A 1 339 ? 24.469 8.688 -1.746 1 69.44 339 GLY A N 1
ATOM 2555 C CA . GLY A 1 339 ? 23.609 9.594 -2.494 1 69.44 339 GLY A CA 1
ATOM 2556 C C . GLY A 1 339 ? 23.359 10.906 -1.782 1 69.44 339 GLY A C 1
ATOM 2557 O O . GLY A 1 339 ? 22.734 11.812 -2.34 1 69.44 339 GLY A O 1
ATOM 2558 N N . ILE A 1 340 ? 23.781 10.984 -0.602 1 79.38 340 ILE A N 1
ATOM 2559 C CA . ILE A 1 340 ? 23.516 12.188 0.181 1 79.38 340 ILE A CA 1
ATOM 2560 C C . ILE A 1 340 ? 24.828 12.906 0.481 1 79.38 340 ILE A C 1
ATOM 2562 O O . ILE A 1 340 ? 24.938 14.125 0.318 1 79.38 340 ILE A O 1
ATOM 2566 N N . GLY A 1 341 ? 25.828 12.188 0.795 1 82.31 341 GLY A N 1
ATOM 2567 C CA . GLY A 1 341 ? 27.109 12.766 1.138 1 82.31 341 GLY A CA 1
ATOM 2568 C C . GLY A 1 341 ? 27.453 12.625 2.607 1 82.31 341 GLY A C 1
ATOM 2569 O O . GLY A 1 341 ? 26.938 11.742 3.291 1 82.31 341 GLY A O 1
ATOM 2570 N N . ARG A 1 342 ? 28.391 13.453 2.992 1 86.75 342 ARG A N 1
ATOM 2571 C CA . ARG A 1 342 ? 28.875 13.367 4.363 1 86.75 342 ARG A CA 1
ATOM 2572 C C . ARG A 1 342 ? 27.922 14.078 5.324 1 86.75 342 ARG A C 1
ATOM 2574 O O . ARG A 1 342 ? 27.484 15.195 5.059 1 86.75 342 ARG A O 1
ATOM 2581 N N . ARG A 1 343 ? 27.531 13.344 6.312 1 88.56 343 ARG A N 1
ATOM 2582 C CA . ARG A 1 343 ? 26.656 13.883 7.352 1 88.56 343 ARG A CA 1
ATOM 2583 C C . ARG A 1 343 ? 27.172 13.508 8.742 1 88.56 343 ARG A C 1
ATOM 2585 O O . ARG A 1 343 ? 27.953 12.578 8.891 1 88.56 343 ARG A O 1
ATOM 2592 N N . ARG A 1 344 ? 26.75 14.305 9.719 1 91.12 344 ARG A N 1
ATOM 2593 C CA . ARG A 1 344 ? 27.078 14 11.109 1 91.12 344 ARG A CA 1
ATOM 2594 C C . ARG A 1 344 ? 25.812 13.773 11.93 1 91.12 344 ARG A C 1
ATOM 2596 O O . ARG A 1 344 ? 25.281 14.695 12.555 1 91.12 344 ARG A O 1
ATOM 2603 N N . PRO A 1 345 ? 25.406 12.57 12.008 1 93.69 345 PRO A N 1
ATOM 2604 C CA . PRO A 1 345 ? 24.156 12.289 12.719 1 93.69 345 PRO A CA 1
ATOM 2605 C C . PRO A 1 345 ? 24.312 12.312 14.234 1 93.69 345 PRO A C 1
ATOM 2607 O O . PRO A 1 345 ? 25.438 12.43 14.734 1 93.69 345 PRO A O 1
ATOM 2610 N N . TYR A 1 346 ? 23.25 12.359 14.93 1 95.5 346 TYR A N 1
ATOM 2611 C CA . TYR A 1 346 ? 23.219 12.305 16.391 1 95.5 346 TYR A CA 1
ATOM 2612 C C . TYR A 1 346 ? 22.469 11.062 16.859 1 95.5 346 TYR A C 1
ATOM 2614 O O . TYR A 1 346 ? 21.484 10.648 16.25 1 95.5 346 TYR A O 1
ATOM 2622 N N . ALA A 1 347 ? 22.938 10.523 17.938 1 95.25 347 ALA A N 1
ATOM 2623 C CA . ALA A 1 347 ? 22.219 9.453 18.609 1 95.25 347 ALA A CA 1
ATOM 2624 C C . ALA A 1 347 ? 21.344 10.008 19.734 1 95.25 347 ALA A C 1
ATOM 2626 O O . ALA A 1 347 ? 21.797 10.828 20.531 1 95.25 347 ALA A O 1
ATOM 2627 N N . LEU A 1 348 ? 20.094 9.594 19.734 1 93.56 348 LEU A N 1
ATOM 2628 C CA . LEU A 1 348 ? 19.172 10.047 20.781 1 93.56 348 LEU A CA 1
ATOM 2629 C C . LEU A 1 348 ? 19.391 9.25 22.062 1 93.56 348 LEU A C 1
ATOM 2631 O O . LEU A 1 348 ? 19.562 8.031 22.016 1 93.56 348 LEU A O 1
ATOM 2635 N N . ARG A 1 349 ? 19.375 9.922 23.172 1 88.69 349 ARG A N 1
ATOM 2636 C CA . ARG A 1 349 ? 19.438 9.312 24.5 1 88.69 349 ARG A CA 1
ATOM 2637 C C . ARG A 1 349 ? 18.438 9.961 25.438 1 88.69 349 ARG A C 1
ATOM 2639 O O . ARG A 1 349 ? 17.969 11.07 25.203 1 88.69 349 ARG A O 1
ATOM 2646 N N . ARG A 1 350 ? 18.016 9.164 26.406 1 81.88 350 ARG A N 1
ATOM 2647 C CA . ARG A 1 350 ? 17.141 9.727 27.422 1 81.88 350 ARG A CA 1
ATOM 2648 C C . ARG A 1 350 ? 17.781 10.914 28.125 1 81.88 350 ARG A C 1
ATOM 2650 O O . ARG A 1 350 ? 18.984 10.891 28.422 1 81.88 350 ARG A O 1
ATOM 2657 N N . ALA A 1 351 ? 16.953 12 28.234 1 75.62 351 ALA A N 1
ATOM 2658 C CA . ALA A 1 351 ? 17.469 13.172 28.938 1 75.62 351 ALA A CA 1
ATOM 2659 C C . ALA A 1 351 ? 17.906 12.812 30.359 1 75.62 351 ALA A C 1
ATOM 2661 O O . ALA A 1 351 ? 17.219 12.039 31.047 1 75.62 351 ALA A O 1
ATOM 2662 N N . GLN A 1 352 ? 19.188 12.688 30.719 1 60.69 352 GLN A N 1
ATOM 2663 C CA . GLN A 1 352 ? 19.656 12.5 32.094 1 60.69 352 GLN A CA 1
ATOM 2664 C C . GLN A 1 352 ? 19.062 13.562 33.031 1 60.69 352 GLN A C 1
ATOM 2666 O O . GLN A 1 352 ? 18.906 14.719 32.625 1 60.69 352 GLN A O 1
ATOM 2671 N N . ASP A 1 353 ? 18.047 13.188 33.906 1 46.03 353 ASP A N 1
ATOM 2672 C CA . ASP A 1 353 ? 17.719 14.062 35 1 46.03 353 ASP A CA 1
ATOM 2673 C C . ASP A 1 353 ? 18.969 14.711 35.594 1 46.03 353 ASP A C 1
ATOM 2675 O O . ASP A 1 353 ? 19.938 14.023 35.938 1 46.03 353 ASP A O 1
ATOM 2679 N N . ASP A 1 354 ? 19.469 15.812 35.25 1 40.56 354 ASP A N 1
ATOM 2680 C CA . ASP A 1 354 ? 20.297 16.5 36.25 1 40.56 354 ASP A CA 1
ATOM 2681 C C . ASP A 1 354 ? 19.688 16.422 37.625 1 40.56 354 ASP A C 1
ATOM 2683 O O . ASP A 1 354 ? 18.594 16.938 37.875 1 40.56 354 ASP A O 1
ATOM 2687 N N . GLY A 1 355 ? 19.562 15.273 38.344 1 31.64 355 GLY A N 1
ATOM 2688 C CA . GLY A 1 355 ? 19.609 15.5 39.781 1 31.64 355 GLY A CA 1
ATOM 2689 C C . GLY A 1 355 ? 20.75 16.406 40.188 1 31.64 355 GLY A C 1
ATOM 2690 O O . GLY A 1 355 ? 21.766 16.5 39.5 1 31.64 355 GLY A O 1
ATOM 2691 N N . MET B 1 1 ? -1.641 41.781 25.406 1 29.7 1 MET B N 1
ATOM 2692 C CA . MET B 1 1 ? -1.798 42.281 24.031 1 29.7 1 MET B CA 1
ATOM 2693 C C . MET B 1 1 ? -3.205 42 23.516 1 29.7 1 MET B C 1
ATOM 2695 O O . MET B 1 1 ? -3.787 40.969 23.812 1 29.7 1 MET B O 1
ATOM 2699 N N . THR B 1 2 ? -4.066 42.969 23.266 1 33.53 2 THR B N 1
ATOM 2700 C CA . THR B 1 2 ? -5.52 43.094 23.203 1 33.53 2 THR B CA 1
ATOM 2701 C C . THR B 1 2 ? -6.113 42.062 22.25 1 33.53 2 THR B C 1
ATOM 2703 O O . THR B 1 2 ? -5.602 41.844 21.141 1 33.53 2 THR B O 1
ATOM 2706 N N . SER B 1 3 ? -6.613 40.906 22.719 1 37.97 3 SER B N 1
ATOM 2707 C CA . SER B 1 3 ? -7.398 39.75 22.266 1 37.97 3 SER B CA 1
ATOM 2708 C C . SER B 1 3 ? -8.445 40.188 21.234 1 37.97 3 SER B C 1
ATOM 2710 O O . SER B 1 3 ? -9.586 40.5 21.594 1 37.97 3 SER B O 1
ATOM 2712 N N . HIS B 1 4 ? -8.281 41.344 20.5 1 42.66 4 HIS B N 1
ATOM 2713 C CA . HIS B 1 4 ? -9.07 42.125 19.562 1 42.66 4 HIS B CA 1
ATOM 2714 C C . HIS B 1 4 ? -9.805 41.219 18.578 1 42.66 4 HIS B C 1
ATOM 2716 O O . HIS B 1 4 ? -9.18 40.375 17.906 1 42.66 4 HIS B O 1
ATOM 2722 N N . ALA B 1 5 ? -11.078 40.938 18.766 1 53.81 5 ALA B N 1
ATOM 2723 C CA . ALA B 1 5 ? -12.203 40.25 18.156 1 53.81 5 ALA B CA 1
ATOM 2724 C C . ALA B 1 5 ? -12.219 40.469 16.641 1 53.81 5 ALA B C 1
ATOM 2726 O O . ALA B 1 5 ? -12.484 41.562 16.172 1 53.81 5 ALA B O 1
ATOM 2727 N N . ASP B 1 6 ? -11.328 40.031 15.875 1 69.88 6 ASP B N 1
ATOM 2728 C CA . ASP B 1 6 ? -11.266 40.188 14.422 1 69.88 6 ASP B CA 1
ATOM 2729 C C . ASP B 1 6 ? -12.633 39.969 13.789 1 69.88 6 ASP B C 1
ATOM 2731 O O . ASP B 1 6 ? -13.266 38.938 14 1 69.88 6 ASP B O 1
ATOM 2735 N N . PRO B 1 7 ? -13.453 41.094 13.594 1 77.38 7 PRO B N 1
ATOM 2736 C CA . PRO B 1 7 ? -14.781 41.062 12.984 1 77.38 7 PRO B CA 1
ATOM 2737 C C . PRO B 1 7 ? -14.922 39.938 11.969 1 77.38 7 PRO B C 1
ATOM 2739 O O . PRO B 1 7 ? -15.977 39.281 11.875 1 77.38 7 PRO B O 1
ATOM 2742 N N . ASP B 1 8 ? -13.922 39.656 11.312 1 85.56 8 ASP B N 1
ATOM 2743 C CA . ASP B 1 8 ? -13.961 38.594 10.32 1 85.56 8 ASP B CA 1
ATOM 2744 C C . ASP B 1 8 ? -14.047 37.219 10.984 1 85.56 8 ASP B C 1
ATOM 2746 O O . ASP B 1 8 ? -14.766 36.344 10.508 1 85.56 8 ASP B O 1
ATOM 2750 N N . ARG B 1 9 ? -13.438 37.094 12.086 1 90.06 9 ARG B N 1
ATOM 2751 C CA . ARG B 1 9 ? -13.477 35.875 12.844 1 90.06 9 ARG B CA 1
ATOM 2752 C C . ARG B 1 9 ? -14.891 35.562 13.336 1 90.06 9 ARG B C 1
ATOM 2754 O O . ARG B 1 9 ? -15.406 34.469 13.141 1 90.06 9 ARG B O 1
ATOM 2761 N N . ALA B 1 10 ? -15.547 36.531 13.961 1 89.94 10 ALA B N 1
ATOM 2762 C CA . ALA B 1 10 ? -16.906 36.375 14.484 1 89.94 10 ALA B CA 1
ATOM 2763 C C . ALA B 1 10 ? -17.891 36.094 13.359 1 89.94 10 ALA B C 1
ATOM 2765 O O . ALA B 1 10 ? -18.812 35.281 13.531 1 89.94 10 ALA B O 1
ATOM 2766 N N . ARG B 1 11 ? -17.703 36.781 12.32 1 90.94 11 ARG B N 1
ATOM 2767 C CA . ARG B 1 11 ? -18.562 36.562 11.156 1 90.94 11 ARG B CA 1
ATOM 2768 C C . ARG B 1 11 ? -18.469 35.125 10.641 1 90.94 11 ARG B C 1
ATOM 2770 O O . ARG B 1 11 ? -19.484 34.5 10.328 1 90.94 11 ARG B O 1
ATOM 2777 N N . GLN B 1 12 ? -17.297 34.625 10.5 1 91.88 12 GLN B N 1
ATOM 2778 C CA . GLN B 1 12 ? -17.078 33.281 10.016 1 91.88 12 GLN B CA 1
ATOM 2779 C C . GLN B 1 12 ? -17.703 32.25 10.953 1 91.88 12 GLN B C 1
ATOM 2781 O O . GLN B 1 12 ? -18.359 31.312 10.508 1 91.88 12 GLN B O 1
ATOM 2786 N N . ILE B 1 13 ? -17.516 32.438 12.227 1 93.19 13 ILE B N 1
ATOM 2787 C CA . ILE B 1 13 ? -18.047 31.5 13.219 1 93.19 13 ILE B CA 1
ATOM 2788 C C . ILE B 1 13 ? -19.562 31.484 13.141 1 93.19 13 ILE B C 1
ATOM 2790 O O . ILE B 1 13 ? -20.188 30.406 13.164 1 93.19 13 ILE B O 1
ATOM 2794 N N . ARG B 1 14 ? -20.188 32.656 13.016 1 91.81 14 ARG B N 1
ATOM 2795 C CA . ARG B 1 14 ? -21.641 32.75 12.914 1 91.81 14 ARG B CA 1
ATOM 2796 C C . ARG B 1 14 ? -22.156 32.031 11.664 1 91.81 14 ARG B C 1
ATOM 2798 O O . ARG B 1 14 ? -23.188 31.359 11.703 1 91.81 14 ARG B O 1
ATOM 2805 N N . ARG B 1 15 ? -21.484 32.188 10.617 1 92.88 15 ARG B N 1
ATOM 2806 C CA . ARG B 1 15 ? -21.891 31.562 9.367 1 92.88 15 ARG B CA 1
ATOM 2807 C C . ARG B 1 15 ? -21.781 30.047 9.461 1 92.88 15 ARG B C 1
ATOM 2809 O O . ARG B 1 15 ? -22.672 29.328 8.992 1 92.88 15 ARG B O 1
ATOM 2816 N N . LEU B 1 16 ? -20.688 29.625 10 1 92.12 16 LEU B N 1
ATOM 2817 C CA . LEU B 1 16 ? -20.516 28.203 10.18 1 92.12 16 LEU B CA 1
ATOM 2818 C C . LEU B 1 16 ? -21.609 27.625 11.078 1 92.12 16 LEU B C 1
ATOM 2820 O O . LEU B 1 16 ? -22.109 26.531 10.82 1 92.12 16 LEU B O 1
ATOM 2824 N N . PHE B 1 17 ? -21.969 28.375 12.078 1 90.38 17 PHE B N 1
ATOM 2825 C CA . PHE B 1 17 ? -23.047 27.969 12.977 1 90.38 17 PHE B CA 1
ATOM 2826 C C . PHE B 1 17 ? -24.375 27.859 12.227 1 90.38 17 PHE B C 1
ATOM 2828 O O . PHE B 1 17 ? -25.125 26.906 12.422 1 90.38 17 PHE B O 1
ATOM 2835 N N . ARG B 1 18 ? -24.641 28.734 11.383 1 90.69 18 ARG B N 1
ATOM 2836 C CA . ARG B 1 18 ? -25.875 28.75 10.602 1 90.69 18 ARG B CA 1
ATOM 2837 C C . ARG B 1 18 ? -25.906 27.562 9.641 1 90.69 18 ARG B C 1
ATOM 2839 O O . ARG B 1 18 ? -26.984 27.109 9.242 1 90.69 18 ARG B O 1
ATOM 2846 N N . LEU B 1 19 ? -24.734 27.109 9.336 1 89.94 19 LEU B N 1
ATOM 2847 C CA . LEU B 1 19 ? -24.641 25.984 8.414 1 89.94 19 LEU B CA 1
ATOM 2848 C C . LEU B 1 19 ? -24.641 24.656 9.172 1 89.94 19 LEU B C 1
ATOM 2850 O O . LEU B 1 19 ? -24.375 23.609 8.586 1 89.94 19 LEU B O 1
ATOM 2854 N N . GLY B 1 20 ? -24.797 24.734 10.508 1 86.31 20 GLY B N 1
ATOM 2855 C CA . GLY B 1 20 ? -25.094 23.531 11.258 1 86.31 20 GLY B CA 1
ATOM 2856 C C . GLY B 1 20 ? -23.938 23.062 12.133 1 86.31 20 GLY B C 1
ATOM 2857 O O . GLY B 1 20 ? -24.031 22.047 12.812 1 86.31 20 GLY B O 1
ATOM 2858 N N . MET B 1 21 ? -22.844 23.812 12.102 1 86.75 21 MET B N 1
ATOM 2859 C CA . MET B 1 21 ? -21.719 23.422 12.961 1 86.75 21 MET B CA 1
ATOM 2860 C C . MET B 1 21 ? -21.953 23.875 14.391 1 86.75 21 MET B C 1
ATOM 2862 O O . MET B 1 21 ? -22.609 24.891 14.633 1 86.75 21 MET B O 1
ATOM 2866 N N . SER B 1 22 ? -21.516 23.062 15.328 1 84.75 22 SER B N 1
ATOM 2867 C CA . SER B 1 22 ? -21.516 23.547 16.703 1 84.75 22 SER B CA 1
ATOM 2868 C C . SER B 1 22 ? -20.609 24.75 16.875 1 84.75 22 SER B C 1
ATOM 2870 O O . SER B 1 22 ? -19.703 24.969 16.062 1 84.75 22 SER B O 1
ATOM 2872 N N . VAL B 1 23 ? -20.844 25.5 17.906 1 87.19 23 VAL B N 1
ATOM 2873 C CA . VAL B 1 23 ? -20.031 26.688 18.172 1 87.19 23 VAL B CA 1
ATOM 2874 C C . VAL B 1 23 ? -18.578 26.281 18.391 1 87.19 23 VAL B C 1
ATOM 2876 O O . VAL B 1 23 ? -17.672 26.953 17.891 1 87.19 23 VAL B O 1
ATOM 2879 N N . GLN B 1 24 ? -18.406 25.25 19.094 1 86.19 24 GLN B N 1
ATOM 2880 C CA . GLN B 1 24 ? -17.062 24.797 19.375 1 86.19 24 GLN B CA 1
ATOM 2881 C C . GLN B 1 24 ? -16.344 24.375 18.094 1 86.19 24 GLN B C 1
ATOM 2883 O O . GLN B 1 24 ? -15.195 24.75 17.859 1 86.19 24 GLN B O 1
ATOM 2888 N N . ALA B 1 25 ? -16.969 23.625 17.312 1 82.69 25 ALA B N 1
ATOM 2889 C CA . ALA B 1 25 ? -16.375 23.172 16.062 1 82.69 25 ALA B CA 1
ATOM 2890 C C . ALA B 1 25 ? -16.062 24.344 15.141 1 82.69 25 ALA B C 1
ATOM 2892 O O . ALA B 1 25 ? -15.008 24.359 14.484 1 82.69 25 ALA B O 1
ATOM 2893 N N . ALA B 1 26 ? -17.016 25.281 15.07 1 89 26 ALA B N 1
ATOM 2894 C CA . ALA B 1 26 ? -16.812 26.469 14.25 1 89 26 ALA B CA 1
ATOM 2895 C C . ALA B 1 26 ? -15.609 27.281 14.734 1 89 26 ALA B C 1
ATOM 2897 O O . ALA B 1 26 ? -14.781 27.703 13.93 1 89 26 ALA B O 1
ATOM 2898 N N . THR B 1 27 ? -15.539 27.406 16.016 1 89.19 27 THR B N 1
ATOM 2899 C CA . THR B 1 27 ? -14.445 28.156 16.609 1 89.19 27 THR B CA 1
ATOM 2900 C C . THR B 1 27 ? -13.109 27.469 16.344 1 89.19 27 THR B C 1
ATOM 2902 O O . THR B 1 27 ? -12.133 28.125 15.977 1 89.19 27 THR B O 1
ATOM 2905 N N . ASP B 1 28 ? -13.094 26.188 16.516 1 84 28 ASP B N 1
ATOM 2906 C CA . ASP B 1 28 ? -11.875 25.422 16.281 1 84 28 ASP B CA 1
ATOM 2907 C C . ASP B 1 28 ? -11.414 25.547 14.82 1 84 28 ASP B C 1
ATOM 2909 O O . ASP B 1 28 ? -10.219 25.688 14.555 1 84 28 ASP B O 1
ATOM 2913 N N . ALA B 1 29 ? -12.312 25.469 13.945 1 85.56 29 ALA B N 1
ATOM 2914 C CA . ALA B 1 29 ? -12.008 25.562 12.516 1 85.56 29 ALA B CA 1
ATOM 2915 C C . ALA B 1 29 ? -11.398 26.906 12.156 1 85.56 29 ALA B C 1
ATOM 2917 O O . ALA B 1 29 ? -10.438 26.984 11.391 1 85.56 29 ALA B O 1
ATOM 2918 N N . VAL B 1 30 ? -12 27.953 12.695 1 87.94 30 VAL B N 1
ATOM 2919 C CA . VAL B 1 30 ? -11.539 29.312 12.398 1 87.94 30 VAL B CA 1
ATOM 2920 C C . VAL B 1 30 ? -10.164 29.547 13.016 1 87.94 30 VAL B C 1
ATOM 2922 O O . VAL B 1 30 ? -9.266 30.094 12.375 1 87.94 30 VAL B O 1
ATOM 2925 N N . ASP B 1 31 ? -10.023 29.031 14.211 1 85.5 31 ASP B N 1
ATOM 2926 C CA . ASP B 1 31 ? -8.773 29.234 14.93 1 85.5 31 ASP B CA 1
ATOM 2927 C C . ASP B 1 31 ? -7.629 28.453 14.273 1 85.5 31 ASP B C 1
ATOM 2929 O O . ASP B 1 31 ? -6.48 28.906 14.273 1 85.5 31 ASP B O 1
ATOM 2933 N N . ALA B 1 32 ? -8.023 27.375 13.742 1 78.06 32 ALA B N 1
ATOM 2934 C CA . ALA B 1 32 ? -7.008 26.531 13.117 1 78.06 32 ALA B CA 1
ATOM 2935 C C . ALA B 1 32 ? -6.871 26.844 11.625 1 78.06 32 ALA B C 1
ATOM 2937 O O . ALA B 1 32 ? -6.082 26.219 10.922 1 78.06 32 ALA B O 1
ATOM 2938 N N . ASP B 1 33 ? -7.621 27.812 11.148 1 80.62 33 ASP B N 1
ATOM 2939 C CA . ASP B 1 33 ? -7.625 28.219 9.742 1 80.62 33 ASP B CA 1
ATOM 2940 C C . ASP B 1 33 ? -7.934 27.031 8.836 1 80.62 33 ASP B C 1
ATOM 2942 O O . ASP B 1 33 ? -7.203 26.766 7.879 1 80.62 33 ASP B O 1
ATOM 2946 N N . ARG B 1 34 ? -8.922 26.312 9.242 1 82.81 34 ARG B N 1
ATOM 2947 C CA . ARG B 1 34 ? -9.344 25.125 8.492 1 82.81 34 ARG B CA 1
ATOM 2948 C C . ARG B 1 34 ? -10.828 25.203 8.156 1 82.81 34 ARG B C 1
ATOM 2950 O O . ARG B 1 34 ? -11.516 24.172 8.117 1 82.81 34 ARG B O 1
ATOM 2957 N N . VAL B 1 35 ? -11.258 26.328 7.941 1 86.19 35 VAL B N 1
ATOM 2958 C CA . VAL B 1 35 ? -12.688 26.578 7.809 1 86.19 35 VAL B CA 1
ATOM 2959 C C . VAL B 1 35 ? -13.25 25.797 6.633 1 86.19 35 VAL B C 1
ATOM 2961 O O . VAL B 1 35 ? -14.25 25.078 6.77 1 86.19 35 VAL B O 1
ATOM 2964 N N . THR B 1 36 ? -12.586 25.844 5.488 1 85.88 36 THR B N 1
ATOM 2965 C CA . THR B 1 36 ? -13.102 25.219 4.27 1 85.88 36 THR B CA 1
ATOM 2966 C C . THR B 1 36 ? -13.273 23.719 4.449 1 85.88 36 THR B C 1
ATOM 2968 O O . THR B 1 36 ? -14.367 23.188 4.266 1 85.88 36 THR B O 1
ATOM 2971 N N . MET B 1 37 ? -12.297 23.062 4.914 1 82.88 37 MET B N 1
ATOM 2972 C CA . MET B 1 37 ? -12.32 21.609 4.984 1 82.88 37 MET B CA 1
ATOM 2973 C C . MET B 1 37 ? -13.18 21.141 6.152 1 82.88 37 MET B C 1
ATOM 2975 O O . MET B 1 37 ? -13.836 20.094 6.07 1 82.88 37 MET B O 1
ATOM 2979 N N . ALA B 1 38 ? -13.156 21.891 7.223 1 82.25 38 ALA B N 1
ATOM 2980 C CA . ALA B 1 38 ? -14.008 21.562 8.359 1 82.25 38 ALA B CA 1
ATOM 2981 C C . ALA B 1 38 ? -15.484 21.609 7.973 1 82.25 38 ALA B C 1
ATOM 2983 O O . ALA B 1 38 ? -16.266 20.766 8.406 1 82.25 38 ALA B O 1
ATOM 2984 N N . LEU B 1 39 ? -15.766 22.609 7.199 1 84.81 39 LEU B N 1
ATOM 2985 C CA . LEU B 1 39 ? -17.156 22.75 6.758 1 84.81 39 LEU B CA 1
ATOM 2986 C C . LEU B 1 39 ? -17.531 21.625 5.797 1 84.81 39 LEU B C 1
ATOM 2988 O O . LEU B 1 39 ? -18.625 21.078 5.879 1 84.81 39 LEU B O 1
ATOM 2992 N N . VAL B 1 40 ? -16.641 21.25 4.922 1 85.38 40 VAL B N 1
ATOM 2993 C CA . VAL B 1 40 ? -16.906 20.172 3.986 1 85.38 40 VAL B CA 1
ATOM 2994 C C . VAL B 1 40 ? -17.141 18.875 4.758 1 85.38 40 VAL B C 1
ATOM 2996 O O . VAL B 1 40 ? -18.094 18.141 4.477 1 85.38 40 VAL B O 1
ATOM 2999 N N . ASP B 1 41 ? -16.266 18.625 5.656 1 82.06 41 ASP B N 1
ATOM 3000 C CA . ASP B 1 41 ? -16.406 17.422 6.484 1 82.06 41 ASP B CA 1
ATOM 3001 C C . ASP B 1 41 ? -17.766 17.375 7.164 1 82.06 41 ASP B C 1
ATOM 3003 O O . ASP B 1 41 ? -18.422 16.328 7.191 1 82.06 41 ASP B O 1
ATOM 3007 N N . HIS B 1 42 ? -18.125 18.516 7.699 1 80.56 42 HIS B N 1
ATOM 3008 C CA . HIS B 1 42 ? -19.406 18.609 8.398 1 80.56 42 HIS B CA 1
ATOM 3009 C C . HIS B 1 42 ? -20.562 18.375 7.445 1 80.56 42 HIS B C 1
ATOM 3011 O O . HIS B 1 42 ? -21.5 17.625 7.77 1 80.56 42 HIS B O 1
ATOM 3017 N N . LEU B 1 43 ? -20.516 18.922 6.336 1 80.62 43 LEU B N 1
ATOM 3018 C CA . LEU B 1 43 ? -21.641 18.891 5.406 1 80.62 43 LEU B CA 1
ATOM 3019 C C . LEU B 1 43 ? -21.75 17.531 4.734 1 80.62 43 LEU B C 1
ATOM 3021 O O . LEU B 1 43 ? -22.844 17.078 4.402 1 80.62 43 LEU B O 1
ATOM 3025 N N . ILE B 1 44 ? -20.594 16.859 4.535 1 80.12 44 ILE B N 1
ATOM 3026 C CA . ILE B 1 44 ? -20.609 15.578 3.828 1 80.12 44 ILE B CA 1
ATOM 3027 C C . ILE B 1 44 ? -20.766 14.438 4.828 1 80.12 44 ILE B C 1
ATOM 3029 O O . ILE B 1 44 ? -21.438 13.445 4.547 1 80.12 44 ILE B O 1
ATOM 3033 N N . GLY B 1 45 ? -20.016 14.445 5.844 1 74.31 45 GLY B N 1
ATOM 3034 C CA . GLY B 1 45 ? -19.984 13.359 6.812 1 74.31 45 GLY B CA 1
ATOM 3035 C C . GLY B 1 45 ? -21.234 13.289 7.672 1 74.31 45 GLY B C 1
ATOM 3036 O O . GLY B 1 45 ? -21.5 12.266 8.312 1 74.31 45 GLY B O 1
ATOM 3037 N N . GLY B 1 46 ? -22.031 14.266 7.52 1 69.44 46 GLY B N 1
ATOM 3038 C CA . GLY B 1 46 ? -23.188 14.336 8.398 1 69.44 46 GLY B CA 1
ATOM 3039 C C . GLY B 1 46 ? -22.828 14.688 9.828 1 69.44 46 GLY B C 1
ATOM 3040 O O . GLY B 1 46 ? -21.656 14.875 10.156 1 69.44 46 GLY B O 1
ATOM 3041 N N . GLY B 1 47 ? -23.75 14.953 10.656 1 67.62 47 GLY B N 1
ATOM 3042 C CA . GLY B 1 47 ? -23.547 15.25 12.062 1 67.62 47 GLY B CA 1
ATOM 3043 C C . GLY B 1 47 ? -23.047 14.055 12.859 1 67.62 47 GLY B C 1
ATOM 3044 O O . GLY B 1 47 ? -23.406 12.914 12.562 1 67.62 47 GLY B O 1
ATOM 3045 N N . ARG B 1 48 ? -21.797 14.078 13.531 1 77.38 48 ARG B N 1
ATOM 3046 C CA . ARG B 1 48 ? -21.312 13.078 14.477 1 77.38 48 ARG B CA 1
ATOM 3047 C C . ARG B 1 48 ? -22.016 13.195 15.82 1 77.38 48 ARG B C 1
ATOM 3049 O O . ARG B 1 48 ? -21.406 13.539 16.828 1 77.38 48 ARG B O 1
ATOM 3056 N N . ASP B 1 49 ? -23.375 12.719 15.672 1 79.19 49 ASP B N 1
ATOM 3057 C CA . ASP B 1 49 ? -24.281 13.023 16.781 1 79.19 49 ASP B CA 1
ATOM 3058 C C . ASP B 1 49 ? -24.344 11.867 17.766 1 79.19 49 ASP B C 1
ATOM 3060 O O . ASP B 1 49 ? -24.922 12 18.844 1 79.19 49 ASP B O 1
ATOM 3064 N N . PHE B 1 50 ? -23.766 10.82 17.5 1 88.44 50 PHE B N 1
ATOM 3065 C CA . PHE B 1 50 ? -23.922 9.633 18.328 1 88.44 50 PHE B CA 1
ATOM 3066 C C . PHE B 1 50 ? -22.641 9.352 19.109 1 88.44 50 PHE B C 1
ATOM 3068 O O . PHE B 1 50 ? -21.547 9.516 18.594 1 88.44 50 PHE B O 1
ATOM 3075 N N . THR B 1 51 ? -22.875 9.039 20.328 1 90.5 51 THR B N 1
ATOM 3076 C CA . THR B 1 51 ? -21.75 8.57 21.125 1 90.5 51 THR B CA 1
ATOM 3077 C C . THR B 1 51 ? -21.344 7.16 20.719 1 90.5 51 THR B C 1
ATOM 3079 O O . THR B 1 51 ? -22.078 6.477 20 1 90.5 51 THR B O 1
ATOM 3082 N N . ARG B 1 52 ? -20.203 6.777 21.188 1 91.88 52 ARG B N 1
ATOM 3083 C CA . ARG B 1 52 ? -19.75 5.422 20.906 1 91.88 52 ARG B CA 1
ATOM 3084 C C . ARG B 1 52 ? -20.719 4.387 21.469 1 91.88 52 ARG B C 1
ATOM 3086 O O . ARG B 1 52 ? -20.969 3.361 20.828 1 91.88 52 ARG B O 1
ATOM 3093 N N . GLU B 1 53 ? -21.141 4.699 22.625 1 94 53 GLU B N 1
ATOM 3094 C CA . GLU B 1 53 ? -22.094 3.787 23.25 1 94 53 GLU B CA 1
ATOM 3095 C C . GLU B 1 53 ? -23.359 3.646 22.422 1 94 53 GLU B C 1
ATOM 3097 O O . GLU B 1 53 ? -23.859 2.535 22.203 1 94 53 GLU B O 1
ATOM 3102 N N . GLU B 1 54 ? -23.891 4.738 21.984 1 94.31 54 GLU B N 1
ATOM 3103 C CA . GLU B 1 54 ? -25.078 4.727 21.141 1 94.31 54 GLU B CA 1
ATOM 3104 C C . GLU B 1 54 ? -24.828 4 19.828 1 94.31 54 GLU B C 1
ATOM 3106 O O . GLU B 1 54 ? -25.656 3.211 19.375 1 94.31 54 GLU B O 1
ATOM 3111 N N . ALA B 1 55 ? -23.719 4.336 19.219 1 94.06 55 ALA B N 1
ATOM 3112 C CA . ALA B 1 55 ? -23.359 3.723 17.938 1 94.06 55 ALA B CA 1
ATOM 3113 C C . ALA B 1 55 ? -23.203 2.211 18.078 1 94.06 55 ALA B C 1
ATOM 3115 O O . ALA B 1 55 ? -23.672 1.449 17.234 1 94.06 55 ALA B O 1
ATOM 3116 N N . ALA B 1 56 ? -22.516 1.818 19.141 1 95.5 56 ALA B N 1
ATOM 3117 C CA . ALA B 1 56 ? -22.328 0.393 19.406 1 95.5 56 ALA B CA 1
ATOM 3118 C C . ALA B 1 56 ? -23.688 -0.308 19.547 1 95.5 56 ALA B C 1
ATOM 3120 O O . ALA B 1 56 ? -23.906 -1.373 18.969 1 95.5 56 ALA B O 1
ATOM 3121 N N . GLY B 1 57 ? -24.562 0.272 20.312 1 95.75 57 GLY B N 1
ATOM 3122 C CA . GLY B 1 57 ? -25.891 -0.287 20.5 1 95.75 57 GLY B CA 1
ATOM 3123 C C . GLY B 1 57 ? -26.656 -0.429 19.203 1 95.75 57 GLY B C 1
ATOM 3124 O O . GLY B 1 57 ? -27.266 -1.471 18.953 1 95.75 57 GLY B O 1
ATOM 3125 N N . ARG B 1 58 ? -26.609 0.518 18.391 1 95.38 58 ARG B N 1
ATOM 3126 C CA . ARG B 1 58 ? -27.328 0.51 17.125 1 95.38 58 ARG B CA 1
ATOM 3127 C C . ARG B 1 58 ? -26.719 -0.495 16.141 1 95.38 58 ARG B C 1
ATOM 3129 O O . ARG B 1 58 ? -27.422 -1.046 15.297 1 95.38 58 ARG B O 1
ATOM 3136 N N . ALA B 1 59 ? -25.469 -0.709 16.281 1 95.38 59 ALA B N 1
ATOM 3137 C CA . ALA B 1 59 ? -24.766 -1.629 15.391 1 95.38 59 ALA B CA 1
ATOM 3138 C C . ALA B 1 59 ? -24.859 -3.062 15.898 1 95.38 59 ALA B C 1
ATOM 3140 O O . ALA B 1 59 ? -24.453 -4 15.211 1 95.38 59 ALA B O 1
ATOM 3141 N N . GLY B 1 60 ? -25.375 -3.24 17.141 1 94.5 60 GLY B N 1
ATOM 3142 C CA . GLY B 1 60 ? -25.469 -4.57 17.719 1 94.5 60 GLY B CA 1
ATOM 3143 C C . GLY B 1 60 ? -24.156 -5.059 18.297 1 94.5 60 GLY B C 1
ATOM 3144 O O . GLY B 1 60 ? -23.844 -6.25 18.234 1 94.5 60 GLY B O 1
ATOM 3145 N N . LEU B 1 61 ? -23.312 -4.172 18.719 1 95.44 61 LEU B N 1
ATOM 3146 C CA . LEU B 1 61 ? -22.031 -4.516 19.328 1 95.44 61 LEU B CA 1
ATOM 3147 C C . LEU B 1 61 ? -22 -4.109 20.797 1 95.44 61 LEU B C 1
ATOM 3149 O O . LEU B 1 61 ? -22.719 -3.203 21.203 1 95.44 61 LEU B O 1
ATOM 3153 N N . SER B 1 62 ? -21.234 -4.809 21.578 1 94.62 62 SER B N 1
ATOM 3154 C CA . SER B 1 62 ? -20.938 -4.32 22.922 1 94.62 62 SER B CA 1
ATOM 3155 C C . SER B 1 62 ? -20.031 -3.094 22.859 1 94.62 62 SER B C 1
ATOM 3157 O O . SER B 1 62 ? -19.297 -2.896 21.891 1 94.62 62 SER B O 1
ATOM 3159 N N . LEU B 1 63 ? -20.141 -2.242 23.875 1 94.12 63 LEU B N 1
ATOM 3160 C CA . LEU B 1 63 ? -19.281 -1.062 23.969 1 94.12 63 LEU B CA 1
ATOM 3161 C C . LEU B 1 63 ? -17.812 -1.453 23.953 1 94.12 63 LEU B C 1
ATOM 3163 O O . LEU B 1 63 ? -16.984 -0.776 23.328 1 94.12 63 LEU B O 1
ATOM 3167 N N . HIS B 1 64 ? -17.531 -2.551 24.578 1 92.81 64 HIS B N 1
ATOM 3168 C CA . HIS B 1 64 ? -16.156 -3.014 24.672 1 92.81 64 HIS B CA 1
ATOM 3169 C C . HIS B 1 64 ? -15.594 -3.355 23.297 1 92.81 64 HIS B C 1
ATOM 3171 O O . HIS B 1 64 ? -14.461 -2.979 22.969 1 92.81 64 HIS B O 1
ATOM 3177 N N . VAL B 1 65 ? -16.359 -4.027 22.5 1 92.94 65 VAL B N 1
ATOM 3178 C CA . VAL B 1 65 ? -15.922 -4.426 21.172 1 92.94 65 VAL B CA 1
ATOM 3179 C C . VAL B 1 65 ? -15.766 -3.189 20.281 1 92.94 65 VAL B C 1
ATOM 3181 O O . VAL B 1 65 ? -14.797 -3.074 19.531 1 92.94 65 VAL B O 1
ATOM 3184 N N . ALA B 1 66 ? -16.734 -2.291 20.406 1 93.19 66 ALA B N 1
ATOM 3185 C CA . ALA B 1 66 ? -16.656 -1.058 19.625 1 93.19 66 ALA B CA 1
ATOM 3186 C C . ALA B 1 66 ? -15.398 -0.263 19.984 1 93.19 66 ALA B C 1
ATOM 3188 O O . ALA B 1 66 ? -14.75 0.308 19.109 1 93.19 66 ALA B O 1
ATOM 3189 N N . GLU B 1 67 ? -15.078 -0.226 21.25 1 90.25 67 GLU B N 1
ATOM 3190 C CA . GLU B 1 67 ? -13.883 0.462 21.719 1 90.25 67 GLU B CA 1
ATOM 3191 C C . GLU B 1 67 ? -12.617 -0.192 21.156 1 90.25 67 GLU B C 1
ATOM 3193 O O . GLU B 1 67 ? -11.672 0.5 20.766 1 90.25 67 GLU B O 1
ATOM 3198 N N . THR B 1 68 ? -12.648 -1.485 21.141 1 87.56 68 THR B N 1
ATOM 3199 C CA . THR B 1 68 ? -11.5 -2.221 20.625 1 87.56 68 THR B CA 1
ATOM 3200 C C . THR B 1 68 ? -11.32 -1.954 19.125 1 87.56 68 THR B C 1
ATOM 3202 O O . THR B 1 68 ? -10.195 -1.768 18.656 1 87.56 68 THR B O 1
ATOM 3205 N N . ILE B 1 69 ? -12.438 -1.918 18.406 1 89 69 ILE B N 1
ATOM 3206 C CA . ILE B 1 69 ? -12.414 -1.644 16.969 1 89 69 ILE B CA 1
ATOM 3207 C C . ILE B 1 69 ? -11.852 -0.244 16.734 1 89 69 ILE B C 1
ATOM 3209 O O . ILE B 1 69 ? -10.992 -0.056 15.867 1 89 69 ILE B O 1
ATOM 3213 N N . ASP B 1 70 ? -12.352 0.685 17.5 1 86.19 70 ASP B N 1
ATOM 3214 C CA . ASP B 1 70 ? -11.898 2.066 17.359 1 86.19 70 ASP B CA 1
ATOM 3215 C C . ASP B 1 70 ? -10.406 2.191 17.641 1 86.19 70 ASP B C 1
ATOM 3217 O O . ASP B 1 70 ? -9.695 2.924 16.953 1 86.19 70 ASP B O 1
ATOM 3221 N N . ARG B 1 71 ? -9.977 1.532 18.625 1 79 71 ARG B N 1
ATOM 3222 C CA . ARG B 1 71 ? -8.57 1.561 19 1 79 71 ARG B CA 1
ATOM 3223 C C . ARG B 1 71 ? -7.691 1.023 17.875 1 79 71 ARG B C 1
ATOM 3225 O O . ARG B 1 71 ? -6.672 1.625 17.547 1 79 71 ARG B O 1
ATOM 3232 N N . VAL B 1 72 ? -8.164 -0.06 17.312 1 77.75 72 VAL B N 1
ATOM 3233 C CA . VAL B 1 72 ? -7.387 -0.684 16.25 1 77.75 72 VAL B CA 1
ATOM 3234 C C . VAL B 1 72 ? -7.426 0.191 14.992 1 77.75 72 VAL B C 1
ATOM 3236 O O . VAL B 1 72 ? -6.449 0.255 14.242 1 77.75 72 VAL B O 1
ATOM 3239 N N . ALA B 1 73 ? -8.531 0.905 14.867 1 77.31 73 ALA B N 1
ATOM 3240 C CA . ALA B 1 73 ? -8.695 1.751 13.688 1 77.31 73 ALA B CA 1
ATOM 3241 C C . ALA B 1 73 ? -8.047 3.115 13.891 1 77.31 73 ALA B C 1
ATOM 3243 O O . ALA B 1 73 ? -8.031 3.949 12.984 1 77.31 73 ALA B O 1
ATOM 3244 N N . GLY B 1 74 ? -7.551 3.406 15.102 1 69.81 74 GLY B N 1
ATOM 3245 C CA . GLY B 1 74 ? -6.902 4.672 15.398 1 69.81 74 GLY B CA 1
ATOM 3246 C C . GLY B 1 74 ? -7.879 5.793 15.688 1 69.81 74 GLY B C 1
ATOM 3247 O O . GLY B 1 74 ? -7.594 6.961 15.414 1 69.81 74 GLY B O 1
ATOM 3248 N N . VAL B 1 75 ? -9.062 5.43 16.062 1 72.06 75 VAL B N 1
ATOM 3249 C CA . VAL B 1 75 ? -10.078 6.422 16.391 1 72.06 75 VAL B CA 1
ATOM 3250 C C . VAL B 1 75 ? -9.992 6.785 17.875 1 72.06 75 VAL B C 1
ATOM 3252 O O . VAL B 1 75 ? -9.852 5.91 18.719 1 72.06 75 VAL B O 1
ATOM 3255 N N . GLY B 1 76 ? -9.977 8.039 18.109 1 69.69 76 GLY B N 1
ATOM 3256 C CA . GLY B 1 76 ? -9.805 8.547 19.469 1 69.69 76 GLY B CA 1
ATOM 3257 C C . GLY B 1 76 ? -10.977 8.211 20.375 1 69.69 76 GLY B C 1
ATOM 3258 O O . GLY B 1 76 ? -12.055 7.855 19.906 1 69.69 76 GLY B O 1
ATOM 3259 N N . ASP B 1 77 ? -10.773 8.281 21.578 1 64.81 77 ASP B N 1
ATOM 3260 C CA . ASP B 1 77 ? -11.719 7.902 22.625 1 64.81 77 ASP B CA 1
ATOM 3261 C C . ASP B 1 77 ? -12.977 8.773 22.578 1 64.81 77 ASP B C 1
ATOM 3263 O O . ASP B 1 77 ? -14.07 8.32 22.906 1 64.81 77 ASP B O 1
ATOM 3267 N N . ASP B 1 78 ? -12.82 9.945 22.172 1 68.75 78 ASP B N 1
ATOM 3268 C CA . ASP B 1 78 ? -13.945 10.875 22.203 1 68.75 78 ASP B CA 1
ATOM 3269 C C . ASP B 1 78 ? -14.594 10.992 20.828 1 68.75 78 ASP B C 1
ATOM 3271 O O . ASP B 1 78 ? -15.297 11.969 20.547 1 68.75 78 ASP B O 1
ATOM 3275 N N . ALA B 1 79 ? -14.352 9.992 20.234 1 74.75 79 ALA B N 1
ATOM 3276 C CA . ALA B 1 79 ? -14.867 10.078 18.875 1 74.75 79 ALA B CA 1
ATOM 3277 C C . ALA B 1 79 ? -16.391 9.961 18.859 1 74.75 79 ALA B C 1
ATOM 3279 O O . ALA B 1 79 ? -16.969 9.234 19.656 1 74.75 79 ALA B O 1
ATOM 3280 N N . ARG B 1 80 ? -17.047 10.773 18.031 1 83.25 80 ARG B N 1
ATOM 3281 C CA . ARG B 1 80 ? -18.469 10.695 17.766 1 83.25 80 ARG B CA 1
ATOM 3282 C C . ARG B 1 80 ? -18.734 10.039 16.422 1 83.25 80 ARG B C 1
ATOM 3284 O O . ARG B 1 80 ? -17.844 9.977 15.562 1 83.25 80 ARG B O 1
ATOM 3291 N N . TYR B 1 81 ? -19.969 9.438 16.328 1 86.62 81 TYR B N 1
ATOM 3292 C CA . TYR B 1 81 ? -20.297 8.656 15.141 1 86.62 81 TYR B CA 1
ATOM 3293 C C . TYR B 1 81 ? -21.422 9.305 14.344 1 86.62 81 TYR B C 1
ATOM 3295 O O . TYR B 1 81 ? -22.344 9.875 14.922 1 86.62 81 TYR B O 1
ATOM 3303 N N . SER B 1 82 ? -21.25 9.266 13.062 1 84.94 82 SER B N 1
ATOM 3304 C CA . SER B 1 82 ? -22.328 9.555 12.141 1 84.94 82 SER B CA 1
ATOM 3305 C C . SER B 1 82 ? -23.109 8.289 11.789 1 84.94 82 SER B C 1
ATOM 3307 O O . SER B 1 82 ? -22.766 7.199 12.234 1 84.94 82 SER B O 1
ATOM 3309 N N . GLU B 1 83 ? -24.219 8.5 11.016 1 85.19 83 GLU B N 1
ATOM 3310 C CA . GLU B 1 83 ? -24.969 7.348 10.539 1 85.19 83 GLU B CA 1
ATOM 3311 C C . GLU B 1 83 ? -24.078 6.41 9.727 1 85.19 83 GLU B C 1
ATOM 3313 O O . GLU B 1 83 ? -24.219 5.188 9.812 1 85.19 83 GLU B O 1
ATOM 3318 N N . SER B 1 84 ? -23.25 7.027 8.969 1 86.19 84 SER B N 1
ATOM 3319 C CA . SER B 1 84 ? -22.344 6.223 8.164 1 86.19 84 SER B CA 1
ATOM 3320 C C . SER B 1 84 ? -21.375 5.445 9.047 1 86.19 84 SER B C 1
ATOM 3322 O O . SER B 1 84 ? -20.984 4.328 8.711 1 86.19 84 SER B O 1
ATOM 3324 N N . GLY B 1 85 ? -20.953 6.078 10.078 1 88.81 85 GLY B N 1
ATOM 3325 C CA . GLY B 1 85 ? -20.109 5.371 11.031 1 88.81 85 GLY B CA 1
ATOM 3326 C C . GLY B 1 85 ? -20.812 4.191 11.688 1 88.81 85 GLY B C 1
ATOM 3327 O O . GLY B 1 85 ? -20.203 3.137 11.883 1 88.81 85 GLY B O 1
ATOM 3328 N N . ILE B 1 86 ? -22.078 4.379 12 1 91.75 86 ILE B N 1
ATOM 3329 C CA . ILE B 1 86 ? -22.859 3.301 12.578 1 91.75 86 ILE B CA 1
ATOM 3330 C C . ILE B 1 86 ? -23 2.164 11.57 1 91.75 86 ILE B C 1
ATOM 3332 O O . ILE B 1 86 ? -22.891 0.989 11.93 1 91.75 86 ILE B O 1
ATOM 3336 N N . HIS B 1 87 ? -23.266 2.551 10.383 1 92.19 87 HIS B N 1
ATOM 3337 C CA . HIS B 1 87 ? -23.359 1.551 9.328 1 92.19 87 HIS B CA 1
ATOM 3338 C C . HIS B 1 87 ? -22.062 0.754 9.211 1 92.19 87 HIS B C 1
ATOM 3340 O O . HIS B 1 87 ? -22.094 -0.47 9.055 1 92.19 87 HIS B O 1
ATOM 3346 N N . HIS B 1 88 ? -20.953 1.415 9.266 1 93.25 88 HIS B N 1
ATOM 3347 C CA . HIS B 1 88 ? -19.641 0.771 9.227 1 93.25 88 HIS B CA 1
ATOM 3348 C C . HIS B 1 88 ? -19.484 -0.23 10.367 1 93.25 88 HIS B C 1
ATOM 3350 O O . HIS B 1 88 ? -19.047 -1.361 10.148 1 93.25 88 HIS B O 1
ATOM 3356 N N . LEU B 1 89 ? -19.859 0.161 11.547 1 93.81 89 LEU B N 1
ATOM 3357 C CA . LEU B 1 89 ? -19.781 -0.724 12.711 1 93.81 89 LEU B CA 1
ATOM 3358 C C . LEU B 1 89 ? -20.703 -1.929 12.531 1 93.81 89 LEU B C 1
ATOM 3360 O O . LEU B 1 89 ? -20.359 -3.041 12.938 1 93.81 89 LEU B O 1
ATOM 3364 N N . ALA B 1 90 ? -21.844 -1.678 11.953 1 95.56 90 ALA B N 1
ATOM 3365 C CA . ALA B 1 90 ? -22.797 -2.766 11.734 1 95.56 90 ALA B CA 1
ATOM 3366 C C . ALA B 1 90 ? -22.219 -3.805 10.773 1 95.56 90 ALA B C 1
ATOM 3368 O O . ALA B 1 90 ? -22.453 -5.004 10.93 1 95.56 90 ALA B O 1
ATOM 3369 N N . LEU B 1 91 ? -21.547 -3.344 9.805 1 95.12 91 LEU B N 1
ATOM 3370 C CA . LEU B 1 91 ? -20.906 -4.266 8.875 1 95.12 91 LEU B CA 1
ATOM 3371 C C . LEU B 1 91 ? -19.828 -5.082 9.586 1 95.12 91 LEU B C 1
ATOM 3373 O O . LEU B 1 91 ? -19.688 -6.285 9.344 1 95.12 91 LEU B O 1
ATOM 3377 N N . ILE B 1 92 ? -19.078 -4.426 10.43 1 94.88 92 ILE B N 1
ATOM 3378 C CA . ILE B 1 92 ? -18.062 -5.129 11.203 1 94.88 92 ILE B CA 1
ATOM 3379 C C . ILE B 1 92 ? -18.719 -6.16 12.109 1 94.88 92 ILE B C 1
ATOM 3381 O O . ILE B 1 92 ? -18.219 -7.273 12.266 1 94.88 92 ILE B O 1
ATOM 3385 N N . ALA B 1 93 ? -19.844 -5.766 12.664 1 95.44 93 ALA B N 1
ATOM 3386 C CA . ALA B 1 93 ? -20.609 -6.684 13.508 1 95.44 93 ALA B CA 1
ATOM 3387 C C . ALA B 1 93 ? -21.016 -7.934 12.734 1 95.44 93 ALA B C 1
ATOM 3389 O O . ALA B 1 93 ? -20.984 -9.047 13.273 1 95.44 93 ALA B O 1
ATOM 3390 N N . ARG B 1 94 ? -21.453 -7.758 11.539 1 94.56 94 ARG B N 1
ATOM 3391 C CA . ARG B 1 94 ? -21.812 -8.898 10.703 1 94.56 94 ARG B CA 1
ATOM 3392 C C . ARG B 1 94 ? -20.594 -9.781 10.422 1 94.56 94 ARG B C 1
ATOM 3394 O O . ARG B 1 94 ? -20.719 -11.008 10.391 1 94.56 94 ARG B O 1
ATOM 3401 N N . LEU B 1 95 ? -19.469 -9.172 10.195 1 92.75 95 LEU B N 1
ATOM 3402 C CA . LEU B 1 95 ? -18.25 -9.93 9.969 1 92.75 95 LEU B CA 1
ATOM 3403 C C . LEU B 1 95 ? -17.875 -10.758 11.195 1 92.75 95 LEU B C 1
ATOM 3405 O O . LEU B 1 95 ? -17.375 -11.875 11.07 1 92.75 95 LEU B O 1
ATOM 3409 N N . LEU B 1 96 ? -18.141 -10.188 12.367 1 93.31 96 LEU B N 1
ATOM 3410 C CA . LEU B 1 96 ? -17.844 -10.828 13.641 1 93.31 96 LEU B CA 1
ATOM 3411 C C . LEU B 1 96 ? -18.719 -12.055 13.852 1 93.31 96 LEU B C 1
ATOM 3413 O O . LEU B 1 96 ? -18.422 -12.891 14.711 1 93.31 96 LEU B O 1
ATOM 3417 N N . GLN B 1 97 ? -19.812 -12.188 13.078 1 91.62 97 GLN B N 1
ATOM 3418 C CA . GLN B 1 97 ? -20.656 -13.367 13.156 1 91.62 97 GLN B CA 1
ATOM 3419 C C . GLN B 1 97 ? -20.062 -14.531 12.375 1 91.62 97 GLN B C 1
ATOM 3421 O O . GLN B 1 97 ? -20.469 -15.68 12.562 1 91.62 97 GLN B O 1
ATOM 3426 N N . VAL B 1 98 ? -19.109 -14.227 11.516 1 88.75 98 VAL B N 1
ATOM 3427 C CA . VAL B 1 98 ? -18.625 -15.266 10.609 1 88.75 98 VAL B CA 1
ATOM 3428 C C . VAL B 1 98 ? -17.156 -15.547 10.891 1 88.75 98 VAL B C 1
ATOM 3430 O O . VAL B 1 98 ? -16.641 -16.625 10.57 1 88.75 98 VAL B O 1
ATOM 3433 N N . LEU B 1 99 ? -16.438 -14.586 11.438 1 90 99 LEU B N 1
ATOM 3434 C CA . LEU B 1 99 ? -15.008 -14.719 11.703 1 90 99 LEU B CA 1
ATOM 3435 C C . LEU B 1 99 ? -14.703 -14.516 13.18 1 90 99 LEU B C 1
ATOM 3437 O O . LEU B 1 99 ? -15.406 -13.773 13.867 1 90 99 LEU B O 1
ATOM 3441 N N . PRO B 1 100 ? -13.695 -15.203 13.625 1 87.94 100 PRO B N 1
ATOM 3442 C CA . PRO B 1 100 ? -13.25 -14.93 14.992 1 87.94 100 PRO B CA 1
ATOM 3443 C C . PRO B 1 100 ? -12.828 -13.477 15.195 1 87.94 100 PRO B C 1
ATOM 3445 O O . PRO B 1 100 ? -12.289 -12.852 14.273 1 87.94 100 PRO B O 1
ATOM 3448 N N . GLU B 1 101 ? -13.109 -12.945 16.406 1 89.62 101 GLU B N 1
ATOM 3449 C CA . GLU B 1 101 ? -12.836 -11.547 16.734 1 89.62 101 GLU B CA 1
ATOM 3450 C C . GLU B 1 101 ? -11.383 -11.188 16.438 1 89.62 101 GLU B C 1
ATOM 3452 O O . GLU B 1 101 ? -11.102 -10.125 15.883 1 89.62 101 GLU B O 1
ATOM 3457 N N . GLU B 1 102 ? -10.469 -12.086 16.766 1 83.19 102 GLU B N 1
ATOM 3458 C CA . GLU B 1 102 ? -9.047 -11.82 16.578 1 83.19 102 GLU B CA 1
ATOM 3459 C C . GLU B 1 102 ? -8.727 -11.602 15.102 1 83.19 102 GLU B C 1
ATOM 3461 O O . GLU B 1 102 ? -7.91 -10.742 14.758 1 83.19 102 GLU B O 1
ATOM 3466 N N . GLU B 1 103 ? -9.359 -12.375 14.211 1 84.12 103 GLU B N 1
ATOM 3467 C CA . GLU B 1 103 ? -9.133 -12.25 12.773 1 84.12 103 GLU B CA 1
ATOM 3468 C C . GLU B 1 103 ? -9.711 -10.945 12.227 1 84.12 103 GLU B C 1
ATOM 3470 O O . GLU B 1 103 ? -9.109 -10.312 11.367 1 84.12 103 GLU B O 1
ATOM 3475 N N . VAL B 1 104 ? -10.883 -10.609 12.766 1 89.75 104 VAL B N 1
ATOM 3476 C CA . VAL B 1 104 ? -11.531 -9.375 12.336 1 89.75 104 VAL B CA 1
ATOM 3477 C C . VAL B 1 104 ? -10.672 -8.18 12.727 1 89.75 104 VAL B C 1
ATOM 3479 O O . VAL B 1 104 ? -10.414 -7.297 11.898 1 89.75 104 VAL B O 1
ATOM 3482 N N . LEU B 1 105 ? -10.203 -8.141 13.953 1 85.31 105 LEU B N 1
ATOM 3483 C CA . LEU B 1 105 ? -9.398 -7.031 14.445 1 85.31 105 LEU B CA 1
ATOM 3484 C C . LEU B 1 105 ? -8.078 -6.938 13.68 1 85.31 105 LEU B C 1
ATOM 3486 O O . LEU B 1 105 ? -7.625 -5.84 13.352 1 85.31 105 LEU B O 1
ATOM 3490 N N . GLU B 1 106 ? -7.496 -8.078 13.367 1 78.81 106 GLU B N 1
ATOM 3491 C CA . GLU B 1 106 ? -6.266 -8.102 12.578 1 78.81 106 GLU B CA 1
ATOM 3492 C C . GLU B 1 106 ? -6.496 -7.562 11.172 1 78.81 106 GLU B C 1
ATOM 3494 O O . GLU B 1 106 ? -5.648 -6.855 10.625 1 78.81 106 GLU B O 1
ATOM 3499 N N . GLN B 1 107 ? -7.621 -7.922 10.648 1 83.5 107 GLN B N 1
ATOM 3500 C CA . GLN B 1 107 ? -7.961 -7.457 9.312 1 83.5 107 GLN B CA 1
ATOM 3501 C C . GLN B 1 107 ? -8.133 -5.941 9.281 1 83.5 107 GLN B C 1
ATOM 3503 O O . GLN B 1 107 ? -7.633 -5.273 8.375 1 83.5 107 GLN B O 1
ATOM 3508 N N . ILE B 1 108 ? -8.844 -5.438 10.258 1 86.12 108 ILE B N 1
ATOM 3509 C CA . ILE B 1 108 ? -9.062 -3.994 10.336 1 86.12 108 ILE B CA 1
ATOM 3510 C C . ILE B 1 108 ? -7.719 -3.279 10.469 1 86.12 108 ILE B C 1
ATOM 3512 O O . ILE B 1 108 ? -7.441 -2.324 9.742 1 86.12 108 ILE B O 1
ATOM 3516 N N . ARG B 1 109 ? -6.91 -3.77 11.352 1 76.81 109 ARG B N 1
ATOM 3517 C CA . ARG B 1 109 ? -5.598 -3.182 11.594 1 76.81 109 ARG B CA 1
ATOM 3518 C C . ARG B 1 109 ? -4.758 -3.16 10.32 1 76.81 109 ARG B C 1
ATOM 3520 O O . ARG B 1 109 ? -4.066 -2.178 10.039 1 76.81 109 ARG B O 1
ATOM 3527 N N . ALA B 1 110 ? -4.82 -4.199 9.602 1 74.5 110 ALA B N 1
ATOM 3528 C CA . ALA B 1 110 ? -4 -4.355 8.398 1 74.5 110 ALA B CA 1
ATOM 3529 C C . ALA B 1 110 ? -4.562 -3.529 7.246 1 74.5 110 ALA B C 1
ATOM 3531 O O . ALA B 1 110 ? -3.809 -3.043 6.398 1 74.5 110 ALA B O 1
ATOM 3532 N N . ASP B 1 111 ? -5.852 -3.309 7.195 1 85.56 111 ASP B N 1
ATOM 3533 C CA . ASP B 1 111 ? -6.516 -2.666 6.066 1 85.56 111 ASP B CA 1
ATOM 3534 C C . ASP B 1 111 ? -6.391 -1.146 6.148 1 85.56 111 ASP B C 1
ATOM 3536 O O . ASP B 1 111 ? -6.355 -0.465 5.121 1 85.56 111 ASP B O 1
ATOM 3540 N N . ILE B 1 112 ? -6.281 -0.618 7.336 1 81.94 112 ILE B N 1
ATOM 3541 C CA . ILE B 1 112 ? -6.41 0.821 7.543 1 81.94 112 ILE B CA 1
ATOM 3542 C C . ILE B 1 112 ? -5.293 1.55 6.797 1 81.94 112 ILE B C 1
ATOM 3544 O O . ILE B 1 112 ? -5.551 2.486 6.039 1 81.94 112 ILE B O 1
ATOM 3548 N N . PRO B 1 113 ? -4.047 1.104 6.961 1 74.56 113 PRO B N 1
ATOM 3549 C CA . PRO B 1 113 ? -3 1.817 6.227 1 74.56 113 PRO B CA 1
ATOM 3550 C C . PRO B 1 113 ? -3.184 1.74 4.711 1 74.56 113 PRO B C 1
ATOM 3552 O O . PRO B 1 113 ? -2.82 2.674 3.994 1 74.56 113 PRO B O 1
ATOM 3555 N N . ILE B 1 114 ? -3.715 0.649 4.238 1 80.88 114 ILE B N 1
ATOM 3556 C CA . ILE B 1 114 ? -3.951 0.465 2.809 1 80.88 114 ILE B CA 1
ATOM 3557 C C . ILE B 1 114 ? -5.066 1.397 2.346 1 80.88 114 ILE B C 1
ATOM 3559 O O . ILE B 1 114 ? -4.934 2.074 1.323 1 80.88 114 ILE B O 1
ATOM 3563 N N . LEU B 1 115 ? -6.117 1.457 3.125 1 88.38 115 LEU B N 1
ATOM 3564 C CA . LEU B 1 115 ? -7.242 2.324 2.801 1 88.38 115 LEU B CA 1
ATOM 3565 C C . LEU B 1 115 ? -6.84 3.793 2.883 1 88.38 115 LEU B C 1
ATOM 3567 O O . LEU B 1 115 ? -7.344 4.621 2.121 1 88.38 115 LEU B O 1
ATOM 3571 N N . ARG B 1 116 ? -5.969 4.07 3.793 1 82.88 116 ARG B N 1
ATOM 3572 C CA . ARG B 1 116 ? -5.449 5.43 3.898 1 82.88 116 ARG B CA 1
ATOM 3573 C C . ARG B 1 116 ? -4.73 5.844 2.619 1 82.88 116 ARG B C 1
ATOM 3575 O O . ARG B 1 116 ? -4.883 6.973 2.152 1 82.88 116 ARG B O 1
ATOM 3582 N N . ALA B 1 117 ? -3.93 4.969 2.109 1 77.75 117 ALA B N 1
ATOM 3583 C CA . ALA B 1 117 ? -3.238 5.262 0.855 1 77.75 117 ALA B CA 1
ATOM 3584 C C . ALA B 1 117 ? -4.234 5.539 -0.268 1 77.75 117 ALA B C 1
ATOM 3586 O O . ALA B 1 117 ? -4.062 6.484 -1.038 1 77.75 117 ALA B O 1
ATOM 3587 N N . LEU B 1 118 ? -5.297 4.723 -0.361 1 86.56 118 LEU B N 1
ATOM 3588 C CA . LEU B 1 118 ? -6.344 4.926 -1.356 1 86.56 118 LEU B CA 1
ATOM 3589 C C . LEU B 1 118 ? -7.012 6.281 -1.173 1 86.56 118 LEU B C 1
ATOM 3591 O O . LEU B 1 118 ? -7.227 7.012 -2.145 1 86.56 118 LEU B O 1
ATOM 3595 N N . ALA B 1 119 ? -7.344 6.566 0.057 1 88.31 119 ALA B N 1
ATOM 3596 C CA . ALA B 1 119 ? -8.039 7.805 0.385 1 88.31 119 ALA B CA 1
ATOM 3597 C C . ALA B 1 119 ? -7.184 9.023 0.057 1 88.31 119 ALA B C 1
ATOM 3599 O O . ALA B 1 119 ? -7.68 10.023 -0.468 1 88.31 119 ALA B O 1
ATOM 3600 N N . LEU B 1 120 ? -5.945 8.938 0.372 1 81.81 120 LEU B N 1
ATOM 3601 C CA . LEU B 1 120 ? -5.051 10.062 0.131 1 81.81 120 LEU B CA 1
ATOM 3602 C C . LEU B 1 120 ? -4.883 10.312 -1.363 1 81.81 120 LEU B C 1
ATOM 3604 O O . LEU B 1 120 ? -4.773 11.469 -1.794 1 81.81 120 LEU B O 1
ATOM 3608 N N . ARG B 1 121 ? -4.824 9.312 -2.129 1 79.5 121 ARG B N 1
ATOM 3609 C CA . ARG B 1 121 ? -4.758 9.477 -3.578 1 79.5 121 ARG B CA 1
ATOM 3610 C C . ARG B 1 121 ? -6.02 10.156 -4.109 1 79.5 121 ARG B C 1
ATOM 3612 O O . ARG B 1 121 ? -5.945 11.008 -5 1 79.5 121 ARG B O 1
ATOM 3619 N N . THR B 1 122 ? -7.16 9.727 -3.578 1 85.5 122 THR B N 1
ATOM 3620 C CA . THR B 1 122 ? -8.422 10.352 -3.959 1 85.5 122 THR B CA 1
ATOM 3621 C C . THR B 1 122 ? -8.43 11.828 -3.59 1 85.5 122 THR B C 1
ATOM 3623 O O . THR B 1 122 ? -8.852 12.672 -4.383 1 85.5 122 THR B O 1
ATOM 3626 N N . LEU B 1 123 ? -7.934 12.117 -2.404 1 82.81 123 LEU B N 1
ATOM 3627 C CA . LEU B 1 123 ? -7.906 13.5 -1.944 1 82.81 123 LEU B CA 1
ATOM 3628 C C . LEU B 1 123 ? -6.949 14.336 -2.787 1 82.81 123 LEU B C 1
ATOM 3630 O O . LEU B 1 123 ? -7.203 15.516 -3.037 1 82.81 123 LEU B O 1
ATOM 3634 N N . ASP B 1 124 ? -5.887 13.742 -3.205 1 76.88 124 ASP B N 1
ATOM 3635 C CA . ASP B 1 124 ? -4.941 14.438 -4.074 1 76.88 124 ASP B CA 1
ATOM 3636 C C . ASP B 1 124 ? -5.586 14.805 -5.406 1 76.88 124 ASP B C 1
ATOM 3638 O O . ASP B 1 124 ? -5.395 15.914 -5.91 1 76.88 124 ASP B O 1
ATOM 3642 N N . THR B 1 125 ? -6.254 13.867 -5.965 1 79 125 THR B N 1
ATOM 3643 C CA . THR B 1 125 ? -6.973 14.133 -7.207 1 79 125 THR B CA 1
ATOM 3644 C C . THR B 1 125 ? -8.023 15.219 -7.004 1 79 125 THR B C 1
ATOM 3646 O O . THR B 1 125 ? -8.18 16.109 -7.844 1 79 125 THR B O 1
ATOM 3649 N N . ALA B 1 126 ? -8.758 15.148 -5.883 1 82.31 126 ALA B N 1
ATOM 3650 C CA . ALA B 1 126 ? -9.797 16.125 -5.574 1 82.31 126 ALA B CA 1
ATOM 3651 C C . ALA B 1 126 ? -9.195 17.516 -5.398 1 82.31 126 ALA B C 1
ATOM 3653 O O . ALA B 1 126 ? -9.828 18.516 -5.742 1 82.31 126 ALA B O 1
ATOM 3654 N N . ARG B 1 127 ? -8.055 17.547 -4.812 1 77.94 127 ARG B N 1
ATOM 3655 C CA . ARG B 1 127 ? -7.375 18.828 -4.625 1 77.94 127 ARG B CA 1
ATOM 3656 C C . ARG B 1 127 ? -7.125 19.516 -5.965 1 77.94 127 ARG B C 1
ATOM 3658 O O . ARG B 1 127 ? -7.473 20.688 -6.145 1 77.94 127 ARG B O 1
ATOM 3665 N N . THR B 1 128 ? -6.559 18.797 -6.863 1 73.88 128 THR B N 1
ATOM 3666 C CA . THR B 1 128 ? -6.152 19.328 -8.156 1 73.88 128 THR B CA 1
ATOM 3667 C C . THR B 1 128 ? -7.371 19.719 -8.992 1 73.88 128 THR B C 1
ATOM 3669 O O . THR B 1 128 ? -7.355 20.734 -9.688 1 73.88 128 THR B O 1
ATOM 3672 N N . VAL B 1 129 ? -8.43 19.016 -8.781 1 80.94 129 VAL B N 1
ATOM 3673 C CA . VAL B 1 129 ? -9.547 19.172 -9.703 1 80.94 129 VAL B CA 1
ATOM 3674 C C . VAL B 1 129 ? -10.609 20.078 -9.078 1 80.94 129 VAL B C 1
ATOM 3676 O O . VAL B 1 129 ? -11.25 20.875 -9.781 1 80.94 129 VAL B O 1
ATOM 3679 N N . PHE B 1 130 ? -10.781 19.984 -7.75 1 85.19 130 PHE B N 1
ATOM 3680 C CA . PHE B 1 130 ? -11.938 20.656 -7.168 1 85.19 130 PHE B CA 1
ATOM 3681 C C . PHE B 1 130 ? -11.508 21.688 -6.137 1 85.19 130 PHE B C 1
ATOM 3683 O O . PHE B 1 130 ? -11.984 22.828 -6.152 1 85.19 130 PHE B O 1
ATOM 3690 N N . ILE B 1 131 ? -10.633 21.344 -5.27 1 80.31 131 ILE B N 1
ATOM 3691 C CA . ILE B 1 131 ? -10.328 22.172 -4.102 1 80.31 131 ILE B CA 1
ATOM 3692 C C . ILE B 1 131 ? -9.633 23.453 -4.539 1 80.31 131 ILE B C 1
ATOM 3694 O O . ILE B 1 131 ? -10.031 24.547 -4.148 1 80.31 131 ILE B O 1
ATOM 3698 N N . ASP B 1 132 ? -8.664 23.328 -5.367 1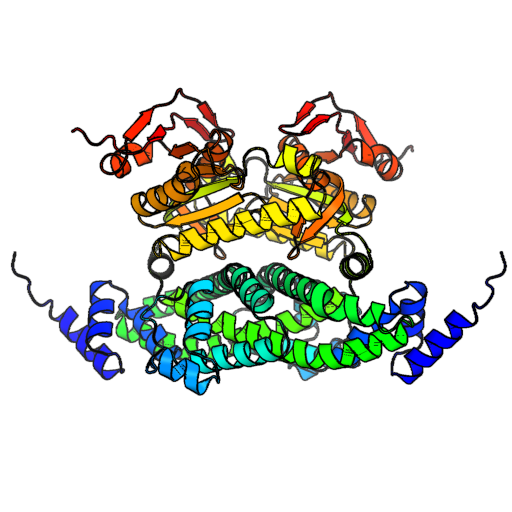 78.12 132 ASP B N 1
ATOM 3699 C CA . ASP B 1 132 ? -7.938 24.5 -5.844 1 78.12 132 ASP B CA 1
ATOM 3700 C C . ASP B 1 132 ? -8.852 25.422 -6.641 1 78.12 132 ASP B C 1
ATOM 3702 O O . ASP B 1 132 ? -8.789 26.641 -6.5 1 78.12 132 ASP B O 1
ATOM 3706 N N . ALA B 1 133 ? -9.695 24.859 -7.398 1 82.56 133 ALA B N 1
ATOM 3707 C CA . ALA B 1 133 ? -10.641 25.641 -8.188 1 82.56 133 ALA B CA 1
ATOM 3708 C C . ALA B 1 133 ? -11.641 26.359 -7.293 1 82.56 133 ALA B C 1
ATOM 3710 O O . ALA B 1 133 ? -11.961 27.531 -7.52 1 82.56 133 ALA B O 1
ATOM 3711 N N . ALA B 1 134 ? -12.172 25.688 -6.32 1 84.31 134 ALA B N 1
ATOM 3712 C CA . ALA B 1 134 ? -13.141 26.297 -5.398 1 84.31 134 ALA B CA 1
ATOM 3713 C C . ALA B 1 134 ? -12.523 27.469 -4.645 1 84.31 134 ALA B C 1
ATOM 3715 O O . ALA B 1 134 ? -13.18 28.484 -4.434 1 84.31 134 ALA B O 1
ATOM 3716 N N . ARG B 1 135 ? -11.32 27.344 -4.293 1 81.12 135 ARG B N 1
ATOM 3717 C CA . ARG B 1 135 ? -10.633 28.391 -3.561 1 81.12 135 ARG B CA 1
ATOM 3718 C C . ARG B 1 135 ? -10.367 29.594 -4.457 1 81.12 135 ARG B C 1
ATOM 3720 O O . ARG B 1 135 ? -10.422 30.75 -4.004 1 81.12 135 ARG B O 1
ATOM 3727 N N . ARG B 1 136 ? -10.055 29.266 -5.617 1 83.38 136 ARG B N 1
ATOM 3728 C CA . ARG B 1 136 ? -9.82 30.344 -6.582 1 83.38 136 ARG B CA 1
ATOM 3729 C C . ARG B 1 136 ? -11.117 31.094 -6.887 1 83.38 136 ARG B C 1
ATOM 3731 O O . ARG B 1 136 ? -11.125 32.312 -6.934 1 83.38 136 ARG B O 1
ATOM 3738 N N . ASP B 1 137 ? -12.117 30.359 -7.016 1 89.75 137 ASP B N 1
ATOM 3739 C CA . ASP B 1 137 ? -13.398 30.938 -7.43 1 89.75 137 ASP B CA 1
ATOM 3740 C C . ASP B 1 137 ? -14.117 31.578 -6.25 1 89.75 137 ASP B C 1
ATOM 3742 O O . ASP B 1 137 ? -14.977 32.438 -6.441 1 89.75 137 ASP B O 1
ATOM 3746 N N . HIS B 1 138 ? -13.828 31.047 -5.043 1 90.62 138 HIS B N 1
ATOM 3747 C CA . HIS B 1 138 ? -14.453 31.547 -3.824 1 90.62 138 HIS B CA 1
ATOM 3748 C C . HIS B 1 138 ? -13.406 31.922 -2.775 1 90.62 138 HIS B C 1
ATOM 3750 O O . HIS B 1 138 ? -13.07 31.094 -1.922 1 90.62 138 HIS B O 1
ATOM 3756 N N . PRO B 1 139 ? -13.031 33.125 -2.711 1 85.19 139 PRO B N 1
ATOM 3757 C CA . PRO B 1 139 ? -11.977 33.531 -1.783 1 85.19 139 PRO B CA 1
ATOM 3758 C C . PRO B 1 139 ? -12.391 33.406 -0.32 1 85.19 139 PRO B C 1
ATOM 3760 O O . PRO B 1 139 ? -11.539 33.219 0.551 1 85.19 139 PRO B O 1
ATOM 3763 N N . ASP B 1 140 ? -13.695 33.562 -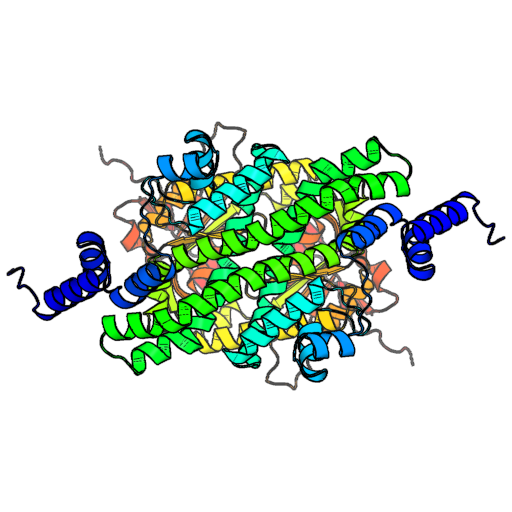0.07 1 89.56 140 ASP B N 1
ATOM 3764 C CA . ASP B 1 140 ? -14.188 33.344 1.285 1 89.56 140 ASP B CA 1
ATOM 3765 C C . ASP B 1 140 ? -14.203 31.859 1.629 1 89.56 140 ASP B C 1
ATOM 3767 O O . ASP B 1 140 ? -14.836 31.062 0.935 1 89.56 140 ASP B O 1
ATOM 3771 N N . PRO B 1 141 ? -13.531 31.469 2.672 1 88.94 141 PRO B N 1
ATOM 3772 C CA . PRO B 1 141 ? -13.398 30.047 3.002 1 88.94 141 PRO B CA 1
ATOM 3773 C C . PRO B 1 141 ? -14.742 29.375 3.252 1 88.94 141 PRO B C 1
ATOM 3775 O O . PRO B 1 141 ? -14.898 28.172 2.967 1 88.94 141 PRO B O 1
ATOM 3778 N N . VAL B 1 142 ? -15.68 30.125 3.756 1 91.69 142 VAL B N 1
ATOM 3779 C CA . VAL B 1 142 ? -17 29.547 3.996 1 91.69 142 VAL B CA 1
ATOM 3780 C C . VAL B 1 142 ? -17.688 29.266 2.666 1 91.69 142 VAL B C 1
ATOM 3782 O O . VAL B 1 142 ? -18.281 28.203 2.477 1 91.69 142 VAL B O 1
ATOM 3785 N N . ASP B 1 143 ? -17.578 30.203 1.759 1 92 143 ASP B N 1
ATOM 3786 C CA . ASP B 1 143 ? -18.156 30.016 0.434 1 92 143 ASP B CA 1
ATOM 3787 C C . ASP B 1 143 ? -17.484 28.875 -0.315 1 92 143 ASP B C 1
ATOM 3789 O O . ASP B 1 143 ? -18.141 28.109 -1.013 1 92 143 ASP B O 1
ATOM 3793 N N . ALA B 1 144 ? -16.188 28.859 -0.192 1 89.88 144 ALA B N 1
ATOM 3794 C CA . ALA B 1 144 ? -15.445 27.766 -0.803 1 89.88 144 ALA B CA 1
ATOM 3795 C C . ALA B 1 144 ? -15.891 26.406 -0.24 1 89.88 144 ALA B C 1
ATOM 3797 O O . ALA B 1 144 ? -16.031 25.438 -0.981 1 89.88 144 ALA B O 1
ATOM 3798 N N . GLY B 1 145 ? -16.094 26.359 1.064 1 89.12 145 GLY B N 1
ATOM 3799 C CA . GLY B 1 145 ? -16.547 25.141 1.71 1 89.12 145 GLY B CA 1
ATOM 3800 C C . GLY B 1 145 ? -17.906 24.672 1.239 1 89.12 145 GLY B C 1
ATOM 3801 O O . GLY B 1 145 ? -18.125 23.484 1.008 1 89.12 145 GLY B O 1
ATOM 3802 N N . VAL B 1 146 ? -18.781 25.625 1.082 1 89.94 146 VAL B N 1
ATOM 3803 C CA . VAL B 1 146 ? -20.141 25.312 0.613 1 89.94 146 VAL B CA 1
ATOM 3804 C C . VAL B 1 146 ? -20.078 24.781 -0.816 1 89.94 146 VAL B C 1
ATOM 3806 O O . VAL B 1 146 ? -20.672 23.75 -1.129 1 89.94 146 VAL B O 1
ATOM 3809 N N . ALA B 1 147 ? -19.344 25.453 -1.623 1 89.75 147 ALA B N 1
ATOM 3810 C CA . ALA B 1 147 ? -19.203 25.047 -3.02 1 89.75 147 ALA B CA 1
ATOM 3811 C C . ALA B 1 147 ? -18.594 23.656 -3.127 1 89.75 147 ALA B C 1
ATOM 3813 O O . ALA B 1 147 ? -19.062 22.828 -3.914 1 89.75 147 ALA B O 1
ATOM 3814 N N . LEU B 1 148 ? -17.594 23.391 -2.359 1 88.44 148 LEU B N 1
ATOM 3815 C CA . LEU B 1 148 ? -16.906 22.109 -2.387 1 88.44 148 LEU B CA 1
ATOM 3816 C C . LEU B 1 148 ? -17.812 20.984 -1.873 1 88.44 148 LEU B C 1
ATOM 3818 O O . LEU B 1 148 ? -17.734 19.859 -2.354 1 88.44 148 LEU B O 1
ATOM 3822 N N . SER B 1 149 ? -18.609 21.328 -0.9 1 88.56 149 SER B N 1
ATOM 3823 C CA . SER B 1 149 ? -19.469 20.312 -0.305 1 88.56 149 SER B CA 1
ATOM 3824 C C . SER B 1 149 ? -20.484 19.797 -1.312 1 88.56 149 SER B C 1
ATOM 3826 O O . SER B 1 149 ? -20.859 18.625 -1.272 1 88.56 149 SER B O 1
ATOM 3828 N N . GLU B 1 150 ? -20.906 20.578 -2.195 1 87.75 150 GLU B N 1
ATOM 3829 C CA . GLU B 1 150 ? -21.906 20.203 -3.201 1 87.75 150 GLU B CA 1
ATOM 3830 C C . GLU B 1 150 ? -21.359 19.125 -4.133 1 87.75 150 GLU B C 1
ATOM 3832 O O . GLU B 1 150 ? -22.094 18.266 -4.598 1 87.75 150 GLU B O 1
ATOM 3837 N N . VAL B 1 151 ? -20.125 19.156 -4.312 1 87.75 151 VAL B N 1
ATOM 3838 C CA . VAL B 1 151 ? -19.516 18.188 -5.215 1 87.75 151 VAL B CA 1
ATOM 3839 C C . VAL B 1 151 ? -18.938 17.031 -4.41 1 87.75 151 VAL B C 1
ATOM 3841 O O . VAL B 1 151 ? -18.938 15.883 -4.875 1 87.75 151 VAL B O 1
ATOM 3844 N N . ALA B 1 152 ? -18.547 17.328 -3.238 1 88.31 152 ALA B N 1
ATOM 3845 C CA . ALA B 1 152 ? -17.812 16.359 -2.432 1 88.31 152 ALA B CA 1
ATOM 3846 C C . ALA B 1 152 ? -18.719 15.203 -2.008 1 88.31 152 ALA B C 1
ATOM 3848 O O . ALA B 1 152 ? -18.297 14.047 -1.974 1 88.31 152 ALA B O 1
ATOM 3849 N N . LYS B 1 153 ? -19.969 15.516 -1.734 1 87.31 153 LYS B N 1
ATOM 3850 C CA . LYS B 1 153 ? -20.859 14.477 -1.221 1 87.31 153 LYS B CA 1
ATOM 3851 C C . LYS B 1 153 ? -21.125 13.406 -2.279 1 87.31 153 LYS B C 1
ATOM 3853 O O . LYS B 1 153 ? -20.891 12.219 -2.043 1 87.31 153 LYS B O 1
ATOM 3858 N N . PRO B 1 154 ? -21.609 13.812 -3.459 1 87.88 154 PRO B N 1
ATOM 3859 C CA . PRO B 1 154 ? -21.844 12.789 -4.48 1 87.88 154 PRO B CA 1
ATOM 3860 C C . PRO B 1 154 ? -20.547 12.062 -4.875 1 87.88 154 PRO B C 1
ATOM 3862 O O . PRO B 1 154 ? -20.578 10.867 -5.176 1 87.88 154 PRO B O 1
ATOM 3865 N N . LEU B 1 155 ? -19.453 12.727 -4.852 1 89.56 155 LEU B N 1
ATOM 3866 C CA . LEU B 1 155 ? -18.188 12.109 -5.215 1 89.56 155 LEU B CA 1
ATOM 3867 C C . LEU B 1 155 ? -17.766 11.078 -4.168 1 89.56 155 LEU B C 1
ATOM 3869 O O . LEU B 1 155 ? -17.203 10.039 -4.508 1 89.56 155 LEU B O 1
ATOM 3873 N N . LEU B 1 156 ? -17.953 11.438 -2.953 1 90.19 156 LEU B N 1
ATOM 3874 C CA . LEU B 1 156 ? -17.625 10.508 -1.876 1 90.19 156 LEU B CA 1
ATOM 3875 C C . LEU B 1 156 ? -18.484 9.25 -1.966 1 90.19 156 LEU B C 1
ATOM 3877 O O . LEU B 1 156 ? -17.969 8.141 -1.78 1 90.19 156 LEU B O 1
ATOM 3881 N N . ASP B 1 157 ? -19.797 9.43 -2.244 1 90.94 157 ASP B N 1
ATOM 3882 C CA . ASP B 1 157 ? -20.688 8.281 -2.412 1 90.94 157 ASP B CA 1
ATOM 3883 C C . ASP B 1 157 ? -20.219 7.398 -3.568 1 90.94 157 ASP B C 1
ATOM 3885 O O . ASP B 1 157 ? -20.125 6.176 -3.422 1 90.94 157 ASP B O 1
ATOM 3889 N N . LEU B 1 158 ? -19.938 8.023 -4.637 1 92.94 158 LEU B N 1
ATOM 3890 C CA . LEU B 1 158 ? -19.516 7.309 -5.836 1 92.94 158 LEU B CA 1
ATOM 3891 C C . LEU B 1 158 ? -18.188 6.605 -5.609 1 92.94 158 LEU B C 1
ATOM 3893 O O . LEU B 1 158 ? -18.031 5.434 -5.965 1 92.94 158 LEU B O 1
ATOM 3897 N N . SER B 1 159 ? -17.266 7.297 -5.031 1 93.75 159 SER B N 1
ATOM 3898 C CA . SER B 1 159 ? -15.938 6.73 -4.82 1 93.75 159 SER B CA 1
ATOM 3899 C C . SER B 1 159 ? -15.984 5.551 -3.855 1 93.75 159 SER B C 1
ATOM 3901 O O . SER B 1 159 ? -15.281 4.555 -4.051 1 93.75 159 SER B O 1
ATOM 3903 N N . SER B 1 160 ? -16.797 5.684 -2.822 1 93.25 160 SER B N 1
ATOM 3904 C CA . SER B 1 160 ? -16.922 4.59 -1.864 1 93.25 160 SER B CA 1
ATOM 3905 C C . SER B 1 160 ? -17.5 3.344 -2.523 1 93.25 160 SER B C 1
ATOM 3907 O O . SER B 1 160 ? -17.031 2.23 -2.277 1 93.25 160 SER B O 1
ATOM 3909 N N . GLU B 1 161 ? -18.484 3.572 -3.297 1 93.38 161 GLU B N 1
ATOM 3910 C CA . GLU B 1 161 ? -19.078 2.457 -4.023 1 93.38 161 GLU B CA 1
ATOM 3911 C C . GLU B 1 161 ? -18.078 1.844 -5.008 1 93.38 161 GLU B C 1
ATOM 3913 O O . GLU B 1 161 ? -18 0.621 -5.141 1 93.38 161 GLU B O 1
ATOM 3918 N N . LEU B 1 162 ? -17.375 2.666 -5.672 1 94.38 162 LEU B N 1
ATOM 3919 C CA . LEU B 1 162 ? -16.422 2.217 -6.668 1 94.38 162 LEU B CA 1
ATOM 3920 C C . LEU B 1 162 ? -15.297 1.418 -6.016 1 94.38 162 LEU B C 1
ATOM 3922 O O . LEU B 1 162 ? -14.836 0.416 -6.566 1 94.38 162 LEU B O 1
ATOM 3926 N N . VAL B 1 163 ? -14.852 1.86 -4.887 1 94.69 163 VAL B N 1
ATOM 3927 C CA . VAL B 1 163 ? -13.789 1.15 -4.176 1 94.69 163 VAL B CA 1
ATOM 3928 C C . VAL B 1 163 ? -14.258 -0.26 -3.828 1 94.69 163 VAL B C 1
ATOM 3930 O O . VAL B 1 163 ? -13.539 -1.233 -4.047 1 94.69 163 VAL B O 1
ATOM 3933 N N . GLY B 1 164 ? -15.492 -0.354 -3.285 1 94.38 164 GLY B N 1
ATOM 3934 C CA . GLY B 1 164 ? -16.047 -1.667 -2.988 1 94.38 164 GLY B CA 1
ATOM 3935 C C . GLY B 1 164 ? -16.172 -2.549 -4.215 1 94.38 164 GLY B C 1
ATOM 3936 O O . GLY B 1 164 ? -15.836 -3.734 -4.176 1 94.38 164 GLY B O 1
ATOM 3937 N N . ALA B 1 165 ? -16.609 -1.958 -5.293 1 92.5 165 ALA B N 1
ATOM 3938 C CA . ALA B 1 165 ? -16.781 -2.701 -6.539 1 92.5 165 ALA B CA 1
ATOM 3939 C C . ALA B 1 165 ? -15.438 -3.123 -7.125 1 92.5 165 ALA B C 1
ATOM 3941 O O . ALA B 1 165 ? -15.312 -4.223 -7.672 1 92.5 165 ALA B O 1
ATOM 3942 N N . SER B 1 166 ? -14.492 -2.248 -7.105 1 93.69 166 SER B N 1
ATOM 3943 C CA . SER B 1 166 ? -13.156 -2.559 -7.609 1 93.69 166 SER B CA 1
ATOM 3944 C C . SER B 1 166 ? -12.5 -3.67 -6.797 1 93.69 166 SER B C 1
ATOM 3946 O O . SER B 1 166 ? -11.852 -4.555 -7.355 1 93.69 166 SER B O 1
ATOM 3948 N N . TYR B 1 167 ? -12.672 -3.576 -5.512 1 93.38 167 TYR B N 1
ATOM 3949 C CA . TYR B 1 167 ? -12.172 -4.617 -4.621 1 93.38 167 TYR B CA 1
ATOM 3950 C C . TYR B 1 167 ? -12.766 -5.973 -4.984 1 93.38 167 TYR B C 1
ATOM 3952 O O . TYR B 1 167 ? -12.047 -6.973 -5.059 1 93.38 167 TYR B O 1
ATOM 3960 N N . ARG B 1 168 ? -14.031 -6.008 -5.176 1 88.75 168 ARG B N 1
ATOM 3961 C CA . ARG B 1 168 ? -14.727 -7.227 -5.562 1 88.75 168 ARG B CA 1
ATOM 3962 C C . ARG B 1 168 ? -14.148 -7.805 -6.852 1 88.75 168 ARG B C 1
ATOM 3964 O O . ARG B 1 168 ? -13.891 -9.008 -6.934 1 88.75 168 ARG B O 1
ATOM 3971 N N . ARG B 1 169 ? -13.984 -6.992 -7.777 1 87.19 169 ARG B N 1
ATOM 3972 C CA . ARG B 1 169 ? -13.438 -7.43 -9.055 1 87.19 169 ARG B CA 1
ATOM 3973 C C . ARG B 1 169 ? -12.031 -7.988 -8.875 1 87.19 169 ARG B C 1
ATOM 3975 O O . ARG B 1 169 ? -11.695 -9.031 -9.445 1 87.19 169 ARG B O 1
ATOM 3982 N N . VAL B 1 170 ? -11.25 -7.328 -8.141 1 86.56 170 VAL B N 1
ATOM 3983 C CA . VAL B 1 170 ? -9.852 -7.703 -7.961 1 86.56 170 VAL B CA 1
ATOM 3984 C C . VAL B 1 170 ? -9.766 -9.047 -7.242 1 86.56 170 VAL B C 1
ATOM 3986 O O . VAL B 1 170 ? -8.992 -9.922 -7.637 1 86.56 170 VAL B O 1
ATOM 3989 N N . ILE B 1 171 ? -10.562 -9.203 -6.168 1 87.56 171 ILE B N 1
ATOM 3990 C CA . ILE B 1 171 ? -10.484 -10.438 -5.391 1 87.56 171 ILE B CA 1
ATOM 3991 C C . ILE B 1 171 ? -10.93 -11.617 -6.254 1 87.56 171 ILE B C 1
ATOM 3993 O O . ILE B 1 171 ? -10.344 -12.703 -6.176 1 87.56 171 ILE B O 1
ATOM 3997 N N . LEU B 1 172 ? -11.906 -11.461 -7.109 1 82.69 172 LEU B N 1
ATOM 3998 C CA . LEU B 1 172 ? -12.375 -12.516 -8 1 82.69 172 LEU B CA 1
ATOM 3999 C C . LEU B 1 172 ? -11.297 -12.875 -9.016 1 82.69 172 LEU B C 1
ATOM 4001 O O . LEU B 1 172 ? -11.109 -14.055 -9.336 1 82.69 172 LEU B O 1
ATOM 4005 N N . GLU B 1 173 ? -10.602 -11.898 -9.484 1 79.19 173 GLU B N 1
ATOM 4006 C CA . GLU B 1 173 ? -9.508 -12.141 -10.422 1 79.19 173 GLU B CA 1
ATOM 4007 C C . GLU B 1 173 ? -8.367 -12.906 -9.742 1 79.19 173 GLU B C 1
ATOM 4009 O O . GLU B 1 173 ? -7.785 -13.812 -10.336 1 79.19 173 GLU B O 1
ATOM 4014 N N . LEU B 1 174 ? -8.086 -12.523 -8.555 1 77.44 174 LEU B N 1
ATOM 4015 C CA . LEU B 1 174 ? -6.988 -13.141 -7.824 1 77.44 174 LEU B CA 1
ATOM 4016 C C . LEU B 1 174 ? -7.305 -14.594 -7.492 1 77.44 174 LEU B C 1
ATOM 4018 O O . LEU B 1 174 ? -6.41 -15.445 -7.484 1 77.44 174 LEU B O 1
ATOM 4022 N N . MET B 1 175 ? -8.523 -14.906 -7.223 1 75.94 175 MET B N 1
ATOM 4023 C CA . MET B 1 175 ? -8.945 -16.266 -6.859 1 75.94 175 MET B CA 1
ATOM 4024 C C . MET B 1 175 ? -8.672 -17.234 -8 1 75.94 175 MET B C 1
ATOM 4026 O O . MET B 1 175 ? -8.57 -18.438 -7.781 1 75.94 175 MET B O 1
ATOM 4030 N N . THR B 1 176 ? -8.578 -16.688 -9.195 1 71.88 176 THR B N 1
ATOM 4031 C CA . THR B 1 176 ? -8.367 -17.562 -10.344 1 71.88 176 THR B CA 1
ATOM 4032 C C . THR B 1 176 ? -6.945 -17.406 -10.883 1 71.88 176 THR B C 1
ATOM 4034 O O . THR B 1 176 ? -6.59 -18 -11.898 1 71.88 176 THR B O 1
ATOM 4037 N N . SER B 1 177 ? -6.199 -16.516 -10.227 1 68.75 177 SER B N 1
ATOM 4038 C CA . SER B 1 177 ? -4.824 -16.328 -10.672 1 68.75 177 SER B CA 1
ATOM 4039 C C . SER B 1 177 ? -3.945 -17.5 -10.258 1 68.75 177 SER B C 1
ATOM 4041 O O . SER B 1 177 ? -4.125 -18.062 -9.18 1 68.75 177 SER B O 1
ATOM 4043 N N . ASP B 1 178 ? -3.021 -17.797 -11.102 1 61.56 178 ASP B N 1
ATOM 4044 C CA . ASP B 1 178 ? -2.174 -18.969 -10.898 1 61.56 178 ASP B CA 1
ATOM 4045 C C . ASP B 1 178 ? -1.412 -18.875 -9.578 1 61.56 178 ASP B C 1
ATOM 4047 O O . ASP B 1 178 ? -1.35 -19.859 -8.828 1 61.56 178 ASP B O 1
ATOM 4051 N N . ILE B 1 179 ? -0.933 -17.734 -9.328 1 55.41 179 ILE B N 1
ATOM 4052 C CA . ILE B 1 179 ? -0.063 -17.578 -8.164 1 55.41 179 ILE B CA 1
ATOM 4053 C C . ILE B 1 179 ? -0.876 -17.75 -6.883 1 55.41 179 ILE B C 1
ATOM 4055 O O . ILE B 1 179 ? -0.445 -18.438 -5.953 1 55.41 179 ILE B O 1
ATOM 4059 N N . VAL B 1 180 ? -2.045 -17.219 -6.844 1 64.12 180 VAL B N 1
ATOM 4060 C CA . VAL B 1 180 ? -2.863 -17.266 -5.641 1 64.12 180 VAL B CA 1
ATOM 4061 C C . VAL B 1 180 ? -3.418 -18.672 -5.453 1 64.12 180 VAL B C 1
ATOM 4063 O O . VAL B 1 180 ? -3.408 -19.219 -4.344 1 64.12 180 VAL B O 1
ATOM 4066 N N . VAL B 1 181 ? -3.721 -19.297 -6.566 1 65.19 181 VAL B N 1
ATOM 4067 C CA . VAL B 1 181 ? -4.238 -20.656 -6.492 1 65.19 181 VAL B CA 1
ATOM 4068 C C . VAL B 1 181 ? -3.15 -21.609 -5.98 1 65.19 181 VAL B C 1
ATOM 4070 O O . VAL B 1 181 ? -3.412 -22.469 -5.141 1 65.19 181 VAL B O 1
ATOM 4073 N N . GLU B 1 182 ? -2.008 -21.344 -6.496 1 65.62 182 GLU B N 1
ATOM 4074 C CA . GLU B 1 182 ? -0.893 -22.172 -6.047 1 65.62 182 GLU B CA 1
ATOM 4075 C C . GLU B 1 182 ? -0.595 -21.938 -4.566 1 65.62 182 GLU B C 1
ATOM 4077 O O . GLU B 1 182 ? -0.3 -22.875 -3.83 1 65.62 182 GLU B O 1
ATOM 4082 N N . SER B 1 183 ? -0.682 -20.75 -4.203 1 63.09 183 SER B N 1
ATOM 4083 C CA . SER B 1 183 ? -0.417 -20.406 -2.807 1 63.09 183 SER B CA 1
ATOM 4084 C C . SER B 1 183 ? -1.469 -21.016 -1.883 1 63.09 183 SER B C 1
ATOM 4086 O O . SER B 1 183 ? -1.157 -21.422 -0.762 1 63.09 183 SER B O 1
ATOM 4088 N N . LEU B 1 184 ? -2.607 -21.078 -2.424 1 63.16 184 LEU B N 1
ATOM 4089 C CA . LEU B 1 184 ? -3.703 -21.594 -1.622 1 63.16 184 LEU B CA 1
ATOM 4090 C C . LEU B 1 184 ? -3.652 -23.125 -1.568 1 63.16 184 LEU B C 1
ATOM 4092 O O . LEU B 1 184 ? -4.23 -23.734 -0.668 1 63.16 184 LEU B O 1
ATOM 4096 N N . ARG B 1 185 ? -2.943 -23.641 -2.547 1 62.78 185 ARG B N 1
ATOM 4097 C CA . ARG B 1 185 ? -2.807 -25.094 -2.617 1 62.78 185 ARG B CA 1
ATOM 4098 C C . ARG B 1 185 ? -1.623 -25.578 -1.783 1 62.78 185 ARG B C 1
ATOM 4100 O O . ARG B 1 185 ? -1.634 -26.703 -1.268 1 62.78 185 ARG B O 1
ATOM 4107 N N . SER B 1 186 ? -0.587 -24.719 -1.877 1 56.59 186 SER B N 1
ATOM 4108 C CA . SER B 1 186 ? 0.651 -25.172 -1.25 1 56.59 186 SER B CA 1
ATOM 4109 C C . SER B 1 186 ? 0.459 -25.422 0.244 1 56.59 186 SER B C 1
ATOM 4111 O O . SER B 1 186 ? -0.295 -24.703 0.901 1 56.59 186 SER B O 1
ATOM 4113 N N . GLU B 1 187 ? 0.619 -26.641 0.562 1 54.31 187 GLU B N 1
ATOM 4114 C CA . GLU B 1 187 ? 0.577 -26.984 1.98 1 54.31 187 GLU B CA 1
ATOM 4115 C C . GLU B 1 187 ? 1.512 -26.094 2.793 1 54.31 187 GLU B C 1
ATOM 4117 O O . GLU B 1 187 ? 1.309 -25.906 3.994 1 54.31 187 GLU B O 1
ATOM 4122 N N . GLY B 1 188 ? 2.51 -25.5 2.074 1 59.78 188 GLY B N 1
ATOM 4123 C CA . GLY B 1 188 ? 3.492 -24.719 2.814 1 59.78 188 GLY B CA 1
ATOM 4124 C C . GLY B 1 188 ? 3.193 -23.234 2.826 1 59.78 188 GLY B C 1
ATOM 4125 O O . GLY B 1 188 ? 2.199 -22.781 2.246 1 59.78 188 GLY B O 1
ATOM 4126 N N . GLU B 1 189 ? 3.881 -22.641 3.721 1 67.75 189 GLU B N 1
ATOM 4127 C CA . GLU B 1 189 ? 3.686 -21.203 3.941 1 67.75 189 GLU B CA 1
ATOM 4128 C C . GLU B 1 189 ? 4.422 -20.375 2.891 1 67.75 189 GLU B C 1
ATOM 4130 O O . GLU B 1 189 ? 4.273 -19.156 2.844 1 67.75 189 GLU B O 1
ATOM 4135 N N . THR B 1 190 ? 5.211 -21.25 2.031 1 78.75 190 THR B N 1
ATOM 4136 C CA . THR B 1 190 ? 6 -20.484 1.069 1 78.75 190 THR B CA 1
ATOM 4137 C C . THR B 1 190 ? 5.641 -20.875 -0.36 1 78.75 190 THR B C 1
ATOM 4139 O O . THR B 1 190 ? 5.047 -21.938 -0.588 1 78.75 190 THR B O 1
ATOM 4142 N N . VAL B 1 191 ? 5.887 -20.125 -1.327 1 80.75 191 VAL B N 1
ATOM 4143 C CA . VAL B 1 191 ? 5.746 -20.344 -2.762 1 80.75 191 VAL B CA 1
ATOM 4144 C C . VAL B 1 191 ? 7.094 -20.141 -3.451 1 80.75 191 VAL B C 1
ATOM 4146 O O . VAL B 1 191 ? 7.828 -19.203 -3.131 1 80.75 191 VAL B O 1
ATOM 4149 N N . ASP B 1 192 ? 7.508 -21.078 -4.277 1 88.69 192 ASP B N 1
ATOM 4150 C CA . ASP B 1 192 ? 8.703 -20.891 -5.09 1 88.69 192 ASP B CA 1
ATOM 4151 C C . ASP B 1 192 ? 8.469 -19.859 -6.191 1 88.69 192 ASP B C 1
ATOM 4153 O O . ASP B 1 192 ? 7.676 -20.094 -7.109 1 88.69 192 ASP B O 1
ATOM 4157 N N . VAL B 1 193 ? 9.148 -18.719 -6.102 1 91.62 193 VAL B N 1
ATOM 4158 C CA . VAL B 1 193 ? 8.844 -17.625 -7.008 1 91.62 193 VAL B CA 1
ATOM 4159 C C . VAL B 1 193 ? 10.117 -16.859 -7.359 1 91.62 193 VAL B C 1
ATOM 4161 O O . VAL B 1 193 ? 11.078 -16.859 -6.582 1 91.62 193 VAL B O 1
ATOM 4164 N N . ALA B 1 194 ? 10.164 -16.344 -8.562 1 96.31 194 ALA B N 1
ATOM 4165 C CA . ALA B 1 194 ? 11.18 -15.344 -8.914 1 96.31 194 ALA B CA 1
ATOM 4166 C C . ALA B 1 194 ? 10.773 -13.953 -8.438 1 96.31 194 ALA B C 1
ATOM 4168 O O . ALA B 1 194 ? 9.617 -13.547 -8.602 1 96.31 194 ALA B O 1
ATOM 4169 N N . VAL B 1 195 ? 11.672 -13.32 -7.809 1 96.94 195 VAL B N 1
ATOM 4170 C CA . VAL B 1 195 ? 11.445 -11.969 -7.301 1 96.94 195 VAL B CA 1
ATOM 4171 C C . VAL B 1 195 ? 12.398 -11 -7.988 1 96.94 195 VAL B C 1
ATOM 4173 O O . VAL B 1 195 ? 13.586 -11.297 -8.172 1 96.94 195 VAL B O 1
ATOM 4176 N N . GLY B 1 196 ? 11.859 -9.867 -8.375 1 97.5 196 GLY B N 1
ATOM 4177 C CA . GLY B 1 196 ? 12.672 -8.82 -8.984 1 97.5 196 GLY B CA 1
ATOM 4178 C C . GLY B 1 196 ? 12.367 -7.438 -8.43 1 97.5 196 GLY B C 1
ATOM 4179 O O . GLY B 1 196 ? 11.219 -7.133 -8.102 1 97.5 196 GLY B O 1
ATOM 4180 N N . PHE B 1 197 ? 13.383 -6.703 -8.32 1 96.88 197 PHE B N 1
ATOM 4181 C CA . PHE B 1 197 ? 13.25 -5.289 -7.996 1 96.88 197 PHE B CA 1
ATOM 4182 C C . PHE B 1 197 ? 13.82 -4.422 -9.109 1 96.88 197 PHE B C 1
ATOM 4184 O O . PHE B 1 197 ? 14.812 -4.785 -9.742 1 96.88 197 PHE B O 1
ATOM 4191 N N . VAL B 1 198 ? 13.188 -3.32 -9.367 1 95.69 198 VAL B N 1
ATOM 4192 C CA . VAL B 1 198 ? 13.695 -2.277 -10.258 1 95.69 198 VAL B CA 1
ATOM 4193 C C . VAL B 1 198 ? 13.836 -0.966 -9.484 1 95.69 198 VAL B C 1
ATOM 4195 O O . VAL B 1 198 ? 12.938 -0.576 -8.742 1 95.69 198 VAL B O 1
ATOM 4198 N N . ASP B 1 199 ? 14.883 -0.342 -9.648 1 92.94 199 ASP B N 1
ATOM 4199 C CA . ASP B 1 199 ? 15.148 0.901 -8.938 1 92.94 199 ASP B CA 1
ATOM 4200 C C . ASP B 1 199 ? 15.602 2.002 -9.891 1 92.94 199 ASP B C 1
ATOM 4202 O O . ASP B 1 199 ? 16.344 1.737 -10.844 1 92.94 199 ASP B O 1
ATOM 4206 N N . VAL B 1 200 ? 15.109 3.199 -9.602 1 90.31 200 VAL B N 1
ATOM 4207 C CA . VAL B 1 200 ? 15.57 4.359 -10.359 1 90.31 200 VAL B CA 1
ATOM 4208 C C . VAL B 1 200 ? 17.016 4.684 -9.977 1 90.31 200 VAL B C 1
ATOM 4210 O O . VAL B 1 200 ? 17.297 4.957 -8.805 1 90.31 200 VAL B O 1
ATOM 4213 N N . VAL B 1 201 ? 17.938 4.648 -10.922 1 87.19 201 VAL B N 1
ATOM 4214 C CA . VAL B 1 201 ? 19.344 4.922 -10.656 1 87.19 201 VAL B CA 1
ATOM 4215 C C . VAL B 1 201 ? 19.562 6.426 -10.5 1 87.19 201 VAL B C 1
ATOM 4217 O O . VAL B 1 201 ? 19.094 7.215 -11.328 1 87.19 201 VAL B O 1
ATOM 4220 N N . GLY B 1 202 ? 20.219 6.812 -9.43 1 82.88 202 GLY B N 1
ATOM 4221 C CA . GLY B 1 202 ? 20.516 8.211 -9.18 1 82.88 202 GLY B CA 1
ATOM 4222 C C . GLY B 1 202 ? 19.375 8.961 -8.523 1 82.88 202 GLY B C 1
ATOM 4223 O O . GLY B 1 202 ? 19.359 10.195 -8.516 1 82.88 202 GLY B O 1
ATOM 4224 N N . TYR B 1 203 ? 18.375 8.32 -8.078 1 82.31 203 TYR B N 1
ATOM 4225 C CA . TYR B 1 203 ? 17.172 8.922 -7.496 1 82.31 203 TYR B CA 1
ATOM 4226 C C . TYR B 1 203 ? 17.531 9.836 -6.328 1 82.31 203 TYR B C 1
ATOM 4228 O O . TYR B 1 203 ? 16.984 10.922 -6.188 1 82.31 203 TYR B O 1
ATOM 4236 N N . THR B 1 204 ? 18.422 9.32 -5.508 1 75.94 204 THR B N 1
ATOM 4237 C CA . THR B 1 204 ? 18.766 10.078 -4.312 1 75.94 204 THR B CA 1
ATOM 4238 C C . THR B 1 204 ? 19.328 11.453 -4.688 1 75.94 204 THR B C 1
ATOM 4240 O O . THR B 1 204 ? 18.938 12.469 -4.109 1 75.94 204 THR B O 1
ATOM 4243 N N . SER B 1 205 ? 20.203 11.453 -5.66 1 78.69 205 SER B N 1
ATOM 4244 C CA . SER B 1 205 ? 20.734 12.719 -6.156 1 78.69 205 SER B CA 1
ATOM 4245 C C . SER B 1 205 ? 19.656 13.547 -6.84 1 78.69 205 SER B C 1
ATOM 4247 O O . SER B 1 205 ? 19.609 14.766 -6.668 1 78.69 205 SER B O 1
ATOM 4249 N N . LEU B 1 206 ? 18.828 12.906 -7.582 1 80.06 206 LEU B N 1
ATOM 4250 C CA . LEU B 1 206 ? 17.75 13.57 -8.297 1 80.06 206 LEU B CA 1
ATOM 4251 C C . LEU B 1 206 ? 16.75 14.203 -7.324 1 80.06 206 LEU B C 1
ATOM 4253 O O . LEU B 1 206 ? 16.312 15.344 -7.527 1 80.06 206 LEU B O 1
ATOM 4257 N N . SER B 1 207 ? 16.406 13.469 -6.328 1 81.44 207 SER B N 1
ATOM 4258 C CA . SER B 1 207 ? 15.414 13.938 -5.359 1 81.44 207 SER B CA 1
ATOM 4259 C C . SER B 1 207 ? 15.93 15.148 -4.59 1 81.44 207 SER B C 1
ATOM 4261 O O . SER B 1 207 ? 15.141 15.945 -4.07 1 81.44 207 SER B O 1
ATOM 4263 N N . ALA B 1 208 ? 17.25 15.289 -4.516 1 76.94 208 ALA B N 1
ATOM 4264 C CA . ALA B 1 208 ? 17.875 16.422 -3.818 1 76.94 208 ALA B CA 1
ATOM 4265 C C . ALA B 1 208 ? 17.938 17.641 -4.719 1 76.94 208 ALA B C 1
ATOM 4267 O O . ALA B 1 208 ? 17.953 18.781 -4.234 1 76.94 208 ALA B O 1
ATOM 4268 N N . ARG B 1 209 ? 17.938 17.375 -6.004 1 77.69 209 ARG B N 1
ATOM 4269 C CA . ARG B 1 209 ? 18.234 18.469 -6.926 1 77.69 209 ARG B CA 1
ATOM 4270 C C . ARG B 1 209 ? 16.969 18.984 -7.594 1 77.69 209 ARG B C 1
ATOM 4272 O O . ARG B 1 209 ? 16.891 20.156 -7.973 1 77.69 209 ARG B O 1
ATOM 4279 N N . VAL B 1 210 ? 16.031 18.141 -7.793 1 75.88 210 VAL B N 1
ATOM 4280 C CA . VAL B 1 210 ? 14.844 18.484 -8.57 1 75.88 210 VAL B CA 1
ATOM 4281 C C . VAL B 1 210 ? 13.766 19.047 -7.648 1 75.88 210 VAL B C 1
ATOM 4283 O O . VAL B 1 210 ? 13.703 18.688 -6.469 1 75.88 210 VAL B O 1
ATOM 4286 N N . ASP B 1 211 ? 13.078 19.953 -8.141 1 79.69 211 ASP B N 1
ATOM 4287 C CA . ASP B 1 211 ? 11.945 20.469 -7.367 1 79.69 211 ASP B CA 1
ATOM 4288 C C . ASP B 1 211 ? 10.852 19.422 -7.234 1 79.69 211 ASP B C 1
ATOM 4290 O O . ASP B 1 211 ? 10.852 18.406 -7.945 1 79.69 211 ASP B O 1
ATOM 4294 N N . PRO B 1 212 ? 10 19.594 -6.355 1 77.31 212 PRO B N 1
ATOM 4295 C CA . PRO B 1 212 ? 8.969 18.594 -6.035 1 77.31 212 PRO B CA 1
ATOM 4296 C C . PRO B 1 212 ? 8.133 18.203 -7.25 1 77.31 212 PRO B C 1
ATOM 4298 O O . PRO B 1 212 ? 7.781 17.031 -7.414 1 77.31 212 PRO B O 1
ATOM 4301 N N . SER B 1 213 ? 7.816 19.188 -8.055 1 77.94 213 SER B N 1
ATOM 4302 C CA . SER B 1 213 ? 7.051 18.891 -9.266 1 77.94 213 SER B CA 1
ATOM 4303 C C . SER B 1 213 ? 7.832 17.984 -10.203 1 77.94 213 SER B C 1
ATOM 4305 O O . SER B 1 213 ? 7.262 17.078 -10.812 1 77.94 213 SER B O 1
ATOM 4307 N N . GLY B 1 214 ? 9.102 18.328 -10.305 1 81.12 214 GLY B N 1
ATOM 4308 C CA . GLY B 1 214 ? 9.969 17.484 -11.117 1 81.12 214 GLY B CA 1
ATOM 4309 C C . GLY B 1 214 ? 10.086 16.062 -10.586 1 81.12 214 GLY B C 1
ATOM 4310 O O . GLY B 1 214 ? 10.047 15.102 -11.352 1 81.12 214 GLY B O 1
ATOM 4311 N N . LEU B 1 215 ? 10.172 15.969 -9.32 1 83 215 LEU B N 1
ATOM 4312 C CA . LEU B 1 215 ? 10.258 14.648 -8.695 1 83 215 LEU B CA 1
ATOM 4313 C C . LEU B 1 215 ? 8.977 13.859 -8.93 1 83 215 LEU B C 1
ATOM 4315 O O . LEU B 1 215 ? 9.023 12.656 -9.203 1 83 215 LEU B O 1
ATOM 4319 N N . ASP B 1 216 ? 7.848 14.516 -8.828 1 80.25 216 ASP B N 1
ATOM 4320 C CA . ASP B 1 216 ? 6.551 13.891 -9.07 1 80.25 216 ASP B CA 1
ATOM 4321 C C . ASP B 1 216 ? 6.465 13.344 -10.492 1 80.25 216 ASP B C 1
ATOM 4323 O O . ASP B 1 216 ? 5.922 12.25 -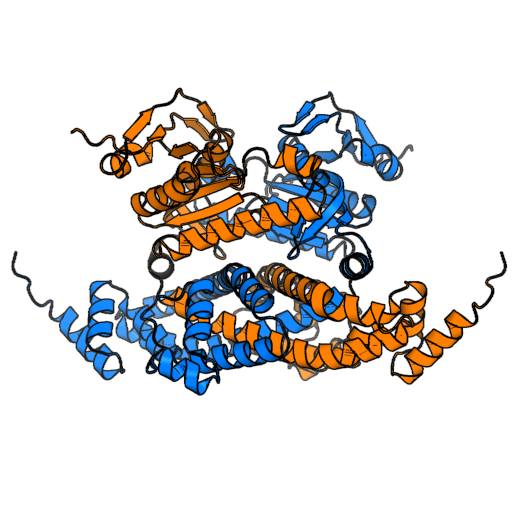10.711 1 80.25 216 ASP B O 1
ATOM 4327 N N . GLU B 1 217 ? 6.988 14.078 -11.359 1 81.81 217 GLU B N 1
ATOM 4328 C CA . GLU B 1 217 ? 6.965 13.672 -12.766 1 81.81 217 GLU B CA 1
ATOM 4329 C C . GLU B 1 217 ? 7.805 12.414 -12.984 1 81.81 217 GLU B C 1
ATOM 4331 O O . GLU B 1 217 ? 7.402 11.516 -13.727 1 81.81 217 GLU B O 1
ATOM 4336 N N . VAL B 1 218 ? 8.961 12.406 -12.398 1 83.69 218 VAL B N 1
ATOM 4337 C CA . VAL B 1 218 ? 9.867 11.273 -12.531 1 83.69 218 VAL B CA 1
ATOM 4338 C C . VAL B 1 218 ? 9.219 10.016 -11.945 1 83.69 218 VAL B C 1
ATOM 4340 O O . VAL B 1 218 ? 9.234 8.953 -12.562 1 83.69 218 VAL B O 1
ATOM 4343 N N . LEU B 1 219 ? 8.609 10.164 -10.789 1 83.56 219 LEU B N 1
ATOM 4344 C CA . LEU B 1 219 ? 7.98 9.031 -10.117 1 83.56 219 LEU B CA 1
ATOM 4345 C C . LEU B 1 219 ? 6.773 8.539 -10.906 1 83.56 219 LEU B C 1
ATOM 4347 O O . LEU B 1 219 ? 6.566 7.328 -11.031 1 83.56 219 LEU B O 1
ATOM 4351 N N . THR B 1 220 ? 6 9.477 -11.461 1 79.69 220 THR B N 1
ATOM 4352 C CA . THR B 1 220 ? 4.832 9.125 -12.266 1 79.69 220 THR B CA 1
ATOM 4353 C C . THR B 1 220 ? 5.246 8.367 -13.516 1 79.69 220 THR B C 1
ATOM 4355 O O . THR B 1 220 ? 4.625 7.359 -13.875 1 79.69 220 THR B O 1
ATOM 4358 N N . ARG B 1 221 ? 6.234 8.812 -14.109 1 82.94 221 ARG B N 1
ATOM 4359 C CA . ARG B 1 221 ? 6.73 8.156 -15.32 1 82.94 221 ARG B CA 1
ATOM 4360 C C . ARG B 1 221 ? 7.266 6.766 -15 1 82.94 221 ARG B C 1
ATOM 4362 O O . ARG B 1 221 ? 7.016 5.812 -15.742 1 82.94 221 ARG B O 1
ATOM 4369 N N . PHE B 1 222 ? 8.016 6.711 -13.938 1 87.5 222 PHE B N 1
ATOM 4370 C CA . PHE B 1 222 ? 8.555 5.426 -13.508 1 87.5 222 PHE B CA 1
ATOM 4371 C C . PHE B 1 222 ? 7.43 4.426 -13.25 1 87.5 222 PHE B C 1
ATOM 4373 O O . PHE B 1 222 ? 7.473 3.295 -13.742 1 87.5 222 PHE B O 1
ATOM 4380 N N . GLU B 1 223 ? 6.48 4.848 -12.5 1 82.31 223 GLU B N 1
ATOM 4381 C CA . GLU B 1 223 ? 5.344 3.984 -12.195 1 82.31 223 GLU B CA 1
ATOM 4382 C C . GLU B 1 223 ? 4.617 3.557 -13.469 1 82.31 223 GLU B C 1
ATOM 4384 O O . GLU B 1 223 ? 4.215 2.398 -13.594 1 82.31 223 GLU B O 1
ATOM 4389 N N . SER B 1 224 ? 4.465 4.48 -14.367 1 80.81 224 SER B N 1
ATOM 4390 C CA . SER B 1 224 ? 3.812 4.188 -15.641 1 80.81 224 SER B CA 1
ATOM 4391 C C . SER B 1 224 ? 4.59 3.141 -16.422 1 80.81 224 SER B C 1
ATOM 4393 O O . SER B 1 224 ? 3.996 2.234 -17.016 1 80.81 224 SER B O 1
ATOM 4395 N N . ASP B 1 225 ? 5.863 3.271 -16.422 1 86.44 225 ASP B N 1
ATOM 4396 C CA . ASP B 1 225 ? 6.711 2.318 -17.125 1 86.44 225 ASP B CA 1
ATOM 4397 C C . ASP B 1 225 ? 6.594 0.923 -16.516 1 86.44 225 ASP B C 1
ATOM 4399 O O . ASP B 1 225 ? 6.52 -0.071 -17.25 1 86.44 225 ASP B O 1
ATOM 4403 N N . CYS B 1 226 ? 6.641 0.866 -15.219 1 88.06 226 CYS B N 1
ATOM 4404 C CA . CYS B 1 226 ? 6.508 -0.411 -14.523 1 88.06 226 CYS B CA 1
ATOM 4405 C C . CYS B 1 226 ? 5.164 -1.061 -14.828 1 88.06 226 CYS B C 1
ATOM 4407 O O . CYS B 1 226 ? 5.09 -2.268 -15.062 1 88.06 226 CYS B O 1
ATOM 4409 N N . GLN B 1 227 ? 4.164 -0.271 -14.852 1 80.12 227 GLN B N 1
ATOM 4410 C CA . GLN B 1 227 ? 2.828 -0.788 -15.117 1 80.12 227 GLN B CA 1
ATOM 4411 C C . GLN B 1 227 ? 2.705 -1.289 -16.547 1 80.12 227 GLN B C 1
ATOM 4413 O O . GLN B 1 227 ? 2.059 -2.307 -16.812 1 80.12 227 GLN B O 1
ATOM 4418 N N . ALA B 1 228 ? 3.289 -0.582 -17.469 1 80.06 228 ALA B N 1
ATOM 4419 C CA . 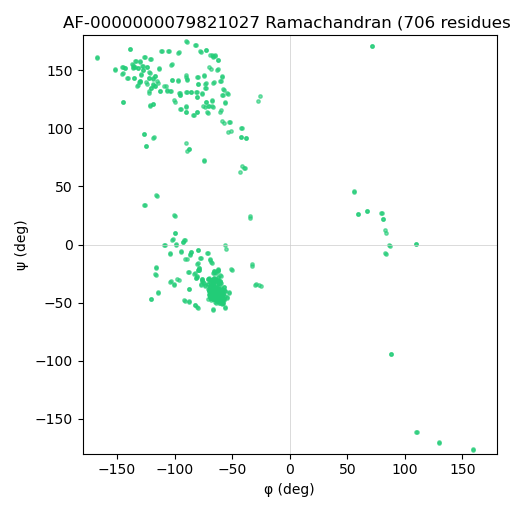ALA B 1 228 ? 3.268 -0.981 -18.875 1 80.06 228 ALA B CA 1
ATOM 4420 C C . ALA B 1 228 ? 3.924 -2.346 -19.062 1 80.06 228 ALA B C 1
ATOM 4422 O O . ALA B 1 228 ? 3.484 -3.141 -19.906 1 80.06 228 ALA B O 1
ATOM 4423 N N . VAL B 1 229 ? 4.902 -2.621 -18.281 1 84.94 229 VAL B N 1
ATOM 4424 C CA . VAL B 1 229 ? 5.625 -3.885 -18.375 1 84.94 229 VAL B CA 1
ATOM 4425 C C . VAL B 1 229 ? 4.719 -5.031 -17.938 1 84.94 229 VAL B C 1
ATOM 4427 O O . VAL B 1 229 ? 4.664 -6.074 -18.594 1 84.94 229 VAL B O 1
ATOM 4430 N N . VAL B 1 230 ? 4.035 -4.871 -16.859 1 81.88 230 VAL B N 1
ATOM 4431 C CA . VAL B 1 230 ? 3.176 -5.93 -16.344 1 81.88 230 VAL B CA 1
ATOM 4432 C C . VAL B 1 230 ? 1.988 -6.137 -17.281 1 81.88 230 VAL B C 1
ATOM 4434 O O . VAL B 1 230 ? 1.502 -7.258 -17.438 1 81.88 230 VAL B O 1
ATOM 4437 N N . GLU B 1 231 ? 1.579 -5.066 -17.938 1 74.81 231 GLU B N 1
ATOM 4438 C CA . GLU B 1 231 ? 0.519 -5.188 -18.938 1 74.81 231 GLU B CA 1
ATOM 4439 C C . GLU B 1 231 ? 0.961 -6.051 -20.109 1 74.81 231 GLU B C 1
ATOM 4441 O O . GLU B 1 231 ? 0.176 -6.844 -20.641 1 74.81 231 GLU B O 1
ATOM 4446 N N . ALA B 1 232 ? 2.174 -5.91 -20.5 1 81.44 232 ALA B N 1
ATOM 4447 C CA . ALA B 1 232 ? 2.719 -6.621 -21.656 1 81.44 232 ALA B CA 1
ATOM 4448 C C . ALA B 1 232 ? 3.096 -8.055 -21.297 1 81.44 232 ALA B C 1
ATOM 4450 O O . ALA B 1 232 ? 3.244 -8.906 -22.172 1 81.44 232 ALA B O 1
ATOM 4451 N N . HIS B 1 233 ? 3.316 -8.328 -20 1 86.44 233 HIS B N 1
ATOM 4452 C CA . HIS B 1 233 ? 3.713 -9.641 -19.5 1 86.44 233 HIS B CA 1
ATOM 4453 C C . HIS B 1 233 ? 2.754 -10.133 -18.422 1 86.44 233 HIS B C 1
ATOM 4455 O O . HIS B 1 233 ? 3.076 -10.086 -17.234 1 86.44 233 HIS B O 1
ATOM 4461 N N . PRO B 1 234 ? 1.695 -10.734 -18.734 1 75.12 234 PRO B N 1
ATOM 4462 C CA . PRO B 1 234 ? 0.634 -11.094 -17.797 1 75.12 234 PRO B CA 1
ATOM 4463 C C . PRO B 1 234 ? 1.105 -12.07 -16.719 1 75.12 234 PRO B C 1
ATOM 4465 O O . PRO B 1 234 ? 0.472 -12.195 -15.672 1 75.12 234 PRO B O 1
ATOM 4468 N N . ALA B 1 235 ? 2.18 -12.773 -17.016 1 82 235 ALA B N 1
ATOM 4469 C CA . ALA B 1 235 ? 2.707 -13.727 -16.047 1 82 235 ALA B CA 1
ATOM 4470 C C . ALA B 1 235 ? 3.479 -13.023 -14.93 1 82 235 ALA B C 1
ATOM 4472 O O . ALA B 1 235 ? 3.828 -13.633 -13.922 1 82 235 ALA B O 1
ATOM 4473 N N . VAL B 1 236 ? 3.734 -11.734 -15.156 1 87.44 236 VAL B N 1
ATOM 4474 C CA . VAL B 1 236 ? 4.492 -10.945 -14.195 1 87.44 236 VAL B CA 1
ATOM 4475 C C . VAL B 1 236 ? 3.545 -10.047 -13.406 1 87.44 236 VAL B C 1
ATOM 4477 O O . VAL B 1 236 ? 2.639 -9.438 -13.977 1 87.44 236 VAL B O 1
ATOM 4480 N N . SER B 1 237 ? 3.729 -10.07 -12.133 1 84.31 237 SER B N 1
ATOM 4481 C CA . SER B 1 237 ? 2.887 -9.242 -11.273 1 84.31 237 SER B CA 1
ATOM 4482 C C . SER B 1 237 ? 3.695 -8.133 -10.602 1 84.31 237 SER B C 1
ATOM 4484 O O . SER B 1 237 ? 4.781 -8.383 -10.078 1 84.31 237 SER B O 1
ATOM 4486 N N . LEU B 1 238 ? 3.195 -6.953 -10.656 1 87 238 LEU B N 1
ATOM 4487 C CA . LEU B 1 238 ? 3.695 -5.859 -9.828 1 87 238 LEU B CA 1
ATOM 4488 C C . LEU B 1 238 ? 3.123 -5.945 -8.414 1 87 238 LEU B C 1
ATOM 4490 O O . LEU B 1 238 ? 1.912 -5.812 -8.227 1 87 238 LEU B O 1
ATOM 4494 N N . VAL B 1 239 ? 3.979 -6.184 -7.477 1 84.12 239 VAL B N 1
ATOM 4495 C CA . VAL B 1 239 ? 3.537 -6.41 -6.102 1 84.12 239 VAL B CA 1
ATOM 4496 C C . VAL B 1 239 ? 3.291 -5.074 -5.41 1 84.12 239 VAL B C 1
ATOM 4498 O O . VAL B 1 239 ? 2.244 -4.871 -4.789 1 84.12 239 VAL B O 1
ATOM 4501 N N . LYS B 1 240 ? 4.281 -4.152 -5.445 1 82.56 240 LYS B N 1
ATOM 4502 C CA . LYS B 1 240 ? 4.168 -2.85 -4.801 1 82.56 240 LYS B CA 1
ATOM 4503 C C . LYS B 1 240 ? 5.281 -1.91 -5.262 1 82.56 240 LYS B C 1
ATOM 4505 O O . LYS B 1 240 ? 6.289 -2.357 -5.812 1 82.56 240 LYS B O 1
ATOM 4510 N N . PHE B 1 241 ? 4.992 -0.653 -5.027 1 82.94 241 PHE B N 1
ATOM 4511 C CA . PHE B 1 241 ? 6.023 0.365 -5.176 1 82.94 241 PHE B CA 1
ATOM 4512 C C . PHE B 1 241 ? 6.652 0.7 -3.828 1 82.94 241 PHE B C 1
ATOM 4514 O O . PHE B 1 241 ? 5.977 0.666 -2.797 1 82.94 241 PHE B O 1
ATOM 4521 N N . MET B 1 242 ? 7.891 0.904 -3.83 1 81.81 242 MET B N 1
ATOM 4522 C CA . MET B 1 242 ? 8.641 1.331 -2.652 1 81.81 242 MET B CA 1
ATOM 4523 C C . MET B 1 242 ? 9.242 2.717 -2.863 1 81.81 242 MET B C 1
ATOM 4525 O O . MET B 1 242 ? 10.422 2.936 -2.582 1 81.81 242 MET B O 1
ATOM 4529 N N . GLY B 1 243 ? 8.383 3.607 -3.479 1 78.25 243 GLY B N 1
ATOM 4530 C CA . GLY B 1 243 ? 8.859 4.926 -3.865 1 78.25 243 GLY B CA 1
ATOM 4531 C C . GLY B 1 243 ? 9.484 4.953 -5.25 1 78.25 243 GLY B C 1
ATOM 4532 O O . GLY B 1 243 ? 8.773 5.059 -6.254 1 78.25 243 GLY B O 1
ATOM 4533 N N . ASP B 1 244 ? 10.844 4.785 -5.164 1 84.44 244 ASP B N 1
ATOM 4534 C CA . ASP B 1 244 ? 11.578 4.844 -6.422 1 84.44 244 ASP B CA 1
ATOM 4535 C C . ASP B 1 244 ? 11.898 3.439 -6.938 1 84.44 244 ASP B C 1
ATOM 4537 O O . ASP B 1 244 ? 12.734 3.273 -7.832 1 84.44 244 ASP B O 1
ATOM 4541 N N . ALA B 1 245 ? 11.281 2.492 -6.281 1 90.81 245 ALA B N 1
ATOM 4542 C CA . ALA B 1 245 ? 11.516 1.104 -6.672 1 90.81 245 ALA B CA 1
ATOM 4543 C C . ALA B 1 245 ? 10.195 0.344 -6.812 1 90.81 245 ALA B C 1
ATOM 4545 O O . ALA B 1 245 ? 9.188 0.72 -6.207 1 90.81 245 ALA B O 1
ATOM 4546 N N . GLY B 1 246 ? 10.211 -0.615 -7.641 1 91.69 246 GLY B N 1
ATOM 4547 C CA . GLY B 1 246 ? 9.094 -1.538 -7.793 1 91.69 246 GLY B CA 1
ATOM 4548 C C . GLY B 1 246 ? 9.484 -2.986 -7.562 1 91.69 246 GLY B C 1
ATOM 4549 O O . GLY B 1 246 ? 10.586 -3.402 -7.914 1 91.69 246 GLY B O 1
ATOM 4550 N N . MET B 1 247 ? 8.602 -3.707 -6.965 1 93.75 247 MET B N 1
ATOM 4551 C CA . MET B 1 247 ? 8.781 -5.137 -6.727 1 93.75 247 MET B CA 1
ATOM 4552 C C . MET B 1 247 ? 7.898 -5.957 -7.664 1 93.75 247 MET B C 1
ATOM 4554 O O . MET B 1 247 ? 6.703 -5.691 -7.789 1 93.75 247 MET B O 1
ATOM 4558 N N . PHE B 1 248 ? 8.516 -6.93 -8.242 1 94.69 248 PHE B N 1
ATOM 4559 C CA . PHE B 1 248 ? 7.836 -7.797 -9.195 1 94.69 248 PHE B CA 1
ATOM 4560 C C . PHE B 1 248 ? 8.031 -9.266 -8.828 1 94.69 248 PHE B C 1
ATOM 4562 O O . PHE B 1 248 ? 9.039 -9.625 -8.211 1 94.69 248 PHE B O 1
ATOM 4569 N N . VAL B 1 249 ? 7.035 -10.086 -9.266 1 92.69 249 VAL B N 1
ATOM 4570 C CA . VAL B 1 249 ? 7.18 -11.523 -9.062 1 92.69 249 VAL B CA 1
ATOM 4571 C C . VAL B 1 249 ? 6.609 -12.273 -10.266 1 92.69 249 VAL B C 1
ATOM 4573 O O . VAL B 1 249 ? 5.75 -11.75 -10.984 1 92.69 249 VAL B O 1
ATOM 4576 N N . ALA B 1 250 ? 7.141 -13.43 -10.5 1 92.44 250 ALA B N 1
ATOM 4577 C CA . ALA B 1 250 ? 6.629 -14.398 -11.469 1 92.44 250 ALA B CA 1
ATOM 4578 C C . ALA B 1 250 ? 6.988 -15.828 -11.062 1 92.44 250 ALA B C 1
ATOM 4580 O O . ALA B 1 250 ? 8 -16.047 -10.398 1 92.44 250 ALA B O 1
ATOM 4581 N N . LEU B 1 251 ? 6.145 -16.781 -11.445 1 89.62 251 LEU B N 1
ATOM 4582 C CA . LEU B 1 251 ? 6.473 -18.172 -11.188 1 89.62 251 LEU B CA 1
ATOM 4583 C C . LEU B 1 251 ? 7.645 -18.625 -12.055 1 89.62 251 LEU B C 1
ATOM 4585 O O . LEU B 1 251 ? 8.531 -19.344 -11.578 1 89.62 251 LEU B O 1
ATOM 4589 N N . ASP B 1 252 ? 7.629 -18.188 -13.266 1 92.31 252 ASP B N 1
ATOM 4590 C CA . ASP B 1 252 ? 8.695 -18.531 -14.203 1 92.31 252 ASP B CA 1
ATOM 4591 C C . ASP B 1 252 ? 9.766 -17.453 -14.242 1 92.31 252 ASP B C 1
ATOM 4593 O O . ASP B 1 252 ? 9.508 -16.328 -14.688 1 92.31 252 ASP B O 1
ATOM 4597 N N . PRO B 1 253 ? 10.992 -17.781 -13.836 1 95.5 253 PRO B N 1
ATOM 4598 C CA . PRO B 1 253 ? 12.055 -16.766 -13.805 1 95.5 253 PRO B CA 1
ATOM 4599 C C . PRO B 1 253 ? 12.367 -16.203 -15.188 1 95.5 253 PRO B C 1
ATOM 4601 O O . PRO B 1 253 ? 12.781 -15.047 -15.305 1 95.5 253 PRO B O 1
ATOM 4604 N N . VAL B 1 254 ? 12.156 -16.953 -16.219 1 95.5 254 VAL B N 1
ATOM 4605 C CA . VAL B 1 254 ? 12.43 -16.469 -17.562 1 95.5 254 VAL B CA 1
ATOM 4606 C C . VAL B 1 254 ? 11.477 -15.336 -17.922 1 95.5 254 VAL B C 1
ATOM 4608 O O . VAL B 1 254 ? 11.883 -14.344 -18.531 1 95.5 254 VAL B O 1
ATOM 4611 N N . GLU B 1 255 ? 10.211 -15.508 -17.531 1 94.12 255 GLU B N 1
ATOM 4612 C CA . GLU B 1 255 ? 9.219 -14.469 -17.797 1 94.12 255 GLU B CA 1
ATOM 4613 C C . GLU B 1 255 ? 9.57 -13.172 -17.078 1 94.12 255 GLU B C 1
ATOM 4615 O O . GLU B 1 255 ? 9.453 -12.086 -17.641 1 94.12 255 GLU B O 1
ATOM 4620 N N . LEU B 1 256 ? 9.984 -13.32 -15.844 1 96.25 256 LEU B N 1
ATOM 4621 C CA . LEU B 1 256 ? 10.344 -12.125 -15.078 1 96.25 256 LEU B CA 1
ATOM 4622 C C . LEU B 1 256 ? 11.578 -11.453 -15.656 1 96.25 256 LEU B C 1
ATOM 4624 O O . LEU B 1 256 ? 11.609 -10.234 -15.82 1 96.25 256 LEU B O 1
ATOM 4628 N N . ALA B 1 257 ? 12.586 -12.234 -15.945 1 96.31 257 ALA B N 1
ATOM 4629 C CA . ALA B 1 257 ? 13.828 -11.703 -16.5 1 96.31 257 ALA B CA 1
ATOM 4630 C C . ALA B 1 257 ? 13.57 -10.984 -17.828 1 96.31 257 ALA B C 1
ATOM 4632 O O . ALA B 1 257 ? 14.141 -9.922 -18.078 1 96.31 257 ALA B O 1
ATOM 4633 N N . THR B 1 258 ? 12.734 -11.555 -18.656 1 94.75 258 THR B N 1
ATOM 4634 C CA . THR B 1 258 ? 12.406 -10.953 -19.953 1 94.75 258 THR B CA 1
ATOM 4635 C C . THR B 1 258 ? 11.727 -9.602 -19.75 1 94.75 258 THR B C 1
ATOM 4637 O O . THR B 1 258 ? 12.078 -8.625 -20.406 1 94.75 258 THR B O 1
ATOM 4640 N N . ALA B 1 259 ? 10.789 -9.578 -18.859 1 94.31 259 ALA B N 1
ATOM 4641 C CA . ALA B 1 259 ? 10.047 -8.352 -18.594 1 94.31 259 ALA B CA 1
ATOM 4642 C C . ALA B 1 259 ? 10.969 -7.258 -18.062 1 94.31 259 ALA B C 1
ATOM 4644 O O . ALA B 1 259 ? 10.961 -6.133 -18.562 1 94.31 259 ALA B O 1
ATOM 4645 N N . LEU B 1 260 ? 11.797 -7.633 -17.062 1 95.62 260 LEU B N 1
ATOM 4646 C CA . LEU B 1 260 ? 12.617 -6.621 -16.406 1 95.62 260 LEU B CA 1
ATOM 4647 C C . LEU B 1 260 ? 13.781 -6.207 -17.281 1 95.62 260 LEU B C 1
ATOM 4649 O O . LEU B 1 260 ? 14.211 -5.047 -17.25 1 95.62 260 LEU B O 1
ATOM 4653 N N . PHE B 1 261 ? 14.242 -7.125 -18.031 1 93.62 261 PHE B N 1
ATOM 4654 C CA . PHE B 1 261 ? 15.297 -6.77 -18.969 1 93.62 261 PHE B CA 1
ATOM 4655 C C . PHE B 1 261 ? 14.789 -5.742 -19.984 1 93.62 261 PHE B C 1
ATOM 4657 O O . PHE B 1 261 ? 15.5 -4.789 -20.312 1 93.62 261 PHE B O 1
ATOM 4664 N N . GLY B 1 262 ? 13.633 -5.949 -20.484 1 90.62 262 GLY B N 1
ATOM 4665 C CA . GLY B 1 262 ? 13.023 -4.988 -21.406 1 90.62 262 GLY B CA 1
ATOM 4666 C C . GLY B 1 262 ? 12.836 -3.619 -20.781 1 90.62 262 GLY B C 1
ATOM 4667 O O . GLY B 1 262 ? 13.055 -2.598 -21.438 1 90.62 262 GLY B O 1
ATOM 4668 N N . LEU B 1 263 ? 12.43 -3.615 -19.562 1 90.62 263 LEU B N 1
ATOM 4669 C CA . LEU B 1 263 ? 12.18 -2.375 -18.844 1 90.62 263 LEU B CA 1
ATOM 4670 C C . LEU B 1 263 ? 13.477 -1.601 -18.625 1 90.62 263 LEU B C 1
ATOM 4672 O O . LEU B 1 263 ? 13.5 -0.373 -18.734 1 90.62 263 LEU B O 1
ATOM 4676 N N . VAL B 1 264 ? 14.523 -2.33 -18.312 1 91.25 264 VAL B N 1
ATOM 4677 C CA . VAL B 1 264 ? 15.781 -1.72 -17.875 1 91.25 264 VAL B CA 1
ATOM 4678 C C . VAL B 1 264 ? 16.641 -1.404 -19.094 1 91.25 264 VAL B C 1
ATOM 4680 O O . VAL B 1 264 ? 17.281 -0.349 -19.141 1 91.25 264 VAL B O 1
ATOM 4683 N N . SER B 1 265 ? 16.844 -2.373 -20.031 1 76.19 265 SER B N 1
ATOM 4684 C CA . SER B 1 265 ? 17.797 -2.281 -21.125 1 76.19 265 SER B CA 1
ATOM 4685 C C . SER B 1 265 ? 17.25 -1.443 -22.266 1 76.19 265 SER B C 1
ATOM 4687 O O . SER B 1 265 ? 18 -0.812 -23.016 1 76.19 265 SER B O 1
ATOM 4689 N N . ASP B 1 266 ? 16.016 -1.881 -22.719 1 60.56 266 ASP B N 1
ATOM 4690 C CA . ASP B 1 266 ? 15.492 -1.376 -23.984 1 60.56 266 ASP B CA 1
ATOM 4691 C C . ASP B 1 266 ? 15.43 0.15 -23.984 1 60.56 266 ASP B C 1
ATOM 4693 O O . ASP B 1 266 ? 15.078 0.763 -25 1 60.56 266 ASP B O 1
ATOM 4697 N N . ARG B 1 267 ? 15.711 0.789 -23.031 1 54.06 267 ARG B N 1
ATOM 4698 C CA . ARG B 1 267 ? 15.562 2.225 -23.234 1 54.06 267 ARG B CA 1
ATOM 4699 C C . ARG B 1 267 ? 16.844 2.836 -23.781 1 54.06 267 ARG B C 1
ATOM 4701 O O . ARG B 1 267 ? 17.891 2.799 -23.125 1 54.06 267 ARG B O 1
ATOM 4708 N N . ALA B 1 268 ? 16.969 2.664 -25.031 1 47.69 268 ALA B N 1
ATOM 4709 C CA . ALA B 1 268 ? 18.016 3.223 -25.891 1 47.69 268 ALA B CA 1
ATOM 4710 C C . ALA B 1 268 ? 18.578 4.516 -25.297 1 47.69 268 ALA B C 1
ATOM 4712 O O . ALA B 1 268 ? 17.828 5.324 -24.734 1 47.69 268 ALA B O 1
ATOM 4713 N N . ASP B 1 269 ? 19.859 4.523 -25.188 1 46.62 269 ASP B N 1
ATOM 4714 C CA . ASP B 1 269 ? 20.719 5.645 -24.844 1 46.62 269 ASP B CA 1
ATOM 4715 C C . ASP B 1 269 ? 20.078 6.977 -25.234 1 46.62 269 ASP B C 1
ATOM 4717 O O . ASP B 1 269 ? 20.391 8.016 -24.641 1 46.62 269 ASP B O 1
ATOM 4721 N N . ASP B 1 270 ? 19.375 6.914 -26.328 1 45.97 270 ASP B N 1
ATOM 4722 C CA . ASP B 1 270 ? 19.094 8.18 -27 1 45.97 270 ASP B CA 1
ATOM 4723 C C . ASP B 1 270 ? 17.797 8.805 -26.469 1 45.97 270 ASP B C 1
ATOM 4725 O O . ASP B 1 270 ? 17.375 9.867 -26.938 1 45.97 270 ASP B O 1
ATOM 4729 N N . ASP B 1 271 ? 17.094 8.031 -25.766 1 51.06 271 ASP B N 1
ATOM 4730 C CA . ASP B 1 271 ? 15.883 8.742 -25.391 1 51.06 271 ASP B CA 1
ATOM 4731 C C . ASP B 1 271 ? 16.078 9.531 -24.109 1 51.06 271 ASP B C 1
ATOM 4733 O O . ASP B 1 271 ? 16.156 8.945 -23.016 1 51.06 271 ASP B O 1
ATOM 4737 N N . GLU B 1 272 ? 16.609 10.617 -24.234 1 53.44 272 GLU B N 1
ATOM 4738 C CA . GLU B 1 272 ? 16.875 11.625 -23.219 1 53.44 272 GLU B CA 1
ATOM 4739 C C . GLU B 1 272 ? 15.781 11.602 -22.141 1 53.44 272 GLU B C 1
ATOM 4741 O O . GLU B 1 272 ? 16.031 12 -21 1 53.44 272 GLU B O 1
ATOM 4746 N N . GLU B 1 273 ? 14.609 10.992 -22.453 1 60.81 273 GLU B N 1
ATOM 4747 C CA . GLU B 1 273 ? 13.5 11.156 -21.516 1 60.81 273 GLU B CA 1
ATOM 4748 C C . GLU B 1 273 ? 13.32 9.906 -20.641 1 60.81 273 GLU B C 1
ATOM 4750 O O . GLU B 1 273 ? 12.523 9.906 -19.703 1 60.81 273 GLU B O 1
ATOM 4755 N N . SER B 1 274 ? 14.25 8.961 -20.828 1 70.88 274 SER B N 1
ATOM 4756 C CA . SER B 1 274 ? 14.023 7.73 -20.062 1 70.88 274 SER B CA 1
ATOM 4757 C C . SER B 1 274 ? 14.68 7.801 -18.688 1 70.88 274 SER B C 1
ATOM 4759 O O . SER B 1 274 ? 15.727 8.422 -18.531 1 70.88 274 SER B O 1
ATOM 4761 N N . ILE B 1 275 ? 14.008 7.262 -17.734 1 81.5 275 ILE B N 1
ATOM 4762 C CA . ILE B 1 275 ? 14.516 7.211 -16.359 1 81.5 275 ILE B CA 1
ATOM 4763 C C . ILE B 1 275 ? 15.438 6.004 -16.203 1 81.5 275 ILE B C 1
ATOM 4765 O O . ILE B 1 275 ? 15.016 4.859 -16.391 1 81.5 275 ILE B O 1
ATOM 4769 N N . PRO B 1 276 ? 16.719 6.281 -16.016 1 88.12 276 PRO B N 1
ATOM 4770 C CA . PRO B 1 276 ? 17.625 5.145 -15.844 1 88.12 276 PRO B CA 1
ATOM 4771 C C . PRO B 1 276 ? 17.25 4.266 -14.656 1 88.12 276 PRO B C 1
ATOM 4773 O O . PRO B 1 276 ? 17.031 4.773 -13.555 1 88.12 276 PRO B O 1
ATOM 4776 N N . THR B 1 277 ? 17.141 2.945 -14.953 1 93.62 277 THR B N 1
ATOM 4777 C CA . THR B 1 277 ? 16.766 2.008 -13.898 1 93.62 277 THR B CA 1
ATOM 4778 C C . THR B 1 277 ? 17.734 0.828 -13.867 1 93.62 277 THR B C 1
ATOM 4780 O O . THR B 1 277 ? 18.531 0.635 -14.797 1 93.62 277 THR B O 1
ATOM 4783 N N . SER B 1 278 ? 17.844 0.176 -12.789 1 94.5 278 SER B N 1
ATOM 4784 C CA . SER B 1 278 ? 18.531 -1.088 -12.578 1 94.5 278 SER B CA 1
ATOM 4785 C C . SER B 1 278 ? 17.625 -2.131 -11.953 1 94.5 278 SER B C 1
ATOM 4787 O O . SER B 1 278 ? 16.562 -1.793 -11.406 1 94.5 278 SER B O 1
ATOM 4789 N N . ALA B 1 279 ? 18.062 -3.373 -12.094 1 96.75 279 ALA B N 1
ATOM 4790 C CA . ALA B 1 279 ? 17.203 -4.414 -11.547 1 96.75 279 ALA B CA 1
ATOM 4791 C C . ALA B 1 279 ? 18.016 -5.57 -10.977 1 96.75 279 ALA B C 1
ATOM 4793 O O . ALA B 1 279 ? 19.172 -5.781 -11.375 1 96.75 279 ALA B O 1
ATOM 4794 N N . GLY B 1 280 ? 17.484 -6.223 -10.055 1 97.31 280 GLY B N 1
ATOM 4795 C CA . GLY B 1 280 ? 17.969 -7.473 -9.484 1 97.31 280 GLY B CA 1
ATOM 4796 C C . GLY B 1 280 ? 16.891 -8.547 -9.406 1 97.31 280 GLY B C 1
ATOM 4797 O O . GLY B 1 280 ? 15.734 -8.25 -9.109 1 97.31 280 GLY B O 1
ATOM 4798 N N . ILE B 1 281 ? 17.312 -9.766 -9.711 1 98.06 281 ILE B N 1
ATOM 4799 C CA . ILE B 1 281 ? 16.359 -10.867 -9.703 1 98.06 281 ILE B CA 1
ATOM 4800 C C . ILE B 1 281 ? 16.938 -12.047 -8.938 1 98.06 281 ILE B C 1
ATOM 4802 O O . ILE B 1 281 ? 18.125 -12.375 -9.078 1 98.06 281 ILE B O 1
ATOM 4806 N N . ALA B 1 282 ? 16.156 -12.648 -8.141 1 97.19 282 ALA B N 1
ATOM 4807 C CA . ALA B 1 282 ? 16.484 -13.891 -7.434 1 97.19 282 ALA B CA 1
ATOM 4808 C C . ALA B 1 282 ? 15.297 -14.844 -7.43 1 97.19 282 ALA B C 1
ATOM 4810 O O . ALA B 1 282 ? 14.211 -14.5 -7.895 1 97.19 282 ALA B O 1
ATOM 4811 N N . HIS B 1 283 ? 15.547 -16.031 -7.043 1 95.94 283 HIS B N 1
ATOM 4812 C CA . HIS B 1 283 ? 14.516 -17.062 -7.047 1 95.94 283 HIS B CA 1
ATOM 4813 C C . HIS B 1 283 ? 14.625 -17.969 -5.824 1 95.94 283 HIS B C 1
ATOM 4815 O O . HIS B 1 283 ? 15.734 -18.25 -5.359 1 95.94 283 HIS B O 1
ATOM 4821 N N . GLY B 1 284 ? 13.477 -18.375 -5.316 1 92.5 284 GLY B N 1
ATOM 4822 C CA . GLY B 1 284 ? 13.445 -19.297 -4.195 1 92.5 284 GLY B CA 1
ATOM 4823 C C . GLY B 1 284 ? 12.133 -19.266 -3.434 1 92.5 284 GLY B C 1
ATOM 4824 O O . GLY B 1 284 ? 11.164 -18.625 -3.873 1 92.5 284 GLY B O 1
ATOM 4825 N N . PRO B 1 285 ? 12.055 -20.031 -2.359 1 89.38 285 PRO B N 1
ATOM 4826 C CA . PRO B 1 285 ? 10.844 -20.016 -1.528 1 89.38 285 PRO B CA 1
ATOM 4827 C C . PRO B 1 285 ? 10.633 -18.703 -0.802 1 89.38 285 PRO B C 1
ATOM 4829 O O . PRO B 1 285 ? 11.531 -18.219 -0.113 1 89.38 285 PRO B O 1
ATOM 4832 N N . ALA B 1 286 ? 9.5 -18.094 -0.989 1 88.81 286 ALA B N 1
ATOM 4833 C CA . ALA B 1 286 ? 9.133 -16.844 -0.329 1 88.81 286 ALA B CA 1
ATOM 4834 C C . ALA B 1 286 ? 7.812 -16.984 0.423 1 88.81 286 ALA B C 1
ATOM 4836 O O . ALA B 1 286 ? 6.883 -17.641 -0.057 1 88.81 286 ALA B O 1
ATOM 4837 N N . LEU B 1 287 ? 7.762 -16.422 1.543 1 83.19 287 LEU B N 1
ATOM 4838 C CA . LEU B 1 287 ? 6.527 -16.359 2.316 1 83.19 287 LEU B CA 1
ATOM 4839 C C . LEU B 1 287 ? 5.574 -15.328 1.731 1 83.19 287 LEU B C 1
ATOM 4841 O O . LEU B 1 287 ? 5.945 -14.164 1.55 1 83.19 287 LEU B O 1
ATOM 4845 N N . LEU B 1 288 ? 4.434 -15.758 1.32 1 76.75 288 LEU B N 1
ATOM 4846 C CA . LEU B 1 288 ? 3.387 -14.836 0.886 1 76.75 288 LEU B CA 1
ATOM 4847 C C . LEU B 1 288 ? 2.488 -14.438 2.055 1 76.75 288 LEU B C 1
ATOM 4849 O O . LEU B 1 288 ? 1.896 -15.305 2.705 1 76.75 288 LEU B O 1
ATOM 4853 N N . ARG B 1 289 ? 2.482 -13.164 2.326 1 69.12 289 ARG B N 1
ATOM 4854 C CA . ARG B 1 289 ? 1.702 -12.633 3.439 1 69.12 289 ARG B CA 1
ATOM 4855 C C . ARG B 1 289 ? 1.141 -11.258 3.109 1 69.12 289 ARG B C 1
ATOM 4857 O O . ARG B 1 289 ? 1.896 -10.328 2.812 1 69.12 289 ARG B O 1
ATOM 4864 N N . GLY B 1 290 ? -0.176 -11.195 3.195 1 64.19 290 GLY B N 1
ATOM 4865 C CA . GLY B 1 290 ? -0.794 -9.898 2.969 1 64.19 290 GLY B CA 1
ATOM 4866 C C . GLY B 1 290 ? -0.495 -9.328 1.596 1 64.19 290 GLY B C 1
ATOM 4867 O O . GLY B 1 290 ? -0.281 -8.117 1.452 1 64.19 290 GLY B O 1
ATOM 4868 N N . GLY B 1 291 ? -0.238 -10.266 0.683 1 68.5 291 GLY B N 1
ATOM 4869 C CA . GLY B 1 291 ? 0.006 -9.812 -0.676 1 68.5 291 GLY B CA 1
ATOM 4870 C C . GLY B 1 291 ? 1.457 -9.453 -0.933 1 68.5 291 GLY B C 1
ATOM 4871 O O . GLY B 1 291 ? 1.812 -9.031 -2.035 1 68.5 291 GLY B O 1
ATOM 4872 N N . ASP B 1 292 ? 2.143 -9.609 0.103 1 80.12 292 ASP B N 1
ATOM 4873 C CA . ASP B 1 292 ? 3.568 -9.328 -0.025 1 80.12 292 ASP B CA 1
ATOM 4874 C C . ASP B 1 292 ? 4.398 -10.602 0.072 1 80.12 292 ASP B C 1
ATOM 4876 O O . ASP B 1 292 ? 3.871 -11.664 0.417 1 80.12 292 ASP B O 1
ATOM 4880 N N . TYR B 1 293 ? 5.594 -10.453 -0.304 1 86.06 293 TYR B N 1
ATOM 4881 C CA . TYR B 1 293 ? 6.52 -11.578 -0.289 1 86.06 293 TYR B CA 1
ATOM 4882 C C . TYR B 1 293 ? 7.699 -11.305 0.632 1 86.06 293 TYR B C 1
ATOM 4884 O O . TYR B 1 293 ? 8.227 -10.188 0.66 1 86.06 293 TYR B O 1
ATOM 4892 N N . PHE B 1 294 ? 8.062 -12.344 1.391 1 86.62 294 PHE B N 1
ATOM 4893 C CA . PHE B 1 294 ? 9.156 -12.219 2.34 1 86.62 294 PHE B CA 1
ATOM 4894 C C . PHE B 1 294 ? 10.086 -13.422 2.26 1 86.62 294 PHE B C 1
ATOM 4896 O O . PHE B 1 294 ? 9.656 -14.523 1.888 1 86.62 294 PHE B O 1
ATOM 4903 N N . GLY B 1 295 ? 11.391 -13.172 2.629 1 89.62 295 GLY B N 1
ATOM 4904 C CA . GLY B 1 295 ? 12.32 -14.289 2.715 1 89.62 295 GLY B CA 1
ATOM 4905 C C . GLY B 1 295 ? 13.617 -14.039 1.955 1 89.62 295 GLY B C 1
ATOM 4906 O O . GLY B 1 295 ? 13.836 -12.945 1.441 1 89.62 295 GLY B O 1
ATOM 4907 N N . PRO B 1 296 ? 14.438 -15.031 1.801 1 88.62 296 PRO B N 1
ATOM 4908 C CA . PRO B 1 296 ? 15.797 -14.891 1.277 1 88.62 296 PRO B CA 1
ATOM 4909 C C . PRO B 1 296 ? 15.82 -14.414 -0.173 1 88.62 296 PRO B C 1
ATOM 4911 O O . PRO B 1 296 ? 16.625 -13.539 -0.525 1 88.62 296 PRO B O 1
ATOM 4914 N N . PRO B 1 297 ? 14.906 -14.945 -0.992 1 93.38 297 PRO B N 1
ATOM 4915 C CA . PRO B 1 297 ? 15 -14.469 -2.373 1 93.38 297 PRO B CA 1
ATOM 4916 C C . PRO B 1 297 ? 14.656 -12.984 -2.506 1 93.38 297 PRO B C 1
ATOM 4918 O O . PRO B 1 297 ? 15.203 -12.297 -3.381 1 93.38 297 PRO B O 1
ATOM 4921 N N . VAL B 1 298 ? 13.781 -12.516 -1.64 1 93.69 298 VAL B N 1
ATOM 4922 C CA . VAL B 1 298 ? 13.406 -11.102 -1.653 1 93.69 298 VAL B CA 1
ATOM 4923 C C . VAL B 1 298 ? 14.609 -10.25 -1.249 1 93.69 298 VAL B C 1
ATOM 4925 O O . VAL B 1 298 ? 14.93 -9.266 -1.918 1 93.69 298 VAL B O 1
ATOM 4928 N N . ASN B 1 299 ? 15.32 -10.648 -0.199 1 90.19 299 ASN B N 1
ATOM 4929 C CA . ASN B 1 299 ? 16.5 -9.93 0.271 1 90.19 299 ASN B CA 1
ATOM 4930 C C . ASN B 1 299 ? 17.609 -9.938 -0.775 1 90.19 299 ASN B C 1
ATOM 4932 O O . ASN B 1 299 ? 18.25 -8.914 -1.004 1 90.19 299 ASN B O 1
ATOM 4936 N N . GLU B 1 300 ? 17.766 -11 -1.316 1 93.5 300 GLU B N 1
ATOM 4937 C CA . GLU B 1 300 ? 18.844 -11.141 -2.297 1 93.5 300 GLU B CA 1
ATOM 4938 C C . GLU B 1 300 ? 18.578 -10.281 -3.527 1 93.5 300 GLU B C 1
ATOM 4940 O O . GLU B 1 300 ? 19.484 -9.602 -4.023 1 93.5 300 GLU B O 1
ATOM 4945 N N . ALA B 1 301 ? 17.375 -10.32 -4.016 1 95.94 301 ALA B N 1
ATOM 4946 C CA . ALA B 1 301 ? 17.016 -9.516 -5.18 1 95.94 301 ALA B CA 1
ATOM 4947 C C . ALA B 1 301 ? 17.219 -8.023 -4.898 1 95.94 301 ALA B C 1
ATOM 4949 O O . ALA B 1 301 ? 17.703 -7.289 -5.754 1 95.94 301 ALA B O 1
ATOM 4950 N N . ALA B 1 302 ? 16.781 -7.629 -3.736 1 92.75 302 ALA B N 1
ATOM 4951 C CA . ALA B 1 302 ? 16.938 -6.23 -3.344 1 92.75 302 ALA B CA 1
ATOM 4952 C C . ALA B 1 302 ? 18.406 -5.824 -3.311 1 92.75 302 ALA B C 1
ATOM 4954 O O . ALA B 1 302 ? 18.781 -4.77 -3.83 1 92.75 302 ALA B O 1
ATOM 4955 N N . ARG B 1 303 ? 19.234 -6.676 -2.734 1 89.88 303 ARG B N 1
ATOM 4956 C CA . ARG B 1 303 ? 20.656 -6.383 -2.633 1 89.88 303 ARG B CA 1
ATOM 4957 C C . ARG B 1 303 ? 21.312 -6.363 -4.008 1 89.88 303 ARG B C 1
ATOM 4959 O O . ARG B 1 303 ? 22.234 -5.574 -4.258 1 89.88 303 ARG B O 1
ATOM 4966 N N . LEU B 1 304 ? 20.922 -7.246 -4.824 1 93.75 304 LEU B N 1
ATOM 4967 C CA . LEU B 1 304 ? 21.438 -7.27 -6.188 1 93.75 304 LEU B CA 1
ATOM 4968 C C . LEU B 1 304 ? 21.078 -5.992 -6.934 1 93.75 304 LEU B C 1
ATOM 4970 O O . LEU B 1 304 ? 21.891 -5.469 -7.707 1 93.75 304 LEU B O 1
ATOM 4974 N N . THR B 1 305 ? 19.891 -5.547 -6.719 1 93.25 305 THR B N 1
ATOM 4975 C CA . THR B 1 305 ? 19.453 -4.305 -7.352 1 93.25 305 THR B CA 1
ATOM 4976 C C . THR B 1 305 ? 20.312 -3.133 -6.895 1 93.25 305 THR B C 1
ATOM 4978 O O . THR B 1 305 ? 20.672 -2.264 -7.695 1 93.25 305 THR B O 1
ATOM 4981 N N . ASP B 1 306 ? 20.641 -3.16 -5.617 1 87.69 306 ASP B N 1
ATOM 4982 C CA . ASP B 1 306 ? 21.484 -2.105 -5.062 1 87.69 306 ASP B CA 1
ATOM 4983 C C . ASP B 1 306 ? 22.859 -2.09 -5.73 1 87.69 306 ASP B C 1
ATOM 4985 O O . ASP B 1 306 ? 23.484 -1.035 -5.852 1 87.69 306 ASP B O 1
ATOM 4989 N N . LEU B 1 307 ? 23.328 -3.18 -6.16 1 88.62 307 LEU B N 1
ATOM 4990 C CA . LEU B 1 307 ? 24.672 -3.332 -6.734 1 88.62 307 LEU B CA 1
ATOM 4991 C C . LEU B 1 307 ? 24.641 -3.059 -8.234 1 88.62 307 LEU B C 1
ATOM 4993 O O . LEU B 1 307 ? 25.688 -2.758 -8.828 1 88.62 307 LEU B O 1
ATOM 4997 N N . ALA B 1 308 ? 23.484 -3.227 -8.805 1 91.69 308 ALA B N 1
ATOM 4998 C CA . ALA B 1 308 ? 23.375 -3.15 -10.258 1 91.69 308 ALA B CA 1
ATOM 4999 C C . ALA B 1 308 ? 23.672 -1.735 -10.75 1 91.69 308 ALA B C 1
ATOM 5001 O O . ALA B 1 308 ? 23.266 -0.756 -10.125 1 91.69 308 ALA B O 1
ATOM 5002 N N . ARG B 1 309 ? 24.406 -1.662 -11.891 1 88.56 309 ARG B N 1
ATOM 5003 C CA . ARG B 1 309 ? 24.688 -0.382 -12.531 1 88.56 309 ARG B CA 1
ATOM 5004 C C . ARG B 1 309 ? 23.516 0.069 -13.391 1 88.56 309 ARG B C 1
ATOM 5006 O O . ARG B 1 309 ? 22.578 -0.697 -13.617 1 88.56 309 ARG B O 1
ATOM 5013 N N . ARG B 1 310 ? 23.609 1.246 -13.844 1 88.69 310 ARG B N 1
ATOM 5014 C CA . ARG B 1 310 ? 22.578 1.799 -14.719 1 88.69 310 ARG B CA 1
ATOM 5015 C C . ARG B 1 310 ? 22.328 0.884 -15.914 1 88.69 310 ARG B C 1
ATOM 5017 O O . ARG B 1 310 ? 23.281 0.4 -16.547 1 88.69 310 ARG B O 1
ATOM 5024 N N . HIS B 1 311 ? 21.078 0.598 -16.125 1 89.31 311 HIS B N 1
ATOM 5025 C CA . HIS B 1 311 ? 20.609 -0.161 -17.281 1 89.31 311 HIS B CA 1
ATOM 5026 C C . HIS B 1 311 ? 21.094 -1.605 -17.234 1 89.31 311 HIS B C 1
ATOM 5028 O O . HIS B 1 311 ? 21.312 -2.23 -18.266 1 89.31 311 HIS B O 1
ATOM 5034 N N . SER B 1 312 ? 21.281 -2.066 -16.031 1 92 312 SER B N 1
ATOM 5035 C CA . SER B 1 312 ? 21.719 -3.449 -15.906 1 92 312 SER B CA 1
ATOM 5036 C C . SER B 1 312 ? 20.781 -4.262 -15.023 1 92 312 SER B C 1
ATOM 5038 O O . SER B 1 312 ? 20.078 -3.699 -14.188 1 92 312 SER B O 1
ATOM 5040 N N . VAL B 1 313 ? 20.797 -5.555 -15.344 1 95.75 313 VAL B N 1
ATOM 5041 C CA . VAL B 1 313 ? 20.031 -6.516 -14.555 1 95.75 313 VAL B CA 1
ATOM 5042 C C . VAL B 1 313 ? 20.969 -7.574 -13.984 1 95.75 313 VAL B C 1
ATOM 5044 O O . VAL B 1 313 ? 21.672 -8.258 -14.727 1 95.75 313 VAL B O 1
ATOM 5047 N N . LEU B 1 314 ? 21.031 -7.676 -12.688 1 96.38 314 LEU B N 1
ATOM 5048 C CA . LEU B 1 314 ? 21.797 -8.719 -12.023 1 96.38 314 LEU B CA 1
ATOM 5049 C C . LEU B 1 314 ? 20.891 -9.836 -11.523 1 96.38 314 LEU B C 1
ATOM 5051 O O . LEU B 1 314 ? 19.781 -9.57 -11.047 1 96.38 314 LEU B O 1
ATOM 5055 N N . VAL B 1 315 ? 21.391 -11.039 -11.656 1 97.19 315 VAL B N 1
ATOM 5056 C CA . VAL B 1 315 ? 20.594 -12.172 -11.195 1 97.19 315 VAL B CA 1
ATOM 5057 C C . VAL B 1 315 ? 21.422 -13.039 -10.25 1 97.19 315 VAL B C 1
ATOM 5059 O O . VAL B 1 315 ? 22.641 -13.094 -10.359 1 97.19 315 VAL B O 1
ATOM 5062 N N . SER B 1 316 ? 20.766 -13.664 -9.359 1 95.12 316 SER B N 1
ATOM 5063 C CA . SER B 1 316 ? 21.406 -14.578 -8.422 1 95.12 316 SER B CA 1
ATOM 5064 C C . SER B 1 316 ? 22 -15.781 -9.141 1 95.12 316 SER B C 1
ATOM 5066 O O . SER B 1 316 ? 21.578 -16.109 -10.25 1 95.12 316 SER B O 1
ATOM 5068 N N . ASP B 1 317 ? 22.859 -16.422 -8.453 1 91.44 317 ASP B N 1
ATOM 5069 C CA . ASP B 1 317 ? 23.594 -17.547 -9.039 1 91.44 317 ASP B CA 1
ATOM 5070 C C . ASP B 1 317 ? 22.656 -18.703 -9.367 1 91.44 317 ASP B C 1
ATOM 5072 O O . ASP B 1 317 ? 22.875 -19.422 -10.336 1 91.44 317 ASP B O 1
ATOM 5076 N N . GLN B 1 318 ? 21.594 -18.875 -8.68 1 91.12 318 GLN B N 1
ATOM 5077 C CA . GLN B 1 318 ? 20.656 -19.969 -8.875 1 91.12 318 GLN B CA 1
ATOM 5078 C C . GLN B 1 318 ? 19.906 -19.828 -10.195 1 91.12 318 GLN B C 1
ATOM 5080 O O . GLN B 1 318 ? 19.312 -20.781 -10.688 1 91.12 318 GLN B O 1
ATOM 5085 N N . LEU B 1 319 ? 20 -18.703 -10.789 1 95 319 LEU B N 1
ATOM 5086 C CA . LEU B 1 319 ? 19.219 -18.438 -11.992 1 95 319 LEU B CA 1
ATOM 5087 C C . LEU B 1 319 ? 20.078 -18.641 -13.242 1 95 319 LEU B C 1
ATOM 5089 O O . LEU B 1 319 ? 19.578 -18.5 -14.367 1 95 319 LEU B O 1
ATOM 5093 N N . LYS B 1 320 ? 21.281 -18.984 -13.086 1 92.75 320 LYS B N 1
ATOM 5094 C CA . LYS B 1 320 ? 22.172 -19.188 -14.227 1 92.75 320 LYS B CA 1
ATOM 5095 C C . LYS B 1 320 ? 21.594 -20.219 -15.195 1 92.75 320 LYS B C 1
ATOM 5097 O O . LYS B 1 320 ? 21.406 -19.938 -16.375 1 92.75 320 LYS B O 1
ATOM 5102 N N . GLU B 1 321 ? 21.281 -21.328 -14.703 1 91.81 321 GLU B N 1
ATOM 5103 C CA . GLU B 1 321 ? 20.844 -22.422 -15.562 1 91.81 321 GLU B CA 1
ATOM 5104 C C . GLU B 1 321 ? 19.453 -22.141 -16.141 1 91.81 321 GLU B C 1
ATOM 5106 O O . GLU B 1 321 ? 19.25 -22.25 -17.344 1 91.81 321 GLU B O 1
ATOM 5111 N N . PRO B 1 322 ? 18.562 -21.719 -15.305 1 93 322 PRO B N 1
ATOM 5112 C CA . PRO B 1 322 ? 17.219 -21.438 -15.828 1 93 322 PRO B CA 1
ATOM 5113 C C . PRO B 1 322 ? 17.219 -20.375 -16.922 1 93 322 PRO B C 1
ATOM 5115 O O . PRO B 1 322 ? 16.359 -20.406 -17.812 1 93 322 PRO B O 1
ATOM 5118 N N . LEU B 1 323 ? 18.172 -19.5 -16.906 1 94.38 323 LEU B N 1
ATOM 5119 C CA . LEU B 1 323 ? 18.094 -18.359 -17.797 1 94.38 323 LEU B CA 1
ATOM 5120 C C . LEU B 1 323 ? 19.047 -18.531 -18.984 1 94.38 323 LEU B C 1
ATOM 5122 O O . LEU B 1 323 ? 19.016 -17.734 -19.922 1 94.38 323 LEU B O 1
ATOM 5126 N N . SER B 1 324 ? 19.891 -19.516 -19 1 91.38 324 SER B N 1
ATOM 5127 C CA . SER B 1 324 ? 20.969 -19.672 -19.969 1 91.38 324 SER B CA 1
ATOM 5128 C C . SER B 1 324 ? 20.422 -19.906 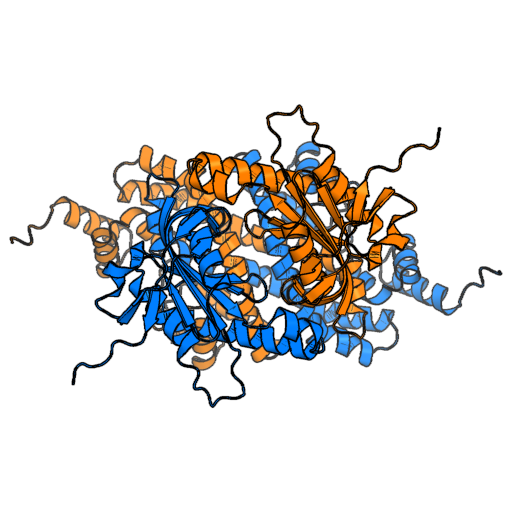-21.375 1 91.38 324 SER B C 1
ATOM 5130 O O . SER B 1 324 ? 21.094 -19.625 -22.359 1 91.38 324 SER B O 1
ATOM 5132 N N . GLY B 1 325 ? 19.25 -20.359 -21.484 1 89.62 325 GLY B N 1
ATOM 5133 C CA . GLY B 1 325 ? 18.656 -20.594 -22.797 1 89.62 325 GLY B CA 1
ATOM 5134 C C . GLY B 1 325 ? 18.156 -19.328 -23.453 1 89.62 325 GLY B C 1
ATOM 5135 O O . GLY B 1 325 ? 18.047 -19.266 -24.688 1 89.62 325 GLY B O 1
ATOM 5136 N N . ASP B 1 326 ? 17.906 -18.344 -22.734 1 90.62 326 ASP B N 1
ATOM 5137 C CA . ASP B 1 326 ? 17.234 -17.156 -23.266 1 90.62 326 ASP B CA 1
ATOM 5138 C C . ASP B 1 326 ? 18.141 -15.938 -23.203 1 90.62 326 ASP B C 1
ATOM 5140 O O . ASP B 1 326 ? 17.938 -14.969 -23.938 1 90.62 326 ASP B O 1
ATOM 5144 N N . PHE B 1 327 ? 19.172 -16.047 -22.328 1 92.44 327 PHE B N 1
ATOM 5145 C CA . PHE B 1 327 ? 20.031 -14.898 -22.125 1 92.44 327 PHE B CA 1
ATOM 5146 C C . PHE B 1 327 ? 21.5 -15.312 -22.094 1 92.44 327 PHE B C 1
ATOM 5148 O O . PHE B 1 327 ? 21.812 -16.484 -21.844 1 92.44 327 PHE B O 1
ATOM 5155 N N . ASP B 1 328 ? 22.312 -14.336 -22.438 1 92.12 328 ASP B N 1
ATOM 5156 C CA . ASP B 1 328 ? 23.719 -14.445 -22.109 1 92.12 328 ASP B CA 1
ATOM 5157 C C . ASP B 1 328 ? 24 -13.945 -20.688 1 92.12 328 ASP B C 1
ATOM 5159 O O . ASP B 1 328 ? 23.469 -12.906 -20.281 1 92.12 328 ASP B O 1
ATOM 5163 N N . LEU B 1 329 ? 24.734 -14.742 -19.938 1 93.81 329 LEU B N 1
ATOM 5164 C CA . LEU B 1 329 ? 25 -14.398 -18.547 1 93.81 329 LEU B CA 1
ATOM 5165 C C . LEU B 1 329 ? 26.484 -14.234 -18.312 1 93.81 329 LEU B C 1
ATOM 5167 O O . LEU B 1 329 ? 27.266 -15.156 -18.547 1 93.81 329 LEU B O 1
ATOM 5171 N N . ARG B 1 330 ? 26.812 -13.039 -17.875 1 92.75 330 ARG B N 1
ATOM 5172 C CA . ARG B 1 330 ? 28.203 -12.766 -17.531 1 92.75 330 ARG B CA 1
ATOM 5173 C C . ARG B 1 330 ? 28.422 -12.852 -16.016 1 92.75 330 ARG B C 1
ATOM 5175 O O . ARG B 1 330 ? 27.797 -12.109 -15.25 1 92.75 330 ARG B O 1
ATOM 5182 N N . ARG B 1 331 ? 29.297 -13.672 -15.688 1 92.19 331 ARG B N 1
ATOM 5183 C CA . ARG B 1 331 ? 29.609 -13.852 -14.273 1 92.19 331 ARG B CA 1
ATOM 5184 C C . ARG B 1 331 ? 30.375 -12.656 -13.727 1 92.19 331 ARG B C 1
ATOM 5186 O O . ARG B 1 331 ? 31.328 -12.18 -14.359 1 92.19 331 ARG B O 1
ATOM 5193 N N . LEU B 1 332 ? 30.016 -12.18 -12.594 1 92.44 332 LEU B N 1
ATOM 5194 C CA . LEU B 1 332 ? 30.688 -11.047 -11.969 1 92.44 332 LEU B CA 1
ATOM 5195 C C . LEU B 1 332 ? 31.562 -11.516 -10.805 1 92.44 332 LEU B C 1
ATOM 5197 O O . LEU B 1 332 ? 31.453 -12.664 -10.367 1 92.44 332 LEU B O 1
ATOM 5201 N N . ALA B 1 333 ? 32.406 -10.609 -10.375 1 89.25 333 ALA B N 1
ATOM 5202 C CA . ALA B 1 333 ? 33.219 -10.891 -9.203 1 89.25 333 ALA B CA 1
ATOM 5203 C C . ALA B 1 333 ? 32.344 -11.078 -7.961 1 89.25 333 ALA B C 1
ATOM 5205 O O . ALA B 1 333 ? 31.234 -10.539 -7.879 1 89.25 333 ALA B O 1
ATOM 5206 N N . PRO B 1 334 ? 32.875 -11.891 -7.078 1 89.69 334 PRO B N 1
ATOM 5207 C CA . PRO B 1 334 ? 32.125 -12.094 -5.844 1 89.69 334 PRO B CA 1
ATOM 5208 C C . PRO B 1 334 ? 31.906 -10.797 -5.062 1 89.69 334 PRO B C 1
ATOM 5210 O O . PRO B 1 334 ? 32.812 -9.953 -5.004 1 89.69 334 PRO B O 1
ATOM 5213 N N . VAL B 1 335 ? 30.766 -10.68 -4.52 1 86.19 335 VAL B N 1
ATOM 5214 C CA . VAL B 1 335 ? 30.422 -9.5 -3.73 1 86.19 335 VAL B CA 1
ATOM 5215 C C . VAL B 1 335 ? 29.859 -9.93 -2.379 1 86.19 335 VAL B C 1
ATOM 5217 O O . VAL B 1 335 ? 29.25 -10.992 -2.264 1 86.19 335 VAL B O 1
ATOM 5220 N N . SER B 1 336 ? 30.125 -9.141 -1.374 1 83.19 336 SER B N 1
ATOM 5221 C CA . SER B 1 336 ? 29.531 -9.359 -0.066 1 83.19 336 SER B CA 1
ATOM 5222 C C . SER B 1 336 ? 28.203 -8.594 0.07 1 83.19 336 SER B C 1
ATOM 5224 O O . SER B 1 336 ? 28.188 -7.367 -0.001 1 83.19 336 SER B O 1
ATOM 5226 N N . LEU B 1 337 ? 27.188 -9.344 0.173 1 77.62 337 LEU B N 1
ATOM 5227 C CA . LEU B 1 337 ? 25.875 -8.734 0.361 1 77.62 337 LEU B CA 1
ATOM 5228 C C . LEU B 1 337 ? 25.516 -8.68 1.841 1 77.62 337 LEU B C 1
ATOM 5230 O O . LEU B 1 337 ? 25.547 -9.703 2.531 1 77.62 337 LEU B O 1
ATOM 5234 N N . HIS B 1 338 ? 25.156 -7.5 2.225 1 69.38 338 HIS B N 1
ATOM 5235 C CA . HIS B 1 338 ? 24.859 -7.289 3.635 1 69.38 338 HIS B CA 1
ATOM 5236 C C . HIS B 1 338 ? 23.781 -8.258 4.121 1 69.38 338 HIS B C 1
ATOM 5238 O O . HIS B 1 338 ? 22.719 -8.375 3.508 1 69.38 338 HIS B O 1
ATOM 5244 N N . GLY B 1 339 ? 24.109 -9.047 5.141 1 69.69 339 GLY B N 1
ATOM 5245 C CA . GLY B 1 339 ? 23.172 -9.969 5.762 1 69.69 339 GLY B CA 1
ATOM 5246 C C . GLY B 1 339 ? 23.047 -11.281 5.02 1 69.69 339 GLY B C 1
ATOM 5247 O O . GLY B 1 339 ? 22.359 -12.195 5.477 1 69.69 339 GLY B O 1
ATOM 5248 N N . ILE B 1 340 ? 23.625 -11.367 3.918 1 79.44 340 ILE B N 1
ATOM 5249 C CA . ILE B 1 340 ? 23.484 -12.57 3.105 1 79.44 340 ILE B CA 1
ATOM 5250 C C . ILE B 1 340 ? 24.828 -13.266 2.99 1 79.44 340 ILE B C 1
ATOM 5252 O O . ILE B 1 340 ? 24.938 -14.484 3.184 1 79.44 340 ILE B O 1
ATOM 5256 N N . GLY B 1 341 ? 25.844 -12.539 2.801 1 82.38 341 GLY B N 1
ATOM 5257 C CA . GLY B 1 341 ? 27.172 -13.102 2.641 1 82.38 341 GLY B CA 1
ATOM 5258 C C . GLY B 1 341 ? 27.719 -12.953 1.232 1 82.38 341 GLY B C 1
ATOM 5259 O O . GLY B 1 341 ? 27.297 -12.07 0.484 1 82.38 341 GLY B O 1
ATOM 5260 N N . ARG B 1 342 ? 28.703 -13.766 0.987 1 87 342 ARG B N 1
ATOM 5261 C CA . ARG B 1 342 ? 29.375 -13.672 -0.303 1 87 342 ARG B CA 1
ATOM 5262 C C . ARG B 1 342 ? 28.578 -14.391 -1.389 1 87 342 ARG B C 1
ATOM 5264 O O . ARG B 1 342 ? 28.125 -15.516 -1.188 1 87 342 ARG B O 1
ATOM 5271 N N . ARG B 1 343 ? 28.328 -13.656 -2.42 1 88.69 343 ARG B N 1
ATOM 5272 C CA . ARG B 1 343 ? 27.625 -14.211 -3.57 1 88.69 343 ARG B CA 1
ATOM 5273 C C . ARG B 1 343 ? 28.312 -13.82 -4.875 1 88.69 343 ARG B C 1
ATOM 5275 O O . ARG B 1 343 ? 29.094 -12.867 -4.91 1 88.69 343 ARG B O 1
ATOM 5282 N N . ARG B 1 344 ? 28.047 -14.625 -5.906 1 91.19 344 ARG B N 1
ATOM 5283 C CA . ARG B 1 344 ? 28.562 -14.312 -7.242 1 91.19 344 ARG B CA 1
ATOM 5284 C C . ARG B 1 344 ? 27.406 -14.094 -8.227 1 91.19 344 ARG B C 1
ATOM 5286 O O . ARG B 1 344 ? 26.984 -15.031 -8.906 1 91.19 344 ARG B O 1
ATOM 5293 N N . PRO B 1 345 ? 27.016 -12.906 -8.352 1 93.88 345 PRO B N 1
ATOM 5294 C CA . PRO B 1 345 ? 25.859 -12.641 -9.219 1 93.88 345 PRO B CA 1
ATOM 5295 C C . PRO B 1 345 ? 26.234 -12.664 -10.703 1 93.88 345 PRO B C 1
ATOM 5297 O O . PRO B 1 345 ? 27.422 -12.766 -11.047 1 93.88 345 PRO B O 1
ATOM 5300 N N . TYR B 1 346 ? 25.281 -12.711 -11.547 1 95.56 346 TYR B N 1
ATOM 5301 C CA . TYR B 1 346 ? 25.453 -12.648 -12.992 1 95.56 346 TYR B CA 1
ATOM 5302 C C . TYR B 1 346 ? 24.766 -11.414 -13.562 1 95.56 346 TYR B C 1
ATOM 5304 O O . TYR B 1 346 ? 23.688 -11.016 -13.094 1 95.56 346 TYR B O 1
ATOM 5312 N N . ALA B 1 347 ? 25.359 -10.867 -14.562 1 95.25 347 ALA B N 1
ATOM 5313 C CA . ALA B 1 347 ? 24.719 -9.805 -15.336 1 95.25 347 ALA B CA 1
ATOM 5314 C C . ALA B 1 347 ? 24.031 -10.367 -16.578 1 95.25 347 ALA B C 1
ATOM 5316 O O . ALA B 1 347 ? 24.594 -11.188 -17.297 1 95.25 347 ALA B O 1
ATOM 5317 N N . LEU B 1 348 ? 22.797 -9.984 -16.766 1 93.62 348 LEU B N 1
ATOM 5318 C CA . LEU B 1 348 ? 22.047 -10.438 -17.922 1 93.62 348 LEU B CA 1
ATOM 5319 C C . LEU B 1 348 ? 22.422 -9.633 -19.156 1 93.62 348 LEU B C 1
ATOM 5321 O O . LEU B 1 348 ? 22.578 -8.414 -19.094 1 93.62 348 LEU B O 1
ATOM 5325 N N . ARG B 1 349 ? 22.562 -10.305 -20.25 1 88.88 349 ARG B N 1
ATOM 5326 C CA . ARG B 1 349 ? 22.812 -9.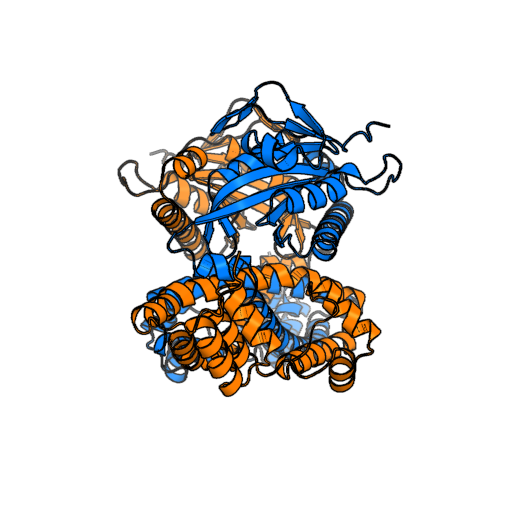695 -21.547 1 88.88 349 ARG B CA 1
ATOM 5327 C C . ARG B 1 349 ? 21.953 -10.352 -22.625 1 88.88 349 ARG B C 1
ATOM 5329 O O . ARG B 1 349 ? 21.469 -11.469 -22.453 1 88.88 349 ARG B O 1
ATOM 5336 N N . ARG B 1 350 ? 21.656 -9.57 -23.641 1 82.31 350 ARG B N 1
ATOM 5337 C CA . ARG B 1 350 ? 20.922 -10.141 -24.766 1 82.31 350 ARG B CA 1
ATOM 5338 C C . ARG B 1 350 ? 21.672 -11.32 -25.375 1 82.31 350 ARG B C 1
ATOM 5340 O O . ARG B 1 350 ? 22.906 -11.281 -25.5 1 82.31 350 ARG B O 1
ATOM 5347 N N . ALA B 1 351 ? 20.891 -12.414 -25.609 1 76 351 ALA B N 1
ATOM 5348 C CA . ALA B 1 351 ? 21.516 -13.586 -26.219 1 76 351 ALA B CA 1
ATOM 5349 C C . ALA B 1 351 ? 22.125 -13.227 -27.578 1 76 351 ALA B C 1
ATOM 5351 O O . ALA B 1 351 ? 21.547 -12.461 -28.344 1 76 351 ALA B O 1
ATOM 5352 N N . GLN B 1 352 ? 23.453 -13.109 -27.75 1 61.38 352 GLN B N 1
ATOM 5353 C CA . GLN B 1 352 ? 24.109 -12.922 -29.047 1 61.38 352 GLN B CA 1
ATOM 5354 C C . GLN B 1 352 ? 23.672 -13.984 -30.047 1 61.38 352 GLN B C 1
ATOM 5356 O O . GLN B 1 352 ? 23.453 -15.141 -29.672 1 61.38 352 GLN B O 1
ATOM 5361 N N . ASP B 1 353 ? 22.781 -13.625 -31.078 1 46.5 353 ASP B N 1
ATOM 5362 C CA . ASP B 1 353 ? 22.609 -14.508 -32.219 1 46.5 353 ASP B CA 1
ATOM 5363 C C . ASP B 1 353 ? 23.938 -15.156 -32.625 1 46.5 353 ASP B C 1
ATOM 5365 O O . ASP B 1 353 ? 24.922 -14.461 -32.812 1 46.5 353 ASP B O 1
ATOM 5369 N N . ASP B 1 354 ? 24.375 -16.25 -32.219 1 40.94 354 ASP B N 1
ATOM 5370 C CA . ASP B 1 354 ? 25.344 -16.953 -33.062 1 40.94 354 ASP B CA 1
ATOM 5371 C C . ASP B 1 354 ? 24.922 -16.906 -34.531 1 40.94 354 ASP B C 1
ATOM 5373 O O . ASP B 1 354 ? 23.891 -17.469 -34.906 1 40.94 354 ASP B O 1
ATOM 5377 N N . GLY B 1 355 ? 24.797 -15.773 -35.25 1 31.92 355 GLY B N 1
ATOM 5378 C CA . GLY B 1 355 ? 25.062 -16.016 -36.656 1 31.92 355 GLY B CA 1
ATOM 5379 C C . GLY B 1 355 ? 26.359 -16.781 -36.906 1 31.92 355 GLY B C 1
ATOM 5380 O O . GLY B 1 355 ? 27.281 -16.734 -36.062 1 31.92 355 GLY B O 1
#

pLDDT: mean 83.88, std 11.88, range [29.23, 98.06]

Solvent-accessible surface area (backbone atoms only — not comparable to full-atom values): 36388 Å² total; per-residue (Å²): 132,83,86,70,77,50,67,66,56,56,51,51,33,52,52,37,33,75,72,70,40,51,66,65,58,24,46,50,21,57,75,64,71,35,43,30,46,47,44,24,44,44,68,50,57,41,67,56,78,29,46,56,59,56,33,16,54,75,25,70,40,53,54,67,57,44,51,51,49,31,49,55,67,62,46,61,90,81,47,54,30,21,71,65,49,27,51,40,47,28,47,52,40,56,47,52,75,78,38,58,65,69,57,51,51,50,48,49,45,61,40,48,48,50,40,44,31,52,32,35,33,52,49,52,54,42,36,73,67,45,50,54,49,32,44,70,75,25,78,51,44,66,56,19,12,53,58,44,29,69,53,46,37,60,48,50,55,49,50,21,51,42,49,12,41,50,36,46,53,46,38,55,52,42,52,68,30,68,68,51,42,47,51,71,61,39,90,50,65,45,42,69,32,20,28,33,28,39,34,48,56,62,45,57,49,44,41,66,68,44,53,56,69,54,44,50,50,52,47,51,50,49,50,50,51,55,50,52,42,32,56,76,34,79,72,32,41,70,53,48,72,70,81,63,26,39,34,35,37,14,70,49,52,56,63,38,50,52,47,51,44,49,69,29,49,64,60,54,92,75,48,83,81,62,78,50,20,13,17,4,31,20,63,36,60,25,29,66,53,59,54,38,74,41,35,49,23,49,54,49,5,50,52,34,23,71,68,31,50,76,44,29,40,24,30,37,61,85,46,48,72,76,34,52,86,71,30,34,73,43,80,48,73,73,42,76,38,89,65,73,40,79,42,50,37,25,37,62,40,76,51,73,75,81,120,131,85,87,70,77,51,66,66,56,57,53,50,34,52,50,36,34,74,73,69,40,50,67,64,58,24,47,51,21,56,74,65,70,35,43,30,46,48,44,23,45,46,68,51,57,42,66,56,78,29,45,54,59,56,32,15,55,74,27,72,40,53,55,67,57,46,50,50,50,30,48,54,68,62,46,61,90,81,47,54,30,20,72,65,49,27,50,41,46,28,47,50,41,55,47,52,74,78,38,58,64,70,58,51,52,50,48,48,46,62,41,47,50,49,40,42,31,53,33,34,34,52,51,52,54,40,37,72,67,45,50,54,50,33,44,69,76,24,78,50,44,65,55,19,13,53,60,44,27,68,52,46,39,62,47,50,54,50,49,21,51,41,49,13,40,51,36,46,52,47,37,54,52,42,51,68,29,68,69,50,43,48,50,70,61,39,90,50,65,46,42,69,32,19,27,31,28,37,34,48,55,62,44,57,49,45,40,65,69,43,53,55,70,56,44,50,50,52,47,52,50,50,51,49,52,56,51,52,44,31,56,76,34,77,73,32,41,70,53,48,72,69,80,63,28,39,35,34,38,15,72,48,53,56,61,37,50,53,46,49,43,50,68,28,48,64,62,52,88,77,48,83,82,61,79,52,19,14,19,4,32,20,63,37,59,25,30,66,52,59,54,36,73,42,36,50,22,49,54,48,5,49,52,34,24,71,69,31,50,76,44,30,37,24,28,37,59,85,44,50,72,76,34,52,84,72,30,32,71,44,79,48,73,74,43,76,39,90,63,73,40,79,40,50,39,25,37,63,40,78,51,72,75,80,121

Nearest PDB structures (foldseek):
  1y10-assembly2_C  TM=5.450E-01  e=5.977E-21  Mycobacterium tuberculosis
  5oyh-assembly8_P  TM=8.840E-01  e=5.822E-11  Catenaria anguillulae PL171
  4wp8-assembly1_A  TM=9.146E-01  e=1.025E-09  Mycobacterium avium
  4wp3-assembly6_F  TM=8.690E-01  e=3.559E-09  Mycobacterium avium
  4wp3-assembly2_B  TM=8.109E-01  e=5.935E-08  Mycobacterium avium

Organism: NCBI:txid1608957

Radius of gyration: 26.35 Å; Cα contacts (8 Å, |Δi|>4): 1199; chains: 2; bounding box: 60×87×76 Å

Secondary structure (DSSP, 8-state):
------HHHHHHHHHHHHTT--HHHHHHHHHTT-HHHHHHHHHHH----B-HHHHHHHHT--HHHHHHHHHHHT--TT--B-HHHHHHHHHHHHHHTTS-HHHHHHHHHHHHHHHHHHHHHHHHHHIIIIIHHHHHH--SHHHHHHHHHHHHHHHHHHHHHHHHHHHHHHHHHHHTSHHHHHHHH-SSSEEEEEEEEEEETTHHHHHHHS-HHHHHHHHHHHHHHHHHHHHH-TT-EEEEE-SSEEEEEESSHHHHHHHHHHHHH-S-TT-TT---EEEEEEEEEEEEETTEEESHHHHHHHHHHHHPPTT-EEE-GGGHHHHTTTEEEEE---EEETTTEEE--EEEEE-----/------HHHHHHHHHHHHTT--HHHHHHHHHT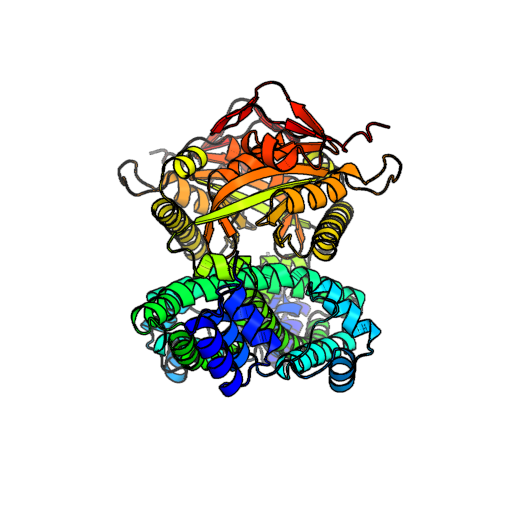T-HHHHHHHHHHH----B-HHHHHHHHT--HHHHHHHHHHHT--TT--B-HHHHHHHHHHHHHHTTS-HHHHHHHHHHHHHHHHHHHHHHHHHHIIIIIHHHHHH--SHHHHHHHHHHHHHHHHHHHHHHHHHHHHHHHHHHHTSHHHHHHHH-SSSEEEEEEEEEEETTHHHHHHHS-HHHHHHHHHHHHHHHHHHHHH-TT-EEEEE-SSEEEEEESSHHHHHHHHHHHHH-S-TT-TT---EEEEEEEEEEEEETTEEESHHHHHHHHHHHHPPTT-EEE-GGGHHHHTTTEEEEE---EEETTTEEE--EEEEE-----